Protein AF-A0A7X7VF73-F1 (afdb_monomer_lite)

Foldseek 3Di:
DDDDPDPDFDFDQWEWDAFPQRKIKTAWGWGADDPGDTDTFQWIWIADPVVRDIDTDDGDPDPDDPPPQDPPPVVVPPGHATFGNWYWDADPVRDIDIDDGDHPCPCDVPLVDFVCVVVVCDQLVVLVVLLLQCDLPHPLVPHRVLVLLVCCLQLVPNPDQVPFDDKDWDAQCADPVGATFGIWIQGPLEAIETEDEDADDDDDFLRVVVVLVRDVVRYPLVRAAYEYEYLAQDDHDCRNPNPVNVVVCPSRYDYDHLLVVLVSLQVVLVVCVVVVVPVSSVNSPSVSQVSCCSRVVDSVSVVVVVVVVVVVVVVVVVVVVVVCVVCVVVVVVVVQVLLQCLFQPLLLVLLVVVCVVVVLDDPQKDKDGADDGLVVRDWGGTWMDGVLQPFKIKHKIWDPDDDPDAWTAIWIFIWGQDDDPDPVLQVLLCVQPVWHWDADPPCPHRTTGTITDDPRVVRRTDDDQLSVQSDNVRPNSVVRNVVVSSVSVSRVVVSVVVSVVVVVVD

Structure (mmCIF, N/CA/C/O backbone):
data_AF-A0A7X7VF73-F1
#
_entry.id   AF-A0A7X7VF73-F1
#
loop_
_atom_site.group_PDB
_atom_site.id
_atom_site.type_symbol
_atom_site.label_atom_id
_atom_site.label_alt_id
_atom_site.label_comp_id
_atom_site.label_asym_id
_atom_site.label_entity_id
_atom_site.label_seq_id
_atom_site.pdbx_PDB_ins_code
_atom_site.Cartn_x
_atom_site.Cartn_y
_atom_site.Cartn_z
_atom_site.occupancy
_atom_site.B_iso_or_equiv
_atom_site.auth_seq_id
_atom_site.auth_comp_id
_atom_site.auth_asym_id
_atom_site.auth_atom_id
_atom_site.pdbx_PDB_model_num
ATOM 1 N N . MET A 1 1 ? 1.225 20.744 -47.127 1.00 34.69 1 MET A N 1
ATOM 2 C CA . MET A 1 1 ? 0.820 20.228 -45.802 1.00 34.69 1 MET A CA 1
ATOM 3 C C . MET A 1 1 ? 0.579 18.736 -45.942 1.00 34.69 1 MET A C 1
ATOM 5 O O . MET A 1 1 ? -0.481 18.348 -46.409 1.00 34.69 1 MET A O 1
ATOM 9 N N . ALA A 1 2 ? 1.586 17.913 -45.654 1.00 28.84 2 ALA A N 1
ATOM 10 C CA . ALA A 1 2 ? 1.423 16.462 -45.605 1.00 28.84 2 ALA A CA 1
ATOM 11 C C . ALA A 1 2 ? 1.069 16.081 -44.162 1.00 28.84 2 ALA A C 1
ATOM 13 O O . ALA A 1 2 ? 1.741 16.516 -43.228 1.00 28.84 2 ALA A O 1
ATOM 14 N N . GLY A 1 3 ? -0.044 15.369 -43.997 1.00 29.23 3 GLY A N 1
ATOM 15 C CA . GLY A 1 3 ? -0.595 14.989 -42.703 1.00 29.23 3 GLY A CA 1
ATOM 16 C C . GLY A 1 3 ? 0.344 14.062 -41.941 1.00 29.23 3 GLY A C 1
ATOM 17 O O . GLY A 1 3 ? 0.692 12.987 -42.419 1.00 29.23 3 GLY A O 1
ATOM 18 N N . ILE A 1 4 ? 0.718 14.487 -40.736 1.00 35.53 4 ILE A N 1
ATOM 19 C CA . ILE A 1 4 ? 1.358 13.643 -39.730 1.00 35.53 4 ILE A CA 1
ATOM 20 C C . ILE A 1 4 ? 0.304 12.625 -39.282 1.00 35.53 4 ILE A C 1
ATOM 22 O O . ILE A 1 4 ? -0.681 12.985 -38.632 1.00 35.53 4 ILE A O 1
ATOM 26 N N . VAL A 1 5 ? 0.484 11.359 -39.650 1.00 34.53 5 VAL A N 1
ATOM 27 C CA . VAL A 1 5 ? -0.268 10.250 -39.056 1.00 34.53 5 VAL A CA 1
ATOM 28 C C . VAL A 1 5 ? 0.110 10.194 -37.574 1.00 34.53 5 VAL A C 1
ATOM 30 O O . VAL A 1 5 ? 1.276 10.030 -37.232 1.00 34.53 5 VAL A O 1
ATOM 33 N N . GLY A 1 6 ? -0.880 10.394 -36.701 1.00 41.38 6 GLY A N 1
ATOM 34 C CA . GLY A 1 6 ? -0.715 10.422 -35.245 1.00 41.38 6 GLY A CA 1
ATOM 35 C C . GLY A 1 6 ? -0.845 11.828 -34.662 1.00 41.38 6 GLY A C 1
ATOM 36 O O . GLY A 1 6 ? 0.135 12.416 -34.204 1.00 41.38 6 GLY A O 1
ATOM 37 N N . ILE A 1 7 ? -2.064 12.385 -34.655 1.00 46.16 7 ILE A N 1
ATOM 38 C CA . ILE A 1 7 ? -2.355 13.616 -33.909 1.00 46.16 7 ILE A CA 1
ATOM 39 C C . ILE A 1 7 ? -2.079 13.347 -32.426 1.00 46.16 7 ILE A C 1
ATOM 41 O O . ILE A 1 7 ? -2.866 12.717 -31.717 1.00 46.16 7 ILE A O 1
ATOM 45 N N . ARG A 1 8 ? -0.932 13.853 -31.971 1.00 62.06 8 ARG A N 1
ATOM 46 C CA . ARG A 1 8 ? -0.585 14.019 -30.564 1.00 62.06 8 ARG A CA 1
ATOM 47 C C . ARG A 1 8 ? -1.643 14.919 -29.947 1.00 62.06 8 ARG A C 1
ATOM 49 O O . ARG A 1 8 ? -1.780 16.078 -30.330 1.00 62.06 8 ARG A O 1
ATOM 56 N N . ARG A 1 9 ? -2.422 14.379 -29.015 1.00 68.50 9 ARG A N 1
ATOM 57 C CA . ARG A 1 9 ? -3.364 15.199 -28.253 1.00 68.50 9 ARG A CA 1
ATOM 58 C C . ARG A 1 9 ? -2.563 16.240 -27.473 1.00 68.50 9 ARG A C 1
ATOM 60 O O . ARG A 1 9 ? -1.522 15.903 -26.900 1.00 68.50 9 ARG A O 1
ATOM 67 N N . SER A 1 10 ? -3.032 17.486 -27.483 1.00 73.25 10 SER A N 1
ATOM 68 C CA . SER A 1 10 ? -2.430 18.543 -26.676 1.00 73.25 10 SER A CA 1
ATOM 69 C C . SER A 1 10 ? -2.372 18.081 -25.224 1.00 73.25 10 SER A C 1
ATOM 71 O O . SER A 1 10 ? -3.302 17.435 -24.726 1.00 73.25 10 SER A O 1
ATOM 73 N N . ARG A 1 11 ? -1.246 18.366 -24.569 1.00 81.94 11 ARG A N 1
ATOM 74 C CA . ARG A 1 11 ? -1.042 18.003 -23.176 1.00 81.94 11 ARG A CA 1
ATOM 75 C C . ARG A 1 11 ? -0.260 19.057 -22.417 1.00 81.94 11 ARG A C 1
ATOM 77 O O . ARG A 1 11 ? 0.646 19.660 -22.985 1.00 81.94 11 ARG A O 1
ATOM 84 N N . ASP A 1 12 ? -0.585 19.238 -21.149 1.00 85.44 12 ASP A N 1
ATOM 85 C CA . ASP A 1 12 ? 0.202 20.015 -20.195 1.00 85.44 12 ASP A CA 1
ATOM 86 C C . ASP A 1 12 ? 0.808 19.104 -19.123 1.00 85.44 12 ASP A C 1
ATOM 88 O O . ASP A 1 12 ? 0.382 17.964 -18.914 1.00 85.44 12 ASP A O 1
ATOM 92 N N . SER A 1 13 ? 1.857 19.597 -18.465 1.00 88.06 13 SER A N 1
ATOM 93 C CA . SER A 1 13 ? 2.443 18.959 -17.279 1.00 88.06 13 SER A CA 1
ATOM 94 C C . SER A 1 13 ? 2.884 17.503 -17.476 1.00 88.06 13 SER A C 1
ATOM 96 O O . SER A 1 13 ? 2.915 16.720 -16.526 1.00 88.06 13 SER A O 1
ATOM 98 N N . ALA A 1 14 ? 3.223 17.126 -18.707 1.00 87.50 14 ALA A N 1
ATOM 99 C CA . ALA A 1 14 ? 3.941 15.895 -18.992 1.00 87.50 14 ALA A CA 1
ATOM 100 C C . ALA A 1 14 ? 5.391 16.018 -18.513 1.00 87.50 14 ALA A C 1
ATOM 102 O O . ALA A 1 14 ? 5.928 17.122 -18.418 1.00 87.50 14 ALA A O 1
ATOM 103 N N . VAL A 1 15 ? 6.018 14.883 -18.225 1.00 90.50 15 VAL A N 1
ATOM 104 C CA . VAL A 1 15 ? 7.449 14.847 -17.923 1.00 90.50 15 VAL A CA 1
ATOM 105 C C . VAL A 1 15 ? 8.218 14.528 -19.198 1.00 90.50 15 VAL A C 1
ATOM 107 O O . VAL A 1 15 ? 7.766 13.728 -20.023 1.00 90.50 15 VAL A O 1
ATOM 110 N N . SER A 1 16 ? 9.371 15.161 -19.361 1.00 90.31 16 SER A N 1
ATOM 111 C CA . SER A 1 16 ? 10.260 14.932 -20.487 1.00 90.31 16 SER A CA 1
ATOM 112 C C . SER A 1 16 ? 11.708 14.875 -20.036 1.00 90.31 16 SER A C 1
ATOM 114 O O . SER A 1 16 ? 12.105 15.500 -19.053 1.00 90.31 16 SER A O 1
ATOM 116 N N . TRP A 1 17 ? 12.503 14.116 -20.778 1.00 89.44 17 TRP A N 1
ATOM 117 C CA . TRP A 1 17 ? 13.948 14.062 -20.613 1.00 89.44 17 TRP A CA 1
ATOM 118 C C . TRP A 1 17 ? 14.610 13.864 -21.971 1.00 89.44 17 TRP A C 1
ATOM 120 O O . TRP A 1 17 ? 13.983 13.378 -22.913 1.00 89.44 17 TRP A O 1
ATOM 130 N N . ALA A 1 18 ? 15.876 14.249 -22.070 1.00 86.81 18 ALA A N 1
ATOM 131 C CA . ALA A 1 18 ? 16.719 13.902 -23.202 1.00 86.81 18 ALA A CA 1
ATOM 132 C C . ALA A 1 18 ? 17.577 12.701 -22.805 1.00 86.81 18 ALA A C 1
ATOM 134 O O . ALA A 1 18 ? 18.169 12.708 -21.725 1.00 86.81 18 ALA A O 1
ATOM 135 N N . ASP A 1 19 ? 17.621 11.670 -23.643 1.00 78.75 19 ASP A N 1
ATOM 136 C CA . ASP A 1 19 ? 18.651 10.643 -23.507 1.00 78.75 19 ASP A CA 1
ATOM 137 C C . ASP A 1 19 ? 20.003 11.168 -24.023 1.00 78.75 19 ASP A C 1
ATOM 139 O O . ASP A 1 19 ? 20.081 12.200 -24.698 1.00 78.75 19 ASP A O 1
ATOM 143 N N . SER A 1 20 ? 21.085 10.464 -23.688 1.00 72.81 20 SER A N 1
ATOM 144 C CA . SER A 1 20 ? 22.447 10.811 -24.116 1.00 72.81 20 SER A CA 1
ATOM 145 C C . SER A 1 20 ? 22.640 10.788 -25.639 1.00 72.81 20 SER A C 1
ATOM 147 O O . SER A 1 20 ? 23.631 11.321 -26.126 1.00 72.81 20 SER A O 1
ATOM 149 N N . ASN A 1 21 ? 21.680 10.243 -26.394 1.00 70.12 21 ASN A N 1
ATOM 150 C CA . ASN A 1 21 ? 21.712 10.123 -27.853 1.00 70.12 21 ASN A CA 1
ATOM 151 C C . ASN A 1 21 ? 20.868 11.197 -28.552 1.00 70.12 21 ASN A C 1
ATOM 153 O O . ASN A 1 21 ? 20.587 11.090 -29.746 1.00 70.12 21 ASN A O 1
ATOM 157 N N . GLY A 1 22 ? 20.402 12.211 -27.817 1.00 73.88 22 GLY A N 1
ATOM 158 C CA . GLY A 1 22 ? 19.575 13.285 -28.365 1.00 73.88 22 GLY A CA 1
ATOM 159 C C . GLY A 1 22 ? 18.120 12.888 -28.637 1.00 73.88 22 GLY A C 1
ATOM 160 O O . GLY A 1 22 ? 17.376 13.668 -29.228 1.00 73.88 22 GLY A O 1
ATOM 161 N N . GLY A 1 23 ? 17.679 11.708 -28.198 1.00 81.38 23 GLY A N 1
ATOM 162 C CA . GLY A 1 23 ? 16.272 11.329 -28.201 1.00 81.38 23 GLY A CA 1
ATOM 163 C C . GLY A 1 23 ? 15.509 12.090 -27.120 1.00 81.38 23 GLY A C 1
ATOM 164 O O . GLY A 1 23 ? 15.901 12.076 -25.953 1.00 81.38 23 GLY A O 1
ATOM 165 N N . LEU A 1 24 ? 14.401 12.738 -27.487 1.00 88.62 24 LEU A N 1
ATOM 166 C CA . LEU A 1 24 ? 13.559 13.455 -26.526 1.00 88.62 24 LEU A CA 1
ATOM 167 C C . LEU A 1 24 ? 12.387 12.574 -26.120 1.00 88.62 24 LEU A C 1
ATOM 169 O O . LEU A 1 24 ? 11.591 12.153 -26.950 1.00 88.62 24 LEU A O 1
ATOM 173 N N . TRP A 1 25 ? 12.246 12.307 -24.837 1.00 89.69 25 TRP A N 1
ATOM 174 C CA . TRP A 1 25 ? 11.199 11.450 -24.307 1.00 89.69 25 TRP A CA 1
ATOM 175 C C . TRP A 1 25 ? 10.065 12.2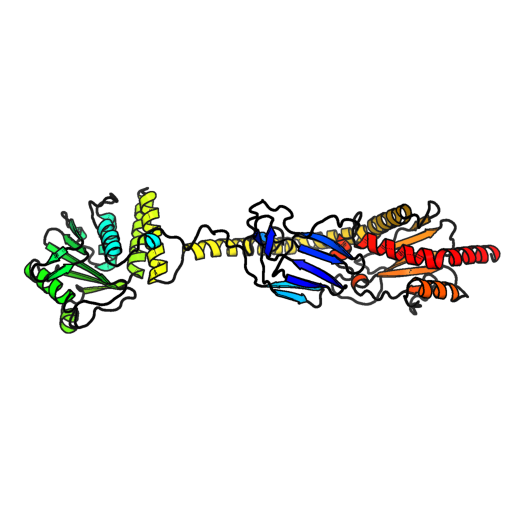75 -23.718 1.00 89.69 25 TRP A C 1
ATOM 177 O O . TRP A 1 25 ? 10.279 13.366 -23.190 1.00 89.69 25 TRP A O 1
ATOM 187 N N . LEU A 1 26 ? 8.852 11.740 -23.800 1.00 89.50 26 LEU A N 1
ATOM 188 C CA . LEU A 1 26 ? 7.643 12.346 -23.262 1.00 89.50 26 LEU A CA 1
ATOM 189 C C . LEU A 1 26 ? 6.810 11.270 -22.581 1.00 89.50 26 LEU A C 1
ATOM 191 O O . LEU A 1 26 ? 6.427 10.285 -23.212 1.00 89.50 26 LEU A O 1
ATOM 195 N N . PHE A 1 27 ? 6.495 11.479 -21.309 1.00 87.31 27 PHE A N 1
ATOM 196 C CA . PHE A 1 27 ? 5.665 10.564 -20.542 1.00 87.31 27 PHE A CA 1
ATOM 197 C C . PHE A 1 27 ? 4.513 11.290 -19.850 1.00 87.31 27 PHE A C 1
ATOM 199 O O . PHE A 1 27 ? 4.693 12.312 -19.180 1.00 87.31 27 PHE A O 1
ATOM 206 N N . GLY A 1 28 ? 3.321 10.711 -19.984 1.00 85.00 28 GLY A N 1
ATOM 207 C CA . GLY A 1 28 ? 2.124 11.131 -19.268 1.00 85.00 28 GLY A CA 1
ATOM 208 C C . GLY A 1 28 ? 1.694 12.568 -19.558 1.00 85.00 28 GLY A C 1
ATOM 209 O O . GLY A 1 28 ? 1.730 13.026 -20.702 1.00 85.00 28 GLY A O 1
ATOM 210 N N . GLY A 1 29 ? 1.247 13.267 -18.519 1.00 85.94 29 GLY A N 1
ATOM 211 C CA . GLY A 1 29 ? 0.654 14.596 -18.599 1.00 85.94 29 GLY A CA 1
ATOM 212 C C . GLY A 1 29 ? -0.871 14.584 -18.641 1.00 85.94 29 GLY A C 1
ATOM 213 O O . GLY A 1 29 ? -1.531 13.543 -18.666 1.00 85.94 29 GLY A O 1
ATOM 214 N N . ASN A 1 30 ? -1.413 15.790 -18.619 1.00 83.06 30 ASN A N 1
ATOM 215 C CA . ASN A 1 30 ? -2.822 16.123 -18.711 1.00 83.06 30 ASN A CA 1
ATOM 216 C C . ASN A 1 30 ? -3.207 16.236 -20.188 1.00 83.06 30 ASN A C 1
ATOM 218 O O . ASN A 1 30 ? -2.835 17.191 -20.850 1.00 83.06 30 ASN A O 1
ATOM 222 N N . VAL A 1 31 ? -3.931 15.264 -20.734 1.00 81.50 31 VAL A N 1
ATOM 223 C CA . VAL A 1 31 ? -4.289 15.224 -22.155 1.00 81.50 31 VAL A CA 1
ATOM 224 C C . VAL A 1 31 ? -5.689 15.800 -22.372 1.00 81.50 31 VAL A C 1
ATOM 226 O O . VAL A 1 31 ? -6.668 15.283 -21.818 1.00 81.50 31 VAL A O 1
ATOM 229 N N . PHE A 1 32 ? -5.804 16.837 -23.205 1.00 72.12 32 PHE A N 1
ATOM 230 C CA . PHE A 1 32 ? -7.082 17.481 -23.526 1.00 72.12 32 PHE A CA 1
ATOM 231 C C . PHE A 1 32 ? -7.923 16.619 -24.484 1.00 72.12 32 PHE A C 1
ATOM 233 O O . PHE A 1 32 ? -7.414 16.053 -25.458 1.00 72.12 32 PHE A O 1
ATOM 240 N N . ARG A 1 33 ? -9.233 16.514 -24.223 1.00 65.81 33 ARG A N 1
ATOM 241 C CA . ARG A 1 33 ? -10.211 15.857 -25.111 1.00 65.81 33 ARG A CA 1
ATOM 242 C C . ARG A 1 33 ? -11.149 16.868 -25.769 1.00 65.81 33 ARG A C 1
ATOM 244 O O . ARG A 1 33 ? -11.407 17.942 -25.227 1.00 65.81 33 ARG A O 1
ATOM 251 N N . SER A 1 34 ? -11.724 16.480 -26.910 1.00 54.06 34 SER A N 1
ATOM 252 C CA . SER A 1 34 ? -12.924 17.126 -27.450 1.00 54.06 34 SER A CA 1
ATOM 253 C C . SER A 1 34 ? -14.012 17.104 -26.371 1.00 54.06 34 SER A C 1
ATOM 255 O O . SER A 1 34 ? -14.267 16.039 -25.816 1.00 54.06 34 SER A O 1
ATOM 257 N N . GLN A 1 35 ? -14.619 18.261 -26.088 1.00 56.06 35 GLN A N 1
ATOM 258 C CA . GLN A 1 35 ? -15.525 18.561 -24.958 1.00 56.06 35 GLN A CA 1
ATOM 259 C C . GLN A 1 35 ? -14.889 19.109 -23.663 1.00 56.06 35 GLN A C 1
ATOM 261 O O . GLN A 1 35 ? -15.553 19.172 -22.635 1.00 56.06 35 GLN A O 1
ATOM 266 N N . GLY A 1 36 ? -13.635 19.574 -23.694 1.00 57.72 36 GLY A N 1
ATOM 267 C CA . GLY A 1 36 ? -13.073 20.398 -22.607 1.00 57.72 36 GLY A CA 1
ATOM 268 C C . GLY A 1 36 ? -12.688 19.632 -21.335 1.00 57.72 36 GLY A C 1
ATOM 269 O O . GLY A 1 36 ? -12.316 20.241 -20.338 1.00 57.72 36 GLY A O 1
ATOM 270 N N . THR A 1 37 ? -12.741 18.300 -21.359 1.00 58.78 37 THR A N 1
ATOM 271 C CA . THR A 1 37 ? -12.286 17.454 -20.249 1.00 58.78 37 THR A CA 1
ATOM 272 C C . THR A 1 37 ? -10.824 17.047 -20.431 1.00 58.78 37 THR A C 1
ATOM 274 O O . THR A 1 37 ? -10.443 16.575 -21.507 1.00 58.78 37 THR A O 1
ATOM 277 N N . THR A 1 38 ? -10.034 17.135 -19.364 1.00 68.50 38 THR A N 1
ATOM 278 C CA . THR A 1 38 ? -8.629 16.703 -19.314 1.00 68.50 38 THR A CA 1
ATOM 279 C C . THR A 1 38 ? -8.512 15.357 -18.593 1.00 68.50 38 THR A C 1
ATOM 281 O O . THR A 1 38 ? -9.163 15.148 -17.569 1.00 68.50 38 THR A O 1
ATOM 284 N N . LYS A 1 39 ? -7.697 14.422 -19.101 1.00 74.62 39 LYS A N 1
ATOM 285 C CA . LYS A 1 39 ? -7.384 13.150 -18.411 1.00 74.62 39 LYS A CA 1
ATOM 286 C C . LYS A 1 39 ? -5.881 12.911 -18.334 1.00 74.62 39 LYS A C 1
ATOM 288 O O . LYS A 1 39 ? -5.159 13.253 -19.261 1.00 74.62 39 LYS A O 1
ATOM 293 N N . LEU A 1 40 ? -5.433 12.262 -17.260 1.00 77.00 40 LEU A N 1
ATOM 294 C CA . LEU A 1 40 ? -4.040 11.838 -17.133 1.00 77.00 40 LEU A CA 1
ATOM 295 C C . LEU A 1 40 ? -3.728 10.671 -18.061 1.00 77.00 40 LEU A C 1
ATOM 297 O O . LEU A 1 40 ? -4.534 9.749 -18.190 1.00 77.00 40 LEU A O 1
ATOM 301 N N . ALA A 1 41 ? -2.540 10.706 -18.654 1.00 78.19 41 ALA A N 1
ATOM 302 C CA . ALA A 1 41 ? -2.023 9.641 -19.497 1.00 78.19 41 ALA A CA 1
ATOM 303 C C . ALA A 1 41 ? -0.826 8.924 -18.853 1.00 78.19 41 ALA A C 1
ATOM 305 O O . ALA A 1 41 ? -0.163 9.456 -17.958 1.00 78.19 41 ALA A O 1
ATOM 306 N N . ASN A 1 42 ? -0.573 7.694 -19.301 1.00 79.81 42 ASN A N 1
ATOM 307 C CA . ASN A 1 42 ? 0.615 6.887 -18.997 1.00 79.81 42 ASN A CA 1
ATOM 308 C C . ASN A 1 42 ? 1.332 6.429 -20.276 1.00 79.81 42 ASN A C 1
ATOM 310 O O . ASN A 1 42 ? 2.054 5.435 -20.256 1.00 79.81 42 ASN A O 1
ATOM 314 N N . ASP A 1 43 ? 1.069 7.097 -21.395 1.00 79.44 43 ASP A N 1
ATOM 315 C CA . ASP A 1 43 ? 1.714 6.826 -22.666 1.00 79.44 43 ASP A CA 1
ATOM 316 C C . ASP A 1 43 ? 3.152 7.361 -22.646 1.00 79.44 43 ASP A C 1
ATOM 318 O O . ASP A 1 43 ? 3.412 8.496 -22.236 1.00 79.44 43 ASP A O 1
ATOM 322 N N . LEU A 1 44 ? 4.091 6.513 -23.058 1.00 85.62 44 LEU A N 1
ATOM 323 C CA . LEU A 1 44 ? 5.499 6.838 -23.218 1.00 85.62 44 LEU A CA 1
ATOM 324 C C . LEU A 1 44 ? 5.804 6.983 -24.703 1.00 85.62 44 LEU A C 1
ATOM 326 O O . LEU A 1 44 ? 5.595 6.057 -25.487 1.00 85.62 44 LEU A O 1
ATOM 330 N N . TRP A 1 45 ? 6.353 8.133 -25.064 1.00 87.12 45 TRP A N 1
ATOM 331 C CA . TRP A 1 45 ? 6.729 8.468 -26.425 1.00 87.12 45 TRP A CA 1
ATOM 332 C C . TRP A 1 45 ? 8.191 8.889 -26.498 1.00 87.12 45 TRP A C 1
ATOM 334 O O . TRP A 1 45 ? 8.723 9.489 -25.562 1.00 87.12 45 TRP A O 1
ATOM 344 N N . LYS A 1 46 ? 8.814 8.628 -27.645 1.00 87.38 46 LYS A N 1
ATOM 345 C CA . LYS A 1 46 ? 10.144 9.121 -28.000 1.00 87.38 46 LYS A CA 1
ATOM 346 C C . LYS A 1 46 ? 10.050 9.958 -29.271 1.00 87.38 46 LYS A C 1
ATOM 348 O O . LYS A 1 46 ? 9.436 9.523 -30.238 1.00 87.38 46 LYS A O 1
ATOM 353 N N . TYR A 1 47 ? 10.656 11.132 -29.265 1.00 84.88 47 TYR A N 1
ATOM 354 C CA . TYR A 1 47 ? 10.914 11.955 -30.432 1.00 84.88 47 TYR A CA 1
ATOM 355 C C . TYR A 1 47 ? 12.354 11.776 -30.869 1.00 84.88 47 TYR A C 1
ATOM 357 O O . TYR A 1 47 ? 13.286 11.898 -30.067 1.00 84.88 47 TYR A O 1
ATOM 365 N N . ASP A 1 48 ? 12.518 11.524 -32.153 1.00 79.44 48 ASP A N 1
ATOM 366 C CA . ASP A 1 48 ? 13.815 11.430 -32.787 1.00 79.44 48 ASP A CA 1
ATOM 367 C C . ASP A 1 48 ? 14.073 12.714 -33.587 1.00 79.44 48 ASP A C 1
ATOM 369 O O . ASP A 1 48 ? 13.344 13.051 -34.523 1.00 79.44 48 ASP A O 1
ATOM 373 N N . ILE A 1 49 ? 15.104 13.465 -33.185 1.00 81.06 49 ILE A N 1
ATOM 374 C CA . ILE A 1 49 ? 15.463 14.748 -33.809 1.00 81.06 49 ILE A CA 1
ATOM 375 C C . ILE A 1 49 ? 15.983 14.540 -35.242 1.00 81.06 49 ILE A C 1
ATOM 377 O O . ILE A 1 49 ? 15.817 15.416 -36.089 1.00 81.06 49 ILE A O 1
ATOM 381 N N . GLY A 1 50 ? 16.595 13.389 -35.534 1.00 79.25 50 GLY A N 1
ATOM 382 C CA . GLY A 1 50 ? 17.164 13.090 -36.849 1.00 79.25 50 GLY A CA 1
ATOM 383 C C . GLY A 1 50 ? 16.100 12.811 -37.909 1.00 79.25 50 GLY A C 1
ATOM 384 O O . GLY A 1 50 ? 16.251 13.215 -39.061 1.00 79.25 50 GLY A O 1
ATOM 385 N N . THR A 1 51 ? 15.012 12.154 -37.520 1.00 78.62 51 THR A N 1
ATOM 386 C CA . THR A 1 51 ? 13.891 11.798 -38.407 1.00 78.62 51 THR A CA 1
ATOM 387 C C . THR A 1 51 ? 12.721 12.776 -38.322 1.00 78.62 51 THR A C 1
ATOM 389 O O . THR A 1 51 ? 11.894 12.818 -39.228 1.00 78.62 51 THR A O 1
ATOM 392 N N . ASN A 1 52 ? 12.674 13.616 -37.284 1.00 80.50 52 ASN A N 1
ATOM 393 C CA . ASN A 1 52 ? 11.542 14.483 -36.943 1.00 80.50 52 ASN A CA 1
ATOM 394 C C . ASN A 1 52 ? 10.228 13.721 -36.685 1.00 80.50 52 ASN A C 1
ATOM 396 O O . ASN A 1 52 ? 9.132 14.247 -36.910 1.00 80.50 52 ASN A O 1
ATOM 400 N N . GLU A 1 53 ? 10.323 12.496 -36.167 1.00 80.00 53 GLU A N 1
ATOM 401 C CA . GLU A 1 53 ? 9.181 11.611 -35.931 1.00 80.00 53 GLU A CA 1
ATOM 402 C C . GLU A 1 53 ? 8.993 11.267 -34.447 1.00 80.00 53 GLU A C 1
ATOM 404 O O . GLU A 1 53 ? 9.932 11.276 -33.650 1.00 80.00 53 GLU A O 1
ATOM 409 N N . TRP A 1 54 ? 7.742 10.976 -34.067 1.00 81.25 54 TRP A N 1
ATOM 410 C CA . TRP A 1 54 ? 7.388 10.468 -32.739 1.00 81.25 54 TRP A CA 1
ATOM 411 C C . TRP A 1 54 ? 7.038 8.989 -32.814 1.00 81.25 54 TRP A C 1
ATOM 413 O O . TRP A 1 54 ? 6.196 8.590 -33.614 1.00 81.25 54 TRP A O 1
ATOM 423 N N . THR A 1 55 ? 7.591 8.217 -31.890 1.00 84.06 55 THR A N 1
ATOM 424 C CA . THR A 1 55 ? 7.367 6.779 -31.764 1.00 84.06 55 THR A CA 1
ATOM 425 C C . THR A 1 55 ? 6.701 6.487 -30.429 1.00 84.06 55 THR A C 1
ATOM 427 O O . THR A 1 55 ? 7.176 6.929 -29.379 1.00 84.06 55 THR A O 1
ATOM 430 N N . TRP A 1 56 ? 5.595 5.744 -30.459 1.00 82.62 56 TRP A N 1
ATOM 431 C CA . TRP A 1 56 ? 4.984 5.203 -29.249 1.00 82.62 56 TRP A CA 1
ATOM 432 C C . TRP A 1 56 ? 5.845 4.055 -28.723 1.00 82.62 56 TRP A C 1
ATOM 434 O O . TRP A 1 56 ? 6.191 3.147 -29.479 1.00 82.62 56 TRP A O 1
ATOM 444 N N . VAL A 1 57 ? 6.205 4.098 -27.443 1.00 81.00 57 VAL A N 1
ATOM 445 C CA . VAL A 1 57 ? 7.124 3.127 -26.833 1.00 81.00 57 VAL A CA 1
ATOM 446 C C . VAL A 1 57 ? 6.386 2.166 -25.906 1.00 81.00 57 VAL A C 1
ATOM 448 O O . VAL A 1 57 ? 6.639 0.963 -25.951 1.00 81.00 57 VAL A O 1
ATOM 451 N N . SER A 1 58 ? 5.497 2.677 -25.052 1.00 76.69 58 SER A N 1
ATOM 452 C CA . SER A 1 58 ? 4.701 1.872 -24.118 1.00 76.69 58 SER A CA 1
ATOM 453 C C . SER A 1 58 ? 3.542 2.681 -23.519 1.00 76.69 58 SER A C 1
ATOM 455 O O . SER A 1 58 ? 3.407 3.878 -23.770 1.00 76.69 58 SER A O 1
ATOM 457 N N . GLY A 1 59 ? 2.694 2.040 -22.709 1.00 73.19 59 GLY A N 1
ATOM 458 C CA . GLY A 1 59 ? 1.549 2.679 -22.047 1.00 73.19 59 GLY A CA 1
ATOM 459 C C . GLY A 1 59 ? 0.211 2.282 -22.663 1.00 73.19 59 GLY A C 1
ATOM 460 O O . GLY A 1 59 ? 0.095 1.206 -23.235 1.00 73.19 59 GLY A O 1
ATOM 461 N N . SER A 1 60 ? -0.822 3.109 -22.508 1.00 69.25 60 SER A N 1
ATOM 462 C CA . SER A 1 60 ? -2.142 2.878 -23.114 1.00 69.25 60 SER A CA 1
ATOM 463 C C . SER A 1 60 ? -2.363 3.814 -24.302 1.00 69.25 60 SER A C 1
ATOM 465 O O . SER A 1 60 ? -2.195 5.024 -24.155 1.00 69.25 60 SER A O 1
ATOM 467 N N . ASP A 1 61 ? -2.780 3.278 -25.452 1.00 57.66 61 ASP A N 1
ATOM 468 C CA . ASP A 1 61 ? -3.269 4.048 -26.611 1.00 57.66 61 ASP A CA 1
ATOM 469 C C . ASP A 1 61 ? -4.800 4.260 -26.571 1.00 57.66 61 ASP A C 1
ATOM 471 O O . ASP A 1 61 ? -5.333 5.199 -27.167 1.00 57.66 61 ASP A O 1
ATOM 475 N N . GLN A 1 62 ? -5.513 3.421 -25.813 1.00 50.53 62 GLN A N 1
ATOM 476 C CA . GLN A 1 62 ? -6.960 3.463 -25.646 1.00 50.53 62 GLN A CA 1
ATOM 477 C C . GLN A 1 62 ? -7.365 4.539 -24.636 1.00 50.53 62 GLN A C 1
ATOM 479 O O . GLN A 1 62 ? -6.944 4.563 -23.479 1.00 50.53 62 GLN A O 1
ATOM 484 N N . ALA A 1 63 ? -8.267 5.411 -25.074 1.00 41.78 63 ALA A N 1
ATOM 485 C CA . ALA A 1 63 ? -8.876 6.457 -24.268 1.00 41.78 63 ALA A CA 1
ATOM 486 C C . ALA A 1 63 ? -9.963 5.935 -23.295 1.00 41.78 63 ALA A C 1
ATOM 488 O O . ALA A 1 63 ? -10.556 6.757 -22.584 1.00 41.78 63 ALA A O 1
ATOM 489 N N . GLU A 1 64 ? -10.247 4.629 -23.246 1.00 38.34 64 GLU A N 1
ATOM 490 C CA . GLU A 1 64 ? -11.448 4.108 -22.569 1.00 38.34 64 GLU A CA 1
ATOM 491 C C . GLU A 1 64 ? -11.311 2.834 -21.734 1.00 38.34 64 GLU A C 1
ATOM 493 O O . GLU A 1 64 ? -12.290 2.464 -21.096 1.00 38.34 64 GLU A O 1
ATOM 498 N N . SER A 1 65 ? -10.143 2.207 -21.586 1.00 35.97 65 SER A N 1
ATOM 499 C CA . SER A 1 65 ? -10.026 1.209 -20.520 1.00 35.97 65 SER A CA 1
ATOM 500 C C . SER A 1 65 ? -9.596 1.887 -19.226 1.00 35.97 65 SER A C 1
ATOM 502 O O . SER A 1 65 ? -8.600 2.605 -19.146 1.00 35.97 65 SER A O 1
ATOM 504 N N . GLU A 1 66 ? -10.387 1.659 -18.189 1.00 41.56 66 GLU A N 1
ATOM 505 C CA . GLU A 1 66 ? -10.068 1.865 -16.784 1.00 41.56 66 GLU A CA 1
ATOM 506 C C . GLU A 1 66 ? -8.851 1.016 -16.370 1.00 41.56 66 GLU A C 1
ATOM 508 O O . GLU A 1 66 ? -8.936 0.184 -15.468 1.00 41.56 66 GLU A O 1
ATOM 513 N N . ASN A 1 67 ? -7.697 1.180 -17.020 1.00 41.12 67 ASN A N 1
ATOM 514 C CA . ASN A 1 67 ? -6.470 0.487 -16.656 1.00 41.12 67 ASN A CA 1
ATOM 515 C C . ASN A 1 67 ? -5.844 1.173 -15.439 1.00 41.12 67 ASN A C 1
ATOM 517 O O . ASN A 1 67 ? -4.917 1.976 -15.521 1.00 41.12 67 ASN A O 1
ATOM 521 N N . ARG A 1 68 ? -6.473 0.837 -14.307 1.00 46.69 68 ARG A N 1
ATOM 522 C CA . ARG A 1 68 ? -6.025 0.504 -12.942 1.00 46.69 68 ARG A CA 1
ATOM 523 C C . ARG A 1 68 ? -4.516 0.293 -12.713 1.00 46.69 68 ARG A C 1
ATOM 525 O O . ARG A 1 68 ? -4.117 -0.591 -11.964 1.00 46.69 68 ARG A O 1
ATOM 532 N N . ALA A 1 69 ? -3.658 1.134 -13.268 1.00 40.06 69 ALA A N 1
ATOM 533 C CA . ALA A 1 69 ? -2.253 1.221 -12.894 1.00 40.06 69 ALA A CA 1
ATOM 534 C C . ALA A 1 69 ? -2.103 2.192 -11.711 1.00 40.06 69 ALA A C 1
ATOM 536 O O . ALA A 1 69 ? -1.579 3.298 -11.842 1.00 40.06 69 ALA A O 1
ATOM 537 N N . ILE A 1 70 ? -2.623 1.786 -10.549 1.00 44.53 70 ILE A N 1
ATOM 538 C CA . ILE A 1 70 ? -2.378 2.461 -9.268 1.00 44.53 70 ILE A CA 1
ATOM 539 C C . ILE A 1 70 ? -0.877 2.334 -8.956 1.00 44.53 70 ILE A C 1
ATOM 541 O O . ILE A 1 70 ? -0.234 1.362 -9.360 1.00 44.53 70 ILE A O 1
ATOM 545 N N . GLY A 1 71 ? -0.304 3.325 -8.263 1.00 45.03 71 GLY A N 1
ATOM 546 C CA . GLY A 1 71 ? 1.105 3.343 -7.854 1.00 45.03 71 GLY A CA 1
ATOM 547 C C . GLY A 1 71 ? 1.648 1.975 -7.416 1.00 45.03 71 GLY A C 1
ATOM 548 O O . GLY A 1 71 ? 0.938 1.195 -6.793 1.00 45.03 71 GLY A O 1
ATOM 549 N N . ARG A 1 72 ? 2.903 1.683 -7.784 1.00 41.31 72 ARG A N 1
ATOM 550 C CA . ARG A 1 72 ? 3.629 0.402 -7.611 1.00 41.31 72 ARG A CA 1
ATOM 551 C C . ARG A 1 72 ? 2.943 -0.882 -8.128 1.00 41.31 72 ARG A C 1
ATOM 553 O O . ARG A 1 72 ? 3.661 -1.833 -8.386 1.00 41.31 72 ARG A O 1
ATOM 560 N N . LEU A 1 73 ? 1.630 -0.930 -8.366 1.00 39.88 73 LEU A N 1
ATOM 561 C CA . LEU A 1 73 ? 0.895 -2.145 -8.758 1.00 39.88 73 LEU A CA 1
ATOM 562 C C . LEU A 1 73 ? 0.829 -2.394 -10.274 1.00 39.88 73 LEU A C 1
ATOM 564 O O . LEU A 1 73 ? 0.469 -3.489 -10.684 1.00 39.88 73 LEU A O 1
ATOM 568 N N . ALA A 1 74 ? 1.256 -1.443 -11.109 1.00 40.44 74 ALA A N 1
ATOM 569 C CA . ALA A 1 74 ? 1.577 -1.709 -12.520 1.00 40.44 74 ALA A CA 1
ATOM 570 C C . ALA A 1 74 ? 3.001 -2.268 -12.731 1.00 40.44 74 ALA A C 1
ATOM 572 O O . ALA A 1 74 ? 3.450 -2.448 -13.865 1.00 40.44 74 ALA A O 1
ATOM 573 N N . ALA A 1 75 ? 3.713 -2.575 -11.638 1.00 41.81 75 ALA A N 1
ATOM 574 C CA . ALA A 1 75 ? 5.023 -3.212 -11.692 1.00 41.81 75 ALA A CA 1
ATOM 575 C C . ALA A 1 75 ? 4.987 -4.628 -12.291 1.00 41.81 75 ALA A C 1
ATOM 577 O O . ALA A 1 75 ? 6.026 -5.084 -12.750 1.00 41.81 75 ALA A O 1
ATOM 578 N N . SER A 1 76 ? 3.822 -5.284 -12.395 1.00 41.47 76 SER A N 1
ATOM 579 C CA . SER A 1 76 ? 3.726 -6.587 -13.071 1.00 41.47 76 SER A CA 1
ATOM 580 C C . SER A 1 76 ? 4.050 -6.530 -14.574 1.00 41.47 76 SER A C 1
ATOM 582 O O . SER A 1 76 ? 4.306 -7.571 -15.169 1.00 41.47 76 SER A O 1
ATOM 584 N N . ALA A 1 77 ? 4.096 -5.334 -15.182 1.00 47.72 77 ALA A N 1
ATOM 585 C CA . ALA A 1 77 ? 4.534 -5.123 -16.568 1.00 47.72 77 ALA A CA 1
ATOM 586 C C . ALA A 1 77 ? 5.623 -4.037 -16.725 1.00 47.72 77 ALA A C 1
ATOM 588 O O . ALA A 1 77 ? 5.971 -3.677 -17.848 1.00 47.72 77 ALA A O 1
ATOM 589 N N . GLY A 1 78 ? 6.150 -3.479 -15.626 1.00 54.62 78 GLY A N 1
ATOM 590 C CA . GLY A 1 78 ? 7.197 -2.447 -15.668 1.00 54.62 78 GLY A CA 1
ATOM 591 C C . GLY A 1 78 ? 6.768 -1.064 -16.196 1.00 54.62 78 GLY A C 1
ATOM 592 O O . GLY A 1 78 ? 7.633 -0.241 -16.482 1.00 54.62 78 GLY A O 1
ATOM 593 N N . VAL A 1 79 ? 5.465 -0.770 -16.314 1.00 62.41 79 VAL A N 1
ATOM 594 C CA . VAL A 1 79 ? 4.957 0.517 -16.844 1.00 62.41 79 VAL A CA 1
ATOM 595 C C . VAL A 1 79 ? 4.420 1.405 -15.707 1.00 62.41 79 VAL A C 1
ATOM 597 O O . VAL A 1 79 ? 3.515 0.981 -14.986 1.00 62.41 79 VAL A O 1
ATOM 600 N N . PRO A 1 80 ? 4.911 2.647 -15.514 1.00 70.81 80 PRO A N 1
ATOM 601 C CA . PRO A 1 80 ? 4.389 3.543 -14.479 1.00 70.81 80 PRO A CA 1
ATOM 602 C C . PRO A 1 80 ? 2.926 3.964 -14.720 1.00 70.81 80 PRO A C 1
ATOM 604 O O . PRO A 1 80 ? 2.489 4.153 -15.851 1.00 70.81 80 PRO A O 1
ATOM 607 N N . GLY A 1 81 ? 2.165 4.172 -13.639 1.00 71.31 81 GLY A N 1
ATOM 608 C CA . GLY A 1 81 ? 0.781 4.669 -13.711 1.00 71.31 81 GLY A CA 1
ATOM 609 C C . GLY A 1 81 ? 0.641 6.104 -14.244 1.00 71.31 81 GLY A C 1
ATOM 610 O O . GLY A 1 81 ? 1.595 6.891 -14.171 1.00 71.31 81 GLY A O 1
ATOM 611 N N . ALA A 1 82 ? -0.565 6.436 -14.729 1.00 77.25 82 ALA A N 1
ATOM 612 C CA . ALA A 1 82 ? -0.892 7.706 -15.389 1.00 77.25 82 ALA A CA 1
ATOM 613 C C . ALA A 1 82 ? -0.754 8.913 -14.458 1.00 77.25 82 ALA A C 1
ATOM 615 O O . ALA A 1 82 ? -1.402 8.958 -13.408 1.00 77.25 82 ALA A O 1
ATOM 616 N N . ARG A 1 83 ? 0.070 9.894 -14.846 1.00 80.44 83 ARG A N 1
ATOM 617 C CA . ARG A 1 83 ? 0.458 11.022 -13.982 1.00 80.44 83 ARG A CA 1
ATOM 618 C C . ARG A 1 83 ? 0.796 12.298 -14.746 1.00 80.44 83 ARG A C 1
ATOM 620 O O . ARG A 1 83 ? 1.170 12.232 -15.911 1.00 80.44 83 ARG A O 1
ATOM 627 N N . SER A 1 84 ? 0.741 13.435 -14.063 1.00 84.62 84 SER A N 1
ATOM 628 C CA . SER A 1 84 ? 1.231 14.745 -14.521 1.00 84.62 84 SER A CA 1
ATOM 629 C C . SER A 1 84 ? 2.114 15.387 -13.449 1.00 84.62 84 SER A C 1
ATOM 631 O O . SER A 1 84 ? 2.140 14.922 -12.317 1.00 84.62 84 SER A O 1
ATOM 633 N N . HIS A 1 85 ? 2.867 16.435 -13.780 1.00 86.50 85 HIS A N 1
ATOM 634 C CA . HIS A 1 85 ? 3.796 17.131 -12.873 1.00 86.50 85 HIS A CA 1
ATOM 635 C C . HIS A 1 85 ? 4.837 16.207 -12.213 1.00 86.50 85 HIS A C 1
ATOM 637 O O . HIS A 1 85 ? 5.298 16.467 -11.102 1.00 86.50 85 HIS A O 1
ATOM 643 N N . ALA A 1 86 ? 5.171 15.092 -12.863 1.00 85.00 86 ALA A N 1
ATOM 644 C CA . ALA A 1 86 ? 6.266 14.245 -12.420 1.00 85.00 86 ALA A CA 1
ATOM 645 C C . ALA A 1 86 ? 7.606 14.898 -12.771 1.00 85.00 86 ALA A C 1
ATOM 647 O O . ALA A 1 86 ? 7.690 15.693 -13.707 1.00 85.00 86 ALA A O 1
ATOM 648 N N . VAL A 1 87 ? 8.647 14.540 -12.027 1.00 87.31 87 VAL A N 1
ATOM 649 C CA . VAL A 1 87 ? 10.022 14.951 -12.311 1.00 87.31 87 VAL A CA 1
ATOM 650 C C . VAL A 1 87 ? 10.815 13.754 -12.807 1.00 87.31 87 VAL A C 1
ATOM 652 O O . VAL A 1 87 ? 10.596 12.624 -12.361 1.00 87.31 87 VAL A O 1
ATOM 655 N N . SER A 1 88 ? 11.735 14.005 -13.731 1.00 87.19 88 SER A N 1
ATOM 656 C CA . SER A 1 88 ? 12.645 12.993 -14.250 1.00 87.19 88 SER A CA 1
ATOM 657 C C . SER A 1 88 ? 14.085 13.455 -14.170 1.00 87.19 88 SER A C 1
ATOM 659 O O . SER A 1 88 ? 14.373 14.643 -14.310 1.00 87.19 88 SER A O 1
ATOM 661 N N . TRP A 1 89 ? 14.989 12.498 -14.016 1.00 85.31 89 TRP A N 1
ATOM 662 C CA . TRP A 1 89 ? 16.412 12.700 -14.253 1.00 85.31 89 TRP A CA 1
ATOM 663 C C . TRP A 1 89 ? 16.991 11.471 -14.938 1.00 85.31 89 TRP A C 1
ATOM 665 O O . TRP A 1 89 ? 16.444 10.370 -14.858 1.00 85.31 89 TRP A O 1
ATOM 675 N N . VAL A 1 90 ? 18.089 11.681 -15.649 1.00 82.06 90 VAL A N 1
ATOM 676 C CA . VAL A 1 90 ? 18.788 10.633 -16.386 1.00 82.06 90 VAL A CA 1
ATOM 677 C C . VAL A 1 90 ? 20.062 10.310 -15.627 1.00 82.06 90 VAL A C 1
ATOM 679 O O . VAL A 1 90 ? 20.775 11.210 -15.185 1.00 82.06 90 VAL A O 1
ATOM 682 N N . ASN A 1 91 ? 20.316 9.026 -15.425 1.00 73.94 91 ASN A N 1
ATOM 683 C CA . ASN A 1 91 ? 21.563 8.561 -14.845 1.00 73.94 91 ASN A CA 1
ATOM 684 C C . ASN A 1 91 ? 22.682 8.541 -15.895 1.00 73.94 91 ASN A C 1
ATOM 686 O O . ASN A 1 91 ? 22.386 8.431 -17.084 1.00 73.94 91 ASN A O 1
ATOM 690 N N . PRO A 1 92 ? 23.959 8.547 -15.469 1.00 63.22 92 PRO A N 1
ATOM 691 C CA . PRO A 1 92 ? 25.101 8.407 -16.378 1.00 63.22 92 PRO A CA 1
ATOM 692 C C . PRO A 1 92 ? 25.015 7.183 -17.303 1.00 63.22 92 PRO A C 1
ATOM 694 O O . PRO A 1 92 ? 25.477 7.238 -18.433 1.00 63.22 92 PRO A O 1
ATOM 697 N N . ASP A 1 93 ? 24.349 6.115 -16.855 1.00 63.12 93 ASP A N 1
ATOM 698 C CA . ASP A 1 93 ? 24.165 4.869 -17.611 1.00 63.12 93 ASP A CA 1
ATOM 699 C C . ASP A 1 93 ? 22.998 4.923 -18.628 1.00 63.12 93 ASP A C 1
ATOM 701 O O . ASP A 1 93 ? 22.574 3.894 -19.151 1.00 63.12 93 ASP A O 1
ATOM 705 N N . GLY A 1 94 ? 22.399 6.098 -18.861 1.00 62.09 94 GLY A N 1
ATOM 706 C CA . GLY A 1 94 ? 21.299 6.306 -19.818 1.00 62.09 94 GLY A CA 1
ATOM 707 C C . GLY A 1 94 ? 19.906 5.889 -19.323 1.00 62.09 94 GLY A C 1
ATOM 708 O O . GLY A 1 94 ? 18.905 6.140 -19.995 1.00 62.09 94 GLY A O 1
ATOM 709 N N . GLY A 1 95 ? 19.805 5.292 -18.133 1.00 69.06 95 GLY A N 1
ATOM 710 C CA . GLY A 1 95 ? 18.526 4.986 -17.486 1.00 69.06 95 GLY A CA 1
ATOM 711 C C . GLY A 1 95 ? 17.804 6.245 -16.992 1.00 69.06 95 GLY A C 1
ATOM 712 O O . GLY A 1 95 ? 18.429 7.146 -16.434 1.00 69.06 95 GLY A O 1
ATOM 713 N N . CYS A 1 96 ? 16.479 6.303 -17.152 1.00 76.94 96 CYS A N 1
ATOM 714 C CA . CYS A 1 96 ? 15.654 7.400 -16.642 1.00 76.94 96 CYS A CA 1
ATOM 715 C C . CYS A 1 96 ? 14.998 7.032 -15.306 1.00 76.94 96 CYS A C 1
ATOM 717 O O . CYS A 1 96 ? 14.341 5.997 -15.183 1.00 76.94 96 CYS A O 1
ATOM 719 N N . TRP A 1 97 ? 15.126 7.920 -14.324 1.00 81.81 97 TRP A N 1
ATOM 720 C CA . TRP A 1 97 ? 14.329 7.895 -13.107 1.00 81.81 97 TRP A CA 1
ATOM 721 C C . TRP A 1 97 ? 13.128 8.810 -13.240 1.00 81.81 97 TRP A C 1
ATOM 723 O O . TRP A 1 97 ? 13.226 9.929 -13.737 1.00 81.81 97 TRP A O 1
ATOM 733 N N . LEU A 1 98 ? 12.005 8.337 -12.714 1.00 79.75 98 LEU A N 1
ATOM 734 C CA . LEU A 1 98 ? 10.746 9.056 -12.655 1.00 79.75 98 LEU A CA 1
ATOM 735 C C . LEU A 1 98 ? 10.292 9.135 -11.198 1.00 79.75 98 LEU A C 1
ATOM 737 O O . LEU A 1 98 ? 10.110 8.102 -10.548 1.00 79.75 98 LEU A O 1
ATOM 741 N N . PHE A 1 99 ? 10.053 10.343 -10.695 1.00 77.50 99 PHE A N 1
ATOM 742 C CA . PHE A 1 99 ? 9.599 10.556 -9.325 1.00 77.50 99 PHE A CA 1
ATOM 743 C C . PHE A 1 99 ? 8.404 11.509 -9.247 1.00 77.50 99 PHE A C 1
ATOM 745 O O . PHE A 1 99 ? 8.276 12.465 -10.010 1.00 77.50 99 PHE A O 1
ATOM 752 N N . GLY A 1 100 ? 7.520 11.244 -8.284 1.00 77.75 100 GLY A N 1
ATOM 753 C CA . GLY A 1 100 ? 6.378 12.103 -7.981 1.00 77.75 100 GLY A CA 1
ATOM 754 C C . GLY A 1 100 ? 5.334 12.204 -9.102 1.00 77.75 100 GLY A C 1
ATOM 755 O O . GLY A 1 100 ? 5.134 11.269 -9.889 1.00 77.75 100 GLY A O 1
ATOM 756 N N . GLY A 1 101 ? 4.656 13.353 -9.124 1.00 78.44 101 GLY A N 1
ATOM 757 C CA . GLY A 1 101 ? 3.540 13.683 -10.006 1.00 78.44 101 GLY A CA 1
ATOM 758 C C . GLY A 1 101 ? 2.155 13.473 -9.386 1.00 78.44 101 GLY A C 1
ATOM 759 O O . GLY A 1 101 ? 1.968 12.655 -8.484 1.00 78.44 101 GLY A O 1
ATOM 760 N N . TYR A 1 102 ? 1.167 14.213 -9.888 1.00 71.88 102 TYR A N 1
ATOM 761 C CA . TYR A 1 102 ? -0.244 14.000 -9.596 1.00 71.88 102 TYR A CA 1
ATOM 762 C C . TYR A 1 102 ? -0.752 12.793 -10.373 1.00 71.88 102 TYR A C 1
ATOM 764 O O . TYR A 1 102 ? -0.646 12.729 -11.594 1.00 71.88 102 TYR A O 1
ATOM 772 N N . LEU A 1 103 ? -1.322 11.839 -9.648 1.00 69.75 103 LEU A N 1
ATOM 773 C CA . LEU A 1 103 ? -1.969 10.651 -10.195 1.00 69.75 103 LEU A CA 1
ATOM 774 C C . LEU A 1 103 ? -3.482 10.878 -10.227 1.00 69.75 103 LEU A C 1
ATOM 776 O O . LEU A 1 103 ? -4.021 11.634 -9.410 1.00 69.75 103 LEU A O 1
ATOM 780 N N . THR A 1 104 ? -4.194 10.192 -11.124 1.00 54.16 104 THR A N 1
ATOM 781 C CA . THR A 1 104 ? -5.658 10.191 -11.056 1.00 54.16 104 THR A CA 1
ATOM 782 C C . THR A 1 104 ? -6.026 9.486 -9.760 1.00 54.16 104 THR A C 1
ATOM 784 O O . THR A 1 104 ? -5.703 8.316 -9.562 1.00 54.16 104 THR A O 1
ATOM 787 N N . LYS A 1 105 ? -6.709 10.195 -8.857 1.00 49.06 105 LYS A N 1
ATOM 788 C CA . LYS A 1 105 ? -7.408 9.563 -7.738 1.00 49.06 105 LYS A CA 1
ATOM 789 C C . LYS A 1 105 ? -8.578 8.764 -8.319 1.00 49.06 105 LYS A C 1
ATOM 791 O O . LYS A 1 105 ? -9.718 9.213 -8.271 1.00 49.06 105 LYS A O 1
ATOM 796 N N . THR A 1 106 ? -8.337 7.587 -8.890 1.00 43.19 106 THR A N 1
ATOM 797 C CA . THR A 1 106 ? -9.403 6.581 -8.908 1.00 43.19 106 THR A CA 1
ATOM 798 C C . THR A 1 106 ? -9.697 6.270 -7.452 1.00 43.19 106 THR A C 1
ATOM 800 O O . THR A 1 106 ? -8.752 6.018 -6.699 1.00 43.19 106 THR A O 1
ATOM 803 N N . ARG A 1 107 ? -10.971 6.343 -7.042 1.00 42.19 107 ARG A N 1
ATOM 804 C CA . ARG A 1 107 ? -11.403 5.922 -5.705 1.00 42.19 107 ARG A CA 1
ATOM 805 C C . ARG A 1 107 ? -10.769 4.555 -5.440 1.00 42.19 107 ARG A C 1
ATOM 807 O O . ARG A 1 107 ? -11.162 3.565 -6.051 1.00 42.19 107 ARG A O 1
ATOM 814 N N . GLN A 1 108 ? -9.771 4.511 -4.553 1.00 46.00 108 GLN A N 1
ATOM 815 C CA . GLN A 1 108 ? -9.492 3.286 -3.813 1.00 46.00 108 GLN A CA 1
ATOM 816 C C . GLN A 1 108 ? -10.843 2.809 -3.265 1.00 46.00 108 GLN A C 1
ATOM 818 O O . GLN A 1 108 ? -11.713 3.652 -3.024 1.00 46.00 108 GLN A O 1
ATOM 823 N N . ILE A 1 109 ? -11.034 1.502 -3.052 1.00 52.09 109 ILE A N 1
ATOM 824 C CA . ILE A 1 109 ? -11.987 1.062 -2.020 1.00 52.09 109 ILE A CA 1
ATOM 825 C C . ILE A 1 109 ? -11.639 1.928 -0.825 1.00 52.09 109 ILE A C 1
ATOM 827 O O . ILE A 1 109 ? -10.533 1.784 -0.324 1.00 52.09 109 ILE A O 1
ATOM 831 N N . THR A 1 110 ? -12.448 2.948 -0.554 1.00 57.81 110 THR A N 1
ATOM 832 C CA . THR A 1 110 ? -12.000 4.156 0.132 1.00 57.81 110 THR A CA 1
ATOM 833 C C . THR A 1 110 ? -11.629 3.714 1.533 1.00 57.81 110 THR A C 1
ATOM 835 O O . THR A 1 110 ? -12.551 3.543 2.323 1.00 57.81 110 THR A O 1
ATOM 838 N N . PRO A 1 111 ? -10.337 3.489 1.863 1.00 62.38 111 PRO A N 1
ATOM 839 C CA . PRO A 1 111 ? -10.000 2.988 3.191 1.00 62.38 111 PRO A CA 1
ATOM 840 C C . PRO A 1 111 ? -10.275 4.082 4.230 1.00 62.38 111 PRO A C 1
ATOM 842 O O . PRO A 1 111 ? -10.306 3.840 5.428 1.00 62.38 111 PRO A O 1
ATOM 845 N N . ASP A 1 112 ? -10.480 5.307 3.743 1.00 66.12 112 ASP A N 1
ATOM 846 C CA . ASP A 1 112 ? -10.894 6.471 4.498 1.00 66.12 112 ASP A CA 1
ATOM 847 C C . ASP A 1 112 ? -12.429 6.621 4.572 1.00 66.12 112 ASP A C 1
ATOM 849 O O . ASP A 1 112 ? -12.916 7.450 5.341 1.00 66.12 112 ASP A O 1
ATOM 853 N N . PHE A 1 113 ? -13.223 5.844 3.827 1.00 76.75 113 PHE A N 1
ATOM 854 C CA . PHE A 1 113 ? -14.678 5.831 4.003 1.00 76.75 113 PHE A CA 1
ATOM 855 C C . PHE A 1 113 ? -15.044 4.920 5.163 1.00 76.75 113 PHE A C 1
ATOM 857 O O . PHE A 1 1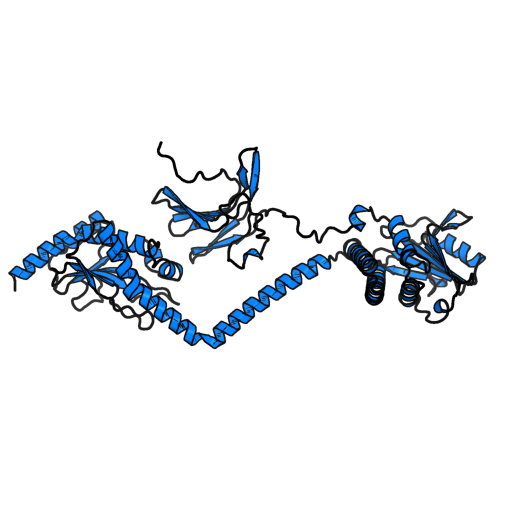13 ? -14.577 3.792 5.251 1.00 76.75 113 PHE A O 1
ATOM 864 N N . ASN A 1 114 ? -15.904 5.431 6.028 1.00 83.69 114 ASN A N 1
ATOM 865 C CA . ASN A 1 114 ? -16.522 4.696 7.110 1.00 83.69 114 ASN A CA 1
ATOM 866 C C . ASN A 1 114 ? -17.899 5.324 7.351 1.00 83.69 114 ASN A C 1
ATOM 868 O O . ASN A 1 114 ? -18.034 6.552 7.315 1.00 83.69 114 ASN A O 1
ATOM 872 N N . ALA A 1 115 ? -18.928 4.502 7.555 1.00 82.75 115 ALA A N 1
ATOM 873 C CA . ALA A 1 115 ? -20.302 4.993 7.655 1.00 82.75 115 ALA A CA 1
ATOM 874 C C . ALA A 1 115 ? -20.498 5.973 8.830 1.00 82.75 115 ALA A C 1
ATOM 876 O O . ALA A 1 115 ? -21.248 6.940 8.700 1.00 82.75 115 ALA A O 1
ATOM 877 N N . PHE A 1 116 ? -19.773 5.794 9.937 1.00 85.56 116 PHE A N 1
ATOM 878 C CA . PHE A 1 116 ? -19.868 6.653 11.120 1.00 85.56 116 PHE A CA 1
ATOM 879 C C . PHE A 1 116 ? -19.287 8.058 10.893 1.00 85.56 116 PHE A C 1
ATOM 881 O O . PHE A 1 116 ? -19.727 9.006 11.541 1.00 85.56 116 PHE A O 1
ATOM 888 N N . CYS A 1 117 ? -18.399 8.237 9.905 1.00 76.31 117 CYS A N 1
ATOM 889 C CA . CYS A 1 117 ? -17.945 9.568 9.484 1.00 76.31 117 CYS A CA 1
ATOM 890 C C . CYS A 1 117 ? -19.059 10.385 8.806 1.00 76.31 117 CYS A C 1
ATOM 892 O O . CYS A 1 117 ? -19.043 11.610 8.868 1.00 76.31 117 CYS A O 1
ATOM 894 N N . VAL A 1 118 ? -20.017 9.725 8.144 1.00 75.06 118 VAL A N 1
ATOM 895 C CA . VAL A 1 118 ? -21.134 10.393 7.446 1.00 75.06 118 VAL A CA 1
ATOM 896 C C . VAL A 1 118 ? -22.285 10.702 8.404 1.00 75.06 118 VAL A C 1
ATOM 898 O O . VAL A 1 118 ? -23.015 11.668 8.206 1.00 75.06 118 VAL A O 1
ATOM 901 N N . LEU A 1 119 ? -22.436 9.905 9.463 1.00 73.12 119 LEU A N 1
ATOM 902 C CA . LEU A 1 119 ? -23.519 10.040 10.437 1.00 73.12 119 LEU A CA 1
ATOM 903 C C . LEU A 1 119 ? -23.312 11.179 11.453 1.00 73.12 119 LEU A C 1
ATOM 905 O O . LEU A 1 119 ? -24.148 11.325 12.339 1.00 73.12 119 LEU A O 1
ATOM 909 N N . TYR A 1 120 ? -22.239 11.977 11.335 1.00 68.62 120 TYR A N 1
ATOM 910 C CA . TYR A 1 120 ? -21.840 12.987 12.327 1.00 68.62 120 TYR A CA 1
ATOM 911 C C . TYR A 1 120 ? -21.855 12.407 13.748 1.00 68.62 120 TYR A C 1
ATOM 913 O O . TYR A 1 120 ? -22.655 12.818 14.589 1.00 68.62 120 TYR A O 1
ATOM 921 N N . ALA A 1 121 ? -20.992 11.419 14.005 1.00 67.50 121 ALA A N 1
ATOM 922 C CA . ALA A 1 121 ? -20.875 10.748 15.299 1.00 67.50 121 ALA A CA 1
ATOM 923 C C . ALA A 1 121 ? -20.299 11.675 16.394 1.00 67.50 121 ALA A C 1
ATOM 925 O O . ALA A 1 121 ? -19.165 11.525 16.833 1.00 67.50 121 ALA A O 1
ATOM 926 N N . LEU A 1 122 ? -21.101 12.657 16.808 1.00 76.88 122 LEU A N 1
ATOM 927 C CA . LEU A 1 122 ? -20.884 13.513 17.970 1.00 76.88 122 LEU A CA 1
ATOM 928 C C . LEU A 1 122 ? -21.128 12.715 19.267 1.00 76.88 122 LEU A C 1
ATOM 930 O O . LEU A 1 122 ? -21.481 11.536 19.232 1.00 76.88 122 LEU A O 1
ATOM 934 N N . GLU A 1 123 ? -20.984 13.370 20.418 1.00 78.94 123 GLU A N 1
ATOM 935 C CA . GLU A 1 123 ? -21.148 12.776 21.755 1.00 78.94 123 GLU A CA 1
ATOM 936 C C . GLU A 1 123 ? -22.414 11.911 21.902 1.00 78.94 123 GLU A C 1
ATOM 938 O O . GLU A 1 123 ? -22.327 10.725 22.219 1.00 78.94 123 GLU A O 1
ATOM 943 N N . LEU A 1 124 ? -23.586 12.458 21.561 1.00 83.88 124 LEU A N 1
ATOM 944 C CA . LEU A 1 124 ? -24.871 11.765 21.702 1.00 83.88 124 LEU A CA 1
ATOM 945 C C . LEU A 1 124 ? -25.006 10.507 20.815 1.00 83.88 124 LEU A C 1
ATOM 947 O O . LEU A 1 124 ? -25.339 9.445 21.346 1.00 83.88 124 LEU A O 1
ATOM 951 N N . PRO A 1 125 ? -24.757 10.552 19.488 1.00 88.94 125 PRO A N 1
ATOM 952 C CA . PRO A 1 125 ? -24.735 9.344 18.661 1.00 88.94 125 PRO A CA 1
ATOM 953 C C . PRO A 1 125 ? -23.784 8.251 19.164 1.00 88.94 125 PRO A C 1
ATOM 955 O O . PRO A 1 125 ? -24.132 7.071 19.087 1.00 88.94 125 PRO A O 1
ATOM 958 N N . LEU A 1 126 ? -22.616 8.623 19.701 1.00 91.25 126 LEU A N 1
ATOM 959 C CA . LEU A 1 126 ? -21.662 7.669 20.272 1.00 91.25 126 LEU A CA 1
ATOM 960 C C . LEU A 1 126 ? -22.228 6.999 21.527 1.00 91.25 126 LEU A C 1
ATOM 962 O O . LEU A 1 126 ? -22.193 5.771 21.621 1.00 91.25 126 LEU A O 1
ATOM 966 N N . SER A 1 127 ? -22.837 7.771 22.430 1.00 93.62 127 SER A N 1
ATOM 967 C CA . SER A 1 127 ? -23.506 7.236 23.623 1.00 93.62 127 SER A CA 1
ATOM 968 C C . SER A 1 127 ? -24.654 6.295 23.257 1.00 93.62 127 SER A C 1
ATOM 970 O O . SER A 1 127 ? -24.781 5.218 23.834 1.00 93.62 127 SER A O 1
ATOM 972 N N . ARG A 1 128 ? -25.451 6.637 22.236 1.00 93.81 128 ARG A N 1
ATOM 973 C CA . ARG A 1 128 ? -26.537 5.774 21.741 1.00 93.81 128 ARG A CA 1
ATOM 974 C C . ARG A 1 128 ? -26.016 4.464 21.157 1.00 93.81 128 ARG A C 1
ATOM 976 O O . ARG A 1 128 ? -26.598 3.420 21.429 1.00 93.81 128 ARG A O 1
ATOM 983 N N . MET A 1 129 ? -24.928 4.505 20.387 1.00 94.06 129 MET A N 1
ATOM 984 C CA . MET A 1 129 ? -24.305 3.308 19.816 1.00 94.06 129 MET A CA 1
ATOM 985 C C . MET A 1 129 ? -23.735 2.392 20.908 1.00 94.06 129 MET A C 1
ATOM 987 O O . MET A 1 129 ? -24.012 1.193 20.918 1.00 94.06 129 MET A O 1
ATOM 991 N N . ILE A 1 130 ? -22.989 2.957 21.863 1.00 96.81 130 ILE A N 1
ATOM 992 C CA . ILE A 1 130 ? -22.437 2.212 23.002 1.00 96.81 130 ILE A CA 1
ATOM 993 C C . ILE A 1 130 ? -23.572 1.626 23.851 1.00 96.81 130 ILE A C 1
ATOM 995 O O . ILE A 1 130 ? -23.571 0.431 24.135 1.00 96.81 130 ILE A O 1
ATOM 999 N N . GLY A 1 131 ? -24.575 2.429 24.210 1.00 97.06 131 GLY A N 1
ATOM 1000 C CA . GLY A 1 131 ? -25.692 1.970 25.030 1.00 97.06 131 GLY A CA 1
ATOM 1001 C C . GLY A 1 131 ? -26.594 0.957 24.328 1.00 97.06 131 GLY A C 1
ATOM 1002 O O . GLY A 1 131 ? -27.109 0.064 24.994 1.00 97.06 131 GLY A O 1
ATOM 1003 N N . GLU A 1 132 ? -26.744 1.019 23.001 1.00 96.62 132 GLU A N 1
ATOM 1004 C CA . GLU A 1 132 ? -27.444 -0.025 22.246 1.00 96.62 132 GLU A CA 1
ATOM 1005 C C . GLU A 1 132 ? -26.724 -1.371 22.349 1.00 96.62 132 GLU A C 1
ATOM 1007 O O . GLU A 1 132 ? -27.390 -2.374 22.566 1.00 96.62 132 GLU A O 1
ATOM 1012 N N . LEU A 1 133 ? -25.388 -1.401 22.270 1.00 97.50 133 LEU A N 1
ATOM 1013 C CA . LEU A 1 133 ? -24.613 -2.632 22.474 1.00 97.50 133 LEU A CA 1
ATOM 1014 C C . LEU A 1 133 ? -24.656 -3.133 23.926 1.00 97.50 133 LEU A C 1
ATOM 1016 O O . LEU A 1 133 ? -24.485 -4.325 24.164 1.00 97.50 133 LEU A O 1
ATOM 1020 N N . LEU A 1 134 ? -24.864 -2.248 24.904 1.00 97.06 134 LEU A N 1
ATOM 1021 C CA . LEU A 1 134 ? -24.932 -2.616 26.322 1.00 97.06 134 LEU A CA 1
ATOM 1022 C C . LEU A 1 134 ? -26.300 -3.175 26.740 1.00 97.06 134 LEU A C 1
ATOM 1024 O O . LEU A 1 134 ? -26.388 -3.810 27.790 1.00 97.06 134 LEU A O 1
ATOM 1028 N N . LYS A 1 135 ? -27.361 -2.967 25.952 1.00 96.62 135 LYS A N 1
ATOM 1029 C CA . LYS A 1 135 ? -28.721 -3.434 26.265 1.00 96.62 135 LYS A CA 1
ATOM 1030 C C . LYS A 1 135 ? -28.854 -4.944 26.085 1.00 96.62 135 LYS A C 1
ATOM 1032 O O . LYS A 1 135 ? -28.815 -5.422 24.956 1.00 96.62 135 LYS A O 1
ATOM 1037 N N . PRO A 1 136 ? -29.183 -5.726 27.129 1.00 94.88 136 PRO A N 1
ATOM 1038 C CA . PRO A 1 136 ? -29.384 -7.161 26.934 1.00 94.88 136 PRO A CA 1
ATOM 1039 C C . PRO A 1 136 ? -30.555 -7.518 26.010 1.00 94.88 136 PRO A C 1
ATOM 1041 O O . PRO A 1 136 ? -30.564 -8.576 25.387 1.00 94.88 136 PRO A O 1
ATOM 1044 N N . ASN A 1 137 ? -31.540 -6.627 25.911 1.00 94.06 137 ASN A N 1
ATOM 1045 C CA . ASN A 1 137 ? -32.688 -6.705 25.010 1.00 94.06 137 ASN A CA 1
ATOM 1046 C C . ASN A 1 137 ? -32.560 -5.759 23.799 1.00 94.06 137 ASN A C 1
ATOM 1048 O O . ASN A 1 137 ? -33.572 -5.410 23.191 1.00 94.06 137 ASN A O 1
ATOM 1052 N N . GLY A 1 138 ? -31.341 -5.324 23.465 1.00 93.44 138 GLY A N 1
ATOM 1053 C CA . GLY A 1 138 ? -31.073 -4.484 22.303 1.00 93.44 138 GLY A CA 1
ATOM 1054 C C . GLY A 1 138 ? -31.385 -5.193 20.983 1.00 93.44 138 GLY A C 1
ATOM 1055 O O . GLY A 1 138 ? -31.457 -6.424 20.895 1.00 93.44 138 GLY A O 1
ATOM 1056 N N . SER A 1 139 ? -31.519 -4.409 19.915 1.00 94.19 139 SER A N 1
ATOM 1057 C CA . SER A 1 139 ? -31.820 -4.884 18.555 1.00 94.19 139 SER A CA 1
ATOM 1058 C C . SER A 1 139 ? -30.757 -5.828 17.976 1.00 94.19 139 SER A C 1
ATOM 1060 O O . SER A 1 139 ? -31.021 -6.550 17.016 1.00 94.19 139 SER A O 1
ATOM 1062 N N . HIS A 1 140 ? -29.566 -5.866 18.580 1.00 94.50 140 HIS A N 1
ATOM 1063 C CA . HIS A 1 140 ? -28.479 -6.780 18.229 1.00 94.50 140 HIS A CA 1
ATOM 1064 C C . HIS A 1 140 ? -28.732 -8.242 18.649 1.00 94.50 140 HIS A C 1
ATOM 1066 O O . HIS A 1 140 ? -28.022 -9.136 18.181 1.00 94.50 140 HIS A O 1
ATOM 1072 N N . ALA A 1 141 ? -29.719 -8.502 19.518 1.00 94.50 141 ALA A N 1
ATOM 1073 C CA . ALA A 1 141 ? -30.153 -9.843 19.928 1.00 94.50 141 ALA A CA 1
ATOM 1074 C C . ALA A 1 141 ? -29.031 -10.754 20.477 1.00 94.50 141 ALA A C 1
ATOM 1076 O O . ALA A 1 141 ? -29.079 -11.971 20.318 1.00 94.50 141 ALA A O 1
ATOM 1077 N N . GLN A 1 142 ? -28.018 -10.178 21.137 1.00 95.00 142 GLN A N 1
ATOM 1078 C CA . GLN A 1 142 ? -26.902 -10.939 21.734 1.00 95.00 142 GLN A CA 1
ATOM 1079 C C . GLN A 1 142 ? -27.090 -11.217 23.233 1.00 95.00 142 GLN A C 1
ATOM 1081 O O . GLN A 1 142 ? -26.162 -11.663 23.910 1.00 95.00 142 GLN A O 1
ATOM 1086 N N . GLY A 1 143 ? -28.277 -10.937 23.779 1.00 93.38 143 GLY A N 1
ATOM 1087 C CA . GLY A 1 143 ? -28.503 -11.034 25.215 1.00 93.38 143 GLY A CA 1
ATOM 1088 C C . GLY A 1 143 ? -27.498 -10.172 25.982 1.00 93.38 143 GLY A C 1
ATOM 1089 O O . GLY A 1 143 ? -27.079 -9.108 25.531 1.00 93.38 143 GLY A O 1
ATOM 1090 N N . ARG A 1 144 ? -27.041 -10.680 27.125 1.00 92.06 144 ARG A N 1
ATOM 1091 C CA . ARG A 1 144 ? -26.069 -10.001 27.992 1.00 92.06 144 ARG A CA 1
ATOM 1092 C C . ARG A 1 144 ? -24.618 -10.024 27.507 1.00 92.06 144 ARG A C 1
ATOM 1094 O O . ARG A 1 144 ? -23.782 -9.397 28.145 1.00 92.06 144 ARG A O 1
ATOM 1101 N N . LEU A 1 145 ? -24.308 -10.709 26.409 1.00 93.88 145 LEU A N 1
ATOM 1102 C CA . LEU A 1 145 ? -22.934 -10.992 25.988 1.00 93.88 145 LEU A CA 1
ATOM 1103 C C . LEU A 1 145 ? -22.028 -9.747 25.968 1.00 93.88 145 LEU A C 1
ATOM 1105 O O . LEU A 1 145 ? -20.957 -9.744 26.568 1.00 93.88 145 LEU A O 1
ATOM 1109 N N . PHE A 1 146 ? -22.465 -8.673 25.312 1.00 96.19 146 PHE A N 1
ATOM 1110 C CA . PHE A 1 146 ? -21.667 -7.451 25.165 1.00 96.19 146 PHE A CA 1
ATOM 1111 C C . PHE A 1 146 ? -21.530 -6.662 26.469 1.00 96.19 146 PHE A C 1
ATOM 1113 O O . PHE A 1 146 ? -20.446 -6.151 26.764 1.00 96.19 146 PHE A O 1
ATOM 1120 N N . LEU A 1 147 ? -22.591 -6.623 27.279 1.00 94.38 147 LEU A N 1
ATOM 1121 C CA . LEU A 1 147 ? -22.551 -6.060 28.626 1.00 94.38 147 LEU A CA 1
ATOM 1122 C C . LEU A 1 147 ? -21.579 -6.836 29.519 1.00 94.38 147 LEU A C 1
ATOM 1124 O O . LEU A 1 147 ? -20.777 -6.235 30.223 1.00 94.38 147 LEU A O 1
ATOM 1128 N N . ASP A 1 148 ? -21.597 -8.165 29.473 1.00 91.94 148 ASP A N 1
ATOM 1129 C CA . ASP A 1 148 ? -20.728 -8.994 30.309 1.00 91.94 148 ASP A CA 1
ATOM 1130 C C . ASP A 1 148 ? -19.249 -8.819 29.942 1.00 91.94 148 ASP A C 1
ATOM 1132 O O . ASP A 1 148 ? -18.406 -8.738 30.840 1.00 91.94 148 ASP A O 1
ATOM 1136 N N . LEU A 1 149 ? -18.944 -8.676 28.645 1.00 94.00 149 LEU A N 1
ATOM 1137 C CA . LEU A 1 149 ? -17.615 -8.287 28.158 1.00 94.00 149 LEU A CA 1
ATOM 1138 C C . LEU A 1 149 ? -17.212 -6.887 28.647 1.00 94.00 149 LEU A C 1
ATOM 1140 O O . LEU A 1 149 ? -16.056 -6.676 29.018 1.00 94.00 149 LEU A O 1
ATOM 1144 N N . PHE A 1 150 ? -18.149 -5.934 28.667 1.00 94.44 150 PHE A N 1
ATOM 1145 C CA . PHE A 1 150 ? -17.906 -4.570 29.143 1.00 94.44 150 PHE A CA 1
ATOM 1146 C C . PHE A 1 150 ? -17.572 -4.557 30.641 1.00 94.44 150 PHE A C 1
ATOM 1148 O O . PHE A 1 150 ? -16.533 -4.038 31.052 1.00 94.44 150 PHE A O 1
ATOM 1155 N N . LEU A 1 151 ? -18.417 -5.192 31.456 1.00 91.50 151 LEU A N 1
ATOM 1156 C CA . LEU A 1 151 ? -18.249 -5.280 32.907 1.00 91.50 151 LEU A CA 1
ATOM 1157 C C . LEU A 1 151 ? -16.951 -6.008 33.279 1.00 91.50 151 LEU A C 1
ATOM 1159 O O . LEU A 1 151 ? -16.231 -5.571 34.178 1.00 91.50 151 LEU A O 1
ATOM 1163 N N . GLU A 1 152 ? -16.617 -7.092 32.567 1.00 89.19 152 GLU A N 1
ATOM 1164 C CA . GLU A 1 152 ? -15.358 -7.814 32.767 1.00 89.19 152 GLU A CA 1
ATOM 1165 C C . GLU A 1 152 ? -14.145 -6.917 32.554 1.00 89.19 152 GLU A C 1
ATOM 1167 O O . GLU A 1 152 ? -13.218 -6.919 33.368 1.00 89.19 152 GLU A O 1
ATOM 1172 N N . ARG A 1 153 ? -14.162 -6.154 31.460 1.00 91.25 153 ARG A N 1
ATOM 1173 C CA . ARG A 1 153 ? -13.038 -5.315 31.070 1.00 91.25 153 ARG A CA 1
ATOM 1174 C C . ARG A 1 153 ? -12.859 -4.139 32.023 1.00 91.25 153 ARG A C 1
ATOM 1176 O O . ARG A 1 153 ? -11.739 -3.897 32.476 1.00 91.25 153 ARG A O 1
ATOM 1183 N N . PHE A 1 154 ? -13.942 -3.428 32.330 1.00 91.62 154 PHE A N 1
ATOM 1184 C CA . PHE A 1 154 ? -13.851 -2.113 32.960 1.00 91.62 154 PHE A CA 1
ATOM 1185 C C . PHE A 1 154 ? -14.080 -2.105 34.458 1.00 91.62 154 PHE A C 1
ATOM 1187 O O . PHE A 1 154 ? -13.479 -1.271 35.121 1.00 91.62 154 PHE A O 1
ATOM 1194 N N . LEU A 1 155 ? -14.857 -3.032 35.015 1.00 86.56 155 LEU A N 1
ATOM 1195 C CA . LEU A 1 155 ? -15.113 -3.064 36.458 1.00 86.56 155 LEU A CA 1
ATOM 1196 C C . LEU A 1 155 ? -14.327 -4.166 37.172 1.00 86.56 155 LEU A C 1
ATOM 1198 O O . LEU A 1 155 ? -14.113 -4.068 38.371 1.00 86.56 155 LEU A O 1
ATOM 1202 N N . ARG A 1 156 ? -13.818 -5.185 36.459 1.00 69.94 156 ARG A N 1
ATOM 1203 C CA . ARG A 1 156 ? -13.024 -6.314 37.007 1.00 69.94 156 ARG A CA 1
ATOM 1204 C C . ARG A 1 156 ? -13.694 -7.099 38.155 1.00 69.94 156 ARG A C 1
ATOM 1206 O O . ARG A 1 156 ? -13.131 -8.089 38.623 1.00 69.94 156 ARG A O 1
ATOM 1213 N N . GLU A 1 157 ? -14.908 -6.746 38.564 1.00 61.56 157 GLU A N 1
ATOM 1214 C CA . GLU A 1 157 ? -15.684 -7.439 39.587 1.00 61.56 157 GLU A CA 1
ATOM 1215 C C . GLU A 1 157 ? -16.404 -8.657 39.005 1.00 61.56 157 GLU A C 1
ATOM 1217 O O . GLU A 1 157 ? -17.550 -8.613 38.555 1.00 61.56 157 GLU A O 1
ATOM 1222 N N . LYS A 1 158 ? -15.712 -9.798 39.019 1.00 50.91 158 LYS A N 1
ATOM 1223 C CA . LYS A 1 158 ? -16.160 -11.034 38.359 1.00 50.91 158 LYS A CA 1
ATOM 1224 C C . LYS A 1 158 ? -17.451 -11.662 38.912 1.00 50.91 158 LYS A C 1
ATOM 1226 O O . LYS A 1 158 ? -17.931 -12.609 38.298 1.00 50.91 158 LYS A O 1
ATOM 1231 N N . ASN A 1 159 ? -18.029 -11.184 40.020 1.00 53.12 159 ASN A N 1
ATOM 1232 C CA . ASN A 1 159 ? -19.084 -11.928 40.729 1.00 53.12 159 ASN A CA 1
ATOM 1233 C C . ASN A 1 159 ? -20.398 -11.186 41.027 1.00 53.12 159 ASN A C 1
ATOM 1235 O O . ASN A 1 159 ? -21.415 -11.865 41.184 1.00 53.12 159 ASN A O 1
ATOM 1239 N N . LEU A 1 160 ? -20.428 -9.852 41.108 1.00 54.34 160 LEU A N 1
ATOM 1240 C CA . LEU A 1 160 ? -21.583 -9.136 41.678 1.00 54.34 160 LEU A CA 1
ATOM 1241 C C . LEU A 1 160 ? -22.592 -8.663 40.614 1.00 54.34 160 LEU A C 1
ATOM 1243 O O . LEU A 1 160 ? -23.774 -8.983 40.731 1.00 54.34 160 LEU A O 1
ATOM 1247 N N . ALA A 1 161 ? -22.137 -8.057 39.512 1.00 53.97 161 ALA A N 1
ATOM 1248 C CA . ALA A 1 161 ? -23.002 -7.651 38.390 1.00 53.97 161 ALA A CA 1
ATOM 1249 C C . ALA A 1 161 ? -23.359 -8.803 37.419 1.00 53.97 161 ALA A C 1
ATOM 1251 O O . ALA A 1 161 ? -24.352 -8.757 36.689 1.00 53.97 161 ALA A O 1
ATOM 1252 N N . ARG A 1 162 ? -22.586 -9.901 37.420 1.00 60.28 162 ARG A N 1
ATOM 1253 C CA . ARG A 1 162 ? -22.844 -11.067 36.550 1.00 60.28 162 ARG A CA 1
ATOM 1254 C C . ARG A 1 162 ? -24.091 -11.861 36.935 1.00 60.28 162 ARG A C 1
ATOM 1256 O O . ARG A 1 162 ? -24.696 -12.488 36.073 1.00 60.28 162 ARG A O 1
ATOM 1263 N N . LYS A 1 163 ? -24.520 -11.806 38.198 1.00 62.12 163 LYS A N 1
ATOM 1264 C CA . LYS A 1 163 ? -25.698 -12.546 38.687 1.00 62.12 163 LYS A CA 1
ATOM 1265 C C . LYS A 1 163 ? -27.020 -11.808 38.500 1.00 62.12 163 LYS A C 1
ATOM 1267 O O . LYS A 1 163 ? -28.064 -12.413 38.743 1.00 62.12 163 LYS A O 1
ATOM 1272 N N . GLY A 1 164 ? -26.970 -10.542 38.087 1.00 72.38 164 GLY A N 1
ATOM 1273 C CA . GLY A 1 164 ? -28.170 -9.738 37.970 1.00 72.38 164 GLY A CA 1
ATOM 1274 C C . GLY A 1 164 ? -29.112 -10.253 36.889 1.00 72.38 164 GLY A C 1
ATOM 1275 O O . GLY A 1 164 ? -28.660 -10.602 35.793 1.00 72.38 164 GLY A O 1
ATOM 1276 N N . LYS A 1 165 ? -30.407 -10.359 37.192 1.00 80.19 165 LYS A N 1
ATOM 1277 C CA . LYS A 1 165 ? -31.390 -10.918 36.244 1.00 80.19 165 LYS A CA 1
ATOM 1278 C C . LYS A 1 165 ? -32.065 -9.831 35.419 1.00 80.19 165 LYS A C 1
ATOM 1280 O O . LYS A 1 165 ? -32.281 -10.028 34.226 1.00 80.19 165 LYS A O 1
ATOM 1285 N N . ASN A 1 166 ? -32.355 -8.697 36.043 1.00 89.81 166 ASN A N 1
ATOM 1286 C CA . ASN A 1 166 ? -33.031 -7.565 35.440 1.00 89.81 166 ASN A CA 1
ATOM 1287 C C . ASN A 1 166 ? -32.013 -6.453 35.211 1.00 89.81 166 ASN A C 1
ATOM 1289 O O . ASN A 1 166 ? -31.503 -5.864 36.158 1.00 89.81 166 ASN A O 1
ATOM 1293 N N . VAL A 1 167 ? -31.725 -6.174 33.944 1.00 93.12 167 VAL A N 1
ATOM 1294 C CA . VAL A 1 167 ? -30.841 -5.081 33.545 1.00 93.12 167 VAL A CA 1
ATOM 1295 C C . VAL A 1 167 ? -31.653 -4.067 32.760 1.00 93.12 167 VAL A C 1
ATOM 1297 O O . VAL A 1 167 ? -32.309 -4.423 31.779 1.00 93.12 167 VAL A O 1
ATOM 1300 N N . ILE A 1 168 ? -31.581 -2.810 33.176 1.00 95.31 168 ILE A N 1
ATOM 1301 C CA . ILE A 1 168 ? -32.186 -1.674 32.494 1.00 95.31 168 ILE A CA 1
ATOM 1302 C C . ILE A 1 168 ? -31.047 -0.761 32.046 1.00 95.31 168 ILE A C 1
ATOM 1304 O O . ILE A 1 168 ? -30.192 -0.403 32.849 1.00 95.31 168 ILE A O 1
ATOM 1308 N N . VAL A 1 169 ? -31.031 -0.406 30.761 1.00 96.81 169 VAL A N 1
ATOM 1309 C CA . VAL A 1 169 ? -30.076 0.559 30.205 1.00 96.81 169 VAL A CA 1
ATOM 1310 C C . VAL A 1 169 ? -30.860 1.726 29.624 1.00 96.81 169 VAL A C 1
ATOM 1312 O O . VAL A 1 169 ? -31.572 1.567 28.627 1.00 96.81 169 VAL A O 1
ATOM 1315 N N . GLU A 1 170 ? -30.723 2.890 30.245 1.00 96.62 170 GLU A N 1
ATOM 1316 C CA . GLU A 1 170 ? -31.377 4.128 29.835 1.00 96.62 170 GLU A CA 1
ATOM 1317 C C . GLU A 1 170 ? -30.345 5.080 29.243 1.00 96.62 170 GLU A C 1
ATOM 1319 O O . GLU A 1 170 ? -29.238 5.230 29.752 1.00 96.62 170 GLU A O 1
ATOM 1324 N N . LEU A 1 171 ? -30.713 5.697 28.127 1.00 95.81 171 LEU A N 1
ATOM 1325 C CA . LEU A 1 171 ? -29.901 6.695 27.448 1.00 95.81 171 LEU A CA 1
ATOM 1326 C C . LEU A 1 171 ? -30.438 8.070 27.807 1.00 95.81 171 LEU A C 1
ATOM 1328 O O . LEU A 1 171 ? -31.656 8.230 27.895 1.00 95.81 171 LEU A O 1
ATOM 1332 N N . GLU A 1 172 ? -29.554 9.056 27.934 1.00 93.81 172 GLU A N 1
ATOM 1333 C CA . GLU A 1 172 ? -29.959 10.451 28.131 1.00 93.81 172 GLU A CA 1
ATOM 1334 C C . GLU A 1 172 ? -30.870 10.625 29.373 1.00 93.81 172 GLU A C 1
ATOM 1336 O O . GLU A 1 172 ? -31.834 11.396 29.364 1.00 93.81 172 GLU A O 1
ATOM 1341 N N . TYR A 1 173 ? -30.572 9.893 30.454 1.00 94.31 173 TYR A N 1
ATOM 1342 C CA . TYR A 1 173 ? -31.384 9.837 31.669 1.00 94.31 173 TYR A CA 1
ATOM 1343 C C . TYR A 1 173 ? -31.317 11.163 32.433 1.00 94.31 173 TYR A C 1
ATOM 1345 O O . TYR A 1 173 ? -30.270 11.564 32.944 1.00 94.31 173 TYR A O 1
ATOM 1353 N N . SER A 1 174 ? -32.450 11.858 32.517 1.00 93.56 174 SER A N 1
ATOM 1354 C CA . SER A 1 174 ? -32.549 13.154 33.194 1.00 93.56 174 SER A CA 1
ATOM 1355 C C . SER A 1 174 ? -32.745 12.976 34.697 1.00 93.56 174 SER A C 1
ATOM 1357 O O . SER A 1 174 ? -33.628 12.231 35.121 1.00 93.56 174 SER A O 1
ATOM 1359 N N . ILE A 1 175 ? -31.960 13.690 35.507 1.00 90.19 175 ILE A N 1
ATOM 1360 C CA . ILE A 1 175 ? -32.078 13.648 36.972 1.00 90.19 175 ILE A CA 1
ATOM 1361 C C . ILE A 1 175 ? -32.879 14.849 37.519 1.00 90.19 175 ILE A C 1
ATOM 1363 O O . ILE A 1 175 ? -32.805 15.940 36.949 1.00 90.19 175 ILE A O 1
ATOM 1367 N N . PRO A 1 176 ? -33.620 14.700 38.641 1.00 82.69 176 PRO A N 1
ATOM 1368 C CA . PRO A 1 176 ? -34.538 15.736 39.141 1.00 82.69 176 PRO A CA 1
ATOM 1369 C C . PRO A 1 176 ? -33.912 17.106 39.447 1.00 82.69 176 PRO A C 1
ATOM 1371 O O . PRO A 1 176 ? -34.588 18.121 39.321 1.00 82.69 176 PRO A O 1
ATOM 1374 N N . ASN A 1 177 ? -32.630 17.150 39.823 1.00 74.19 177 ASN A N 1
ATOM 1375 C CA . ASN A 1 177 ? -31.926 18.383 40.206 1.00 74.19 177 ASN A CA 1
ATOM 1376 C C . ASN A 1 177 ? -31.123 19.009 39.050 1.00 74.19 177 ASN A C 1
ATOM 1378 O O . ASN A 1 177 ? -30.223 19.810 39.287 1.00 74.19 177 ASN A O 1
ATOM 1382 N N . GLY A 1 178 ? -31.433 18.635 37.806 1.00 78.12 178 GLY A N 1
ATOM 1383 C CA . GLY A 1 178 ? -30.713 19.094 36.623 1.00 78.12 178 GLY A CA 1
ATOM 1384 C C . GLY A 1 178 ? -29.471 18.253 36.319 1.00 78.12 178 GLY A C 1
ATOM 1385 O O . GLY A 1 178 ? -28.735 17.821 37.205 1.00 78.12 178 GLY A O 1
ATOM 1386 N N . GLY A 1 179 ? -29.241 18.010 35.031 1.00 84.75 179 GLY A N 1
ATOM 1387 C CA . GLY A 1 179 ? -28.217 17.089 34.540 1.00 84.75 179 GLY A CA 1
ATOM 1388 C C . GLY A 1 179 ? -28.831 15.906 33.797 1.00 84.75 179 GLY A C 1
ATOM 1389 O O . GLY A 1 179 ? -29.990 15.542 34.014 1.00 84.75 179 GLY A O 1
ATOM 1390 N N . ARG A 1 180 ? -28.049 15.330 32.886 1.00 90.94 180 ARG A N 1
ATOM 1391 C CA . ARG A 1 180 ? -28.487 14.256 32.001 1.00 90.94 180 ARG A CA 1
ATOM 1392 C C . ARG A 1 180 ? -27.359 13.253 31.831 1.00 90.94 180 ARG A C 1
ATOM 1394 O O . ARG A 1 180 ? -26.404 13.544 31.126 1.00 90.94 180 ARG A O 1
ATOM 1401 N N . ILE A 1 181 ? -27.509 12.098 32.463 1.00 93.81 181 ILE A N 1
ATOM 1402 C CA . ILE A 1 181 ? -26.558 10.993 32.383 1.00 93.81 181 ILE A CA 1
ATOM 1403 C C . ILE A 1 181 ? -26.656 10.388 30.980 1.00 93.81 181 ILE A C 1
ATOM 1405 O O . ILE A 1 181 ? -27.747 10.003 30.552 1.00 93.81 181 ILE A O 1
ATOM 1409 N N . ASP A 1 182 ? -25.539 10.287 30.262 1.00 94.44 182 ASP A N 1
ATOM 1410 C CA . ASP A 1 182 ? -25.556 9.782 28.885 1.00 94.44 182 ASP A CA 1
ATOM 1411 C C . ASP A 1 182 ? -26.006 8.323 28.795 1.00 94.44 182 ASP A C 1
ATOM 1413 O O . ASP A 1 182 ? -26.828 7.988 27.937 1.00 94.44 182 ASP A O 1
ATOM 1417 N N . ILE A 1 183 ? -25.488 7.461 29.677 1.00 97.56 183 ILE A N 1
ATOM 1418 C CA . ILE A 1 183 ? -25.917 6.065 29.804 1.00 97.56 183 ILE A CA 1
ATOM 1419 C C . ILE A 1 183 ? -26.011 5.698 31.285 1.00 97.56 183 ILE A C 1
ATOM 1421 O O . ILE A 1 183 ? -25.031 5.778 32.024 1.00 97.56 183 ILE A O 1
ATOM 1425 N N . LEU A 1 184 ? -27.187 5.254 31.711 1.00 97.00 184 LEU A N 1
ATOM 1426 C CA . LEU A 1 184 ? -27.446 4.696 33.032 1.00 97.00 184 LEU A CA 1
ATOM 1427 C C . LEU A 1 184 ? -27.693 3.195 32.885 1.00 97.00 184 LEU A C 1
ATOM 1429 O O . LEU A 1 184 ? -28.552 2.788 32.104 1.00 97.00 184 LEU A O 1
ATOM 1433 N N . ILE A 1 185 ? -26.970 2.374 33.641 1.00 95.38 185 ILE A N 1
ATOM 1434 C CA . ILE A 1 185 ? -27.212 0.935 33.745 1.00 95.38 185 ILE A CA 1
ATOM 1435 C C . ILE A 1 185 ? -27.633 0.629 35.176 1.00 95.38 185 ILE A C 1
ATOM 1437 O O . ILE A 1 185 ? -26.868 0.819 36.121 1.00 95.38 185 ILE A O 1
ATOM 1441 N N . ASP A 1 186 ? -28.837 0.101 35.315 1.00 94.00 186 ASP A N 1
ATOM 1442 C CA . ASP A 1 186 ? -29.386 -0.407 36.561 1.00 94.00 186 ASP A CA 1
ATOM 1443 C C . ASP A 1 186 ? -29.464 -1.932 36.483 1.00 94.00 186 ASP A C 1
ATOM 1445 O O . ASP A 1 186 ? -30.030 -2.497 35.542 1.00 94.00 186 ASP A O 1
ATOM 1449 N N . ILE A 1 187 ? -28.872 -2.598 37.471 1.00 91.81 187 ILE A N 1
ATOM 1450 C CA . ILE A 1 187 ? -28.903 -4.048 37.612 1.00 91.81 187 ILE A CA 1
ATOM 1451 C C . ILE A 1 187 ? -29.622 -4.394 38.917 1.00 91.81 187 ILE A C 1
ATOM 1453 O O . ILE A 1 187 ? -29.110 -4.148 40.013 1.00 91.81 187 ILE A O 1
ATOM 1457 N N . ASP A 1 188 ? -30.797 -5.011 38.785 1.00 90.38 188 ASP A N 1
ATOM 1458 C CA . ASP A 1 188 ? -31.674 -5.473 39.869 1.00 90.38 188 ASP A CA 1
ATOM 1459 C C . ASP A 1 188 ? -32.056 -4.397 40.906 1.00 90.38 188 ASP A C 1
ATOM 1461 O O . ASP A 1 188 ? -32.348 -4.737 42.054 1.00 90.38 188 ASP A O 1
ATOM 1465 N N . LYS A 1 189 ? -32.041 -3.104 40.548 1.00 89.44 189 LYS A N 1
ATOM 1466 C CA . LYS A 1 189 ? -32.200 -1.976 41.489 1.00 89.44 189 LYS A CA 1
ATOM 1467 C C . LYS A 1 189 ? -31.154 -1.979 42.609 1.00 89.44 189 LYS A C 1
ATOM 1469 O O . LYS A 1 189 ? -31.353 -1.372 43.657 1.00 89.44 189 LYS A O 1
ATOM 1474 N N . LYS A 1 190 ? -30.041 -2.686 42.396 1.00 88.12 190 LYS A N 1
ATOM 1475 C CA . LYS A 1 190 ? -28.990 -2.899 43.390 1.00 88.12 190 LYS A CA 1
ATOM 1476 C C . LYS A 1 190 ? -27.676 -2.257 42.979 1.00 88.12 190 LYS A C 1
ATOM 1478 O O . LYS A 1 190 ? -27.064 -1.602 43.814 1.00 88.12 190 LYS A O 1
ATOM 1483 N N . TYR A 1 191 ? -27.255 -2.454 41.731 1.00 89.62 191 TYR A N 1
ATOM 1484 C CA . TYR A 1 191 ? -26.047 -1.834 41.190 1.00 89.62 191 TYR A CA 1
ATOM 1485 C C . TYR A 1 191 ? -26.425 -0.771 40.179 1.00 89.62 191 TYR A C 1
ATOM 1487 O O . TYR A 1 191 ? -27.266 -1.012 39.312 1.00 89.62 191 TYR A O 1
ATOM 1495 N N . CYS A 1 192 ? -25.769 0.375 40.284 1.00 93.00 192 CYS A N 1
ATOM 1496 C CA . CYS A 1 192 ? -25.995 1.508 39.408 1.00 93.00 192 CYS A CA 1
ATOM 1497 C C . CYS A 1 192 ? -24.661 1.920 38.794 1.00 93.00 192 CYS A C 1
ATOM 1499 O O . CYS A 1 192 ? -23.719 2.259 39.512 1.00 93.00 192 CYS A O 1
ATOM 1501 N N . ILE A 1 193 ? -24.577 1.856 37.468 1.00 94.19 193 ILE A N 1
ATOM 1502 C CA . ILE A 1 193 ? -23.399 2.253 36.702 1.00 94.19 193 ILE A CA 1
ATOM 1503 C C . ILE A 1 193 ? -23.806 3.434 35.833 1.00 94.19 193 ILE A C 1
ATOM 1505 O O . ILE A 1 193 ? -24.712 3.316 35.008 1.00 94.19 193 ILE A O 1
ATOM 1509 N N . THR A 1 194 ? -23.136 4.565 35.998 1.00 95.88 194 THR A N 1
ATOM 1510 C CA . THR A 1 194 ? -23.300 5.721 35.118 1.00 95.88 194 THR A CA 1
ATOM 1511 C C . THR A 1 194 ? -22.124 5.812 34.170 1.00 95.88 194 THR A C 1
ATOM 1513 O O . THR A 1 194 ? -20.988 5.512 34.535 1.00 95.88 194 THR A O 1
ATOM 1516 N N . ILE A 1 195 ? -22.405 6.193 32.932 1.00 96.25 195 ILE A N 1
ATOM 1517 C CA . ILE A 1 195 ? -21.403 6.454 31.913 1.00 96.25 195 ILE A CA 1
ATOM 1518 C C . ILE A 1 195 ? -21.642 7.868 31.405 1.00 96.25 195 ILE A C 1
ATOM 1520 O O . ILE A 1 195 ? -22.696 8.139 30.831 1.00 96.25 195 ILE A O 1
ATOM 1524 N N . GLU A 1 196 ? -20.669 8.746 31.616 1.00 95.06 196 GLU A N 1
ATOM 1525 C CA . GLU A 1 196 ? -20.626 10.076 31.011 1.00 95.06 196 GLU A CA 1
ATOM 1526 C C . GLU A 1 196 ? -19.613 10.042 29.866 1.00 95.06 196 GLU A C 1
ATOM 1528 O O . GLU A 1 196 ? -18.469 9.612 30.045 1.00 95.06 196 GLU A O 1
ATOM 1533 N N . ASN A 1 197 ? -20.038 10.443 28.673 1.00 93.56 197 ASN A N 1
ATOM 1534 C CA . ASN A 1 197 ? -19.250 10.325 27.461 1.00 93.56 197 ASN A CA 1
ATOM 1535 C C . ASN A 1 197 ? -18.716 11.690 27.030 1.00 93.56 197 ASN A C 1
ATOM 1537 O O . ASN A 1 197 ? -19.471 12.522 26.561 1.00 93.56 197 ASN A O 1
ATOM 1541 N N . LYS A 1 198 ? -17.403 11.916 27.106 1.00 91.50 198 LYS A N 1
ATOM 1542 C CA . LYS A 1 198 ? -16.746 13.170 26.695 1.00 91.50 198 LYS A CA 1
ATOM 1543 C C . LYS A 1 198 ? -15.666 12.923 25.634 1.00 91.50 198 LYS A C 1
ATOM 1545 O O . LYS A 1 198 ? -14.469 13.064 25.899 1.00 91.50 198 LYS A O 1
ATOM 1550 N N . PRO A 1 199 ? -16.054 12.588 24.386 1.00 85.50 199 PRO A N 1
ATOM 1551 C CA . PRO A 1 199 ? -15.104 12.300 23.308 1.00 85.50 199 PRO A CA 1
ATOM 1552 C C . PRO A 1 199 ? -14.310 13.524 22.829 1.00 85.50 199 PRO A C 1
ATOM 1554 O O . PRO A 1 199 ? -13.234 13.359 22.251 1.00 85.50 199 PRO A O 1
ATOM 1557 N N . TYR A 1 200 ? -14.831 14.741 23.033 1.00 81.69 200 TYR A N 1
ATOM 1558 C CA . TYR A 1 200 ? -14.263 15.977 22.475 1.00 81.69 200 TYR A CA 1
ATOM 1559 C C . TYR A 1 200 ? -13.941 17.074 23.519 1.00 81.69 200 TYR A C 1
ATOM 1561 O O . TYR A 1 200 ? -13.304 18.051 23.132 1.00 81.69 200 TYR A O 1
ATOM 1569 N N . ALA A 1 201 ? -14.286 16.879 24.809 1.00 64.44 201 ALA A N 1
ATOM 1570 C CA . ALA A 1 201 ? -14.248 17.873 25.914 1.00 64.44 201 ALA A CA 1
ATOM 1571 C C . ALA A 1 201 ? -15.192 19.084 25.671 1.00 64.44 201 ALA A C 1
ATOM 1573 O O . ALA A 1 201 ? -15.551 19.360 24.534 1.00 64.44 201 ALA A O 1
ATOM 1574 N N . THR A 1 202 ? -15.728 19.841 26.628 1.00 61.97 202 THR A N 1
ATOM 1575 C CA . THR A 1 202 ? -15.383 20.198 28.017 1.00 61.97 202 THR A CA 1
ATOM 1576 C C . THR A 1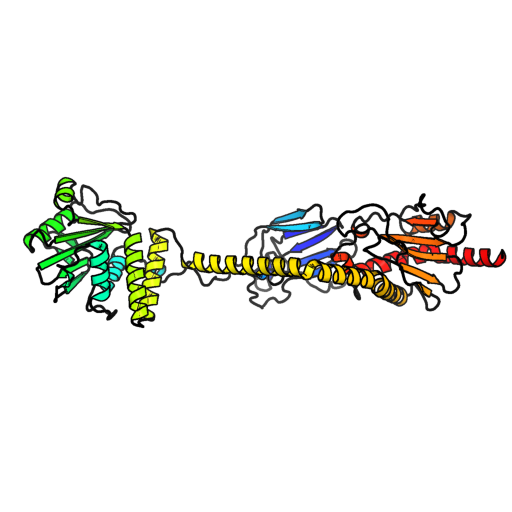 202 ? -16.508 19.793 28.984 1.00 61.97 202 THR A C 1
ATOM 1578 O O . THR A 1 202 ? -17.650 19.618 28.561 1.00 61.97 202 THR A O 1
ATOM 1581 N N . ASP A 1 203 ? -16.211 19.680 30.277 1.00 71.06 203 ASP A N 1
ATOM 1582 C CA . ASP A 1 203 ? -17.206 19.357 31.304 1.00 71.06 203 ASP A CA 1
ATOM 1583 C C . ASP A 1 203 ? -18.166 20.516 31.615 1.00 71.06 203 ASP A C 1
ATOM 1585 O O . ASP A 1 203 ? -17.806 21.692 31.511 1.00 71.06 203 ASP A O 1
ATOM 1589 N N . LEU A 1 204 ? -19.380 20.174 32.058 1.00 74.00 204 LEU A N 1
ATOM 1590 C CA . LEU A 1 204 ? -20.260 21.119 32.744 1.00 74.00 204 LEU A CA 1
ATOM 1591 C C . LEU A 1 204 ? -19.921 21.162 34.241 1.00 74.00 204 LEU A C 1
ATOM 1593 O O . LEU A 1 204 ? -19.536 20.154 34.832 1.00 74.00 204 LEU A O 1
ATOM 1597 N N . GLU A 1 205 ? -20.122 22.324 34.860 1.00 78.50 205 GLU A N 1
ATOM 1598 C CA . GLU A 1 205 ? -19.922 22.534 36.299 1.00 78.50 205 GLU A CA 1
ATOM 1599 C C . GLU A 1 205 ? -20.749 21.533 37.128 1.00 78.50 205 GLU A C 1
ATOM 1601 O O . GLU A 1 205 ? -21.922 21.269 36.821 1.00 78.50 205 GLU A O 1
ATOM 1606 N N . GLU A 1 206 ? -20.114 20.935 38.139 1.00 81.94 206 GLU A N 1
ATOM 1607 C CA . GLU A 1 206 ? -20.626 19.933 39.088 1.00 81.94 206 GLU A CA 1
ATOM 1608 C C . GLU A 1 206 ? -21.350 18.734 38.453 1.00 81.94 206 GLU A C 1
ATOM 1610 O O . GLU A 1 206 ? -22.218 18.109 39.070 1.00 81.94 206 GLU A O 1
ATOM 1615 N N . GLN A 1 207 ? -21.067 18.413 37.189 1.00 85.38 207 GLN A N 1
ATOM 1616 C CA . GLN A 1 207 ? -21.855 17.427 36.457 1.00 85.38 207 GLN A CA 1
ATOM 1617 C C . GLN A 1 207 ? -21.778 16.035 37.086 1.00 85.38 207 GLN A C 1
ATOM 1619 O O . GLN A 1 207 ? -22.817 15.431 37.363 1.00 85.38 207 GLN A O 1
ATOM 1624 N N . ILE A 1 208 ? -20.569 15.546 37.350 1.00 89.06 208 ILE A N 1
ATOM 1625 C CA . ILE A 1 208 ? -20.373 14.217 37.933 1.00 89.06 208 ILE A CA 1
ATOM 1626 C C . ILE A 1 208 ? -20.729 14.226 39.425 1.00 89.06 208 ILE A C 1
ATOM 1628 O O . ILE A 1 208 ? -21.353 13.272 39.892 1.00 89.06 208 ILE A O 1
ATOM 1632 N N . HIS A 1 209 ? -20.441 15.318 40.144 1.00 88.38 209 HIS A N 1
ATOM 1633 C CA . HIS A 1 209 ? -20.884 15.516 41.530 1.00 88.38 209 HIS A CA 1
ATOM 1634 C C . HIS A 1 209 ? -22.406 15.323 41.680 1.00 88.38 209 HIS A C 1
ATOM 1636 O O . HIS A 1 209 ? -22.879 14.551 42.521 1.00 88.38 209 HIS A O 1
ATOM 1642 N N . ARG A 1 210 ? -23.211 15.941 40.799 1.00 90.56 210 ARG A N 1
ATOM 1643 C CA . ARG A 1 210 ? -24.677 15.768 40.804 1.00 90.56 210 ARG A CA 1
ATOM 1644 C C . ARG A 1 210 ? -25.103 14.324 40.557 1.00 90.56 210 ARG A C 1
ATOM 1646 O O . ARG A 1 210 ? -26.089 13.876 41.148 1.00 90.56 210 ARG A O 1
ATOM 1653 N N . TYR A 1 211 ? -24.394 13.593 39.698 1.00 91.44 211 TYR A N 1
ATOM 1654 C CA . TYR A 1 211 ? -24.700 12.188 39.432 1.00 91.44 211 TYR A CA 1
ATOM 1655 C C . TYR A 1 211 ? -24.403 11.315 40.640 1.00 91.44 211 TYR A C 1
ATOM 1657 O O . TYR A 1 211 ? -25.267 10.531 41.030 1.00 91.44 211 TYR A O 1
ATOM 1665 N N . HIS A 1 212 ? -23.244 11.503 41.274 1.00 90.81 212 HIS A N 1
ATOM 1666 C CA . HIS A 1 212 ? -22.904 10.809 42.509 1.00 90.81 212 HIS A CA 1
ATOM 1667 C C . HIS A 1 212 ? -23.958 11.079 43.593 1.00 90.81 212 HIS A C 1
ATOM 1669 O O . HIS A 1 212 ? -24.552 10.141 44.122 1.00 90.81 212 HIS A O 1
ATOM 1675 N N . GLY A 1 213 ? -24.319 12.346 43.823 1.00 90.06 213 GLY A N 1
ATOM 1676 C CA . GLY A 1 213 ? -25.358 12.715 44.787 1.00 90.06 213 GLY A CA 1
ATOM 1677 C C . GLY A 1 213 ? -26.746 12.135 44.477 1.00 90.06 213 GLY A C 1
ATOM 1678 O O . GLY A 1 213 ? -27.495 11.805 45.398 1.00 90.06 213 GLY A O 1
ATOM 1679 N N . PHE A 1 214 ? -27.116 11.985 43.200 1.00 91.38 214 PHE A N 1
ATOM 1680 C CA . PHE A 1 214 ? -28.341 11.284 42.798 1.00 91.38 214 PHE A CA 1
ATOM 1681 C C . PHE A 1 214 ? -28.250 9.781 43.093 1.00 91.38 214 PHE A C 1
ATOM 1683 O O . PHE A 1 214 ? -29.179 9.208 43.665 1.00 91.38 214 PHE A O 1
ATOM 1690 N N . MET A 1 215 ? -27.141 9.146 42.727 1.00 91.12 215 MET A N 1
ATOM 1691 C CA . MET A 1 215 ? -26.914 7.714 42.898 1.00 91.12 215 MET A CA 1
ATOM 1692 C C . MET A 1 215 ? -26.930 7.314 44.380 1.00 91.12 215 MET A C 1
ATOM 1694 O O . MET A 1 215 ? -27.684 6.415 44.753 1.00 91.12 215 MET A O 1
ATOM 1698 N N . SER A 1 216 ? -26.216 8.046 45.237 1.00 91.00 216 SER A N 1
ATOM 1699 C CA . SER A 1 216 ? -26.099 7.762 46.678 1.00 91.00 216 SER A CA 1
ATOM 1700 C C . SER A 1 216 ? -27.406 7.936 47.458 1.00 91.00 216 SER A C 1
ATOM 1702 O O . SER A 1 216 ? -27.547 7.411 48.557 1.00 91.00 216 SER A O 1
ATOM 1704 N N . ARG A 1 217 ? -28.405 8.633 46.897 1.00 90.94 217 ARG A N 1
ATOM 1705 C CA . ARG A 1 217 ? -29.759 8.717 47.482 1.00 90.94 217 ARG A CA 1
ATOM 1706 C C . ARG A 1 217 ? -30.651 7.530 47.129 1.00 90.94 217 ARG A C 1
ATOM 1708 O O . ARG A 1 217 ? -31.654 7.319 47.804 1.00 90.94 217 ARG A O 1
ATOM 1715 N N . ASN A 1 218 ? -30.345 6.814 46.047 1.00 89.75 218 ASN A N 1
ATOM 1716 C CA . ASN A 1 218 ? -31.227 5.794 45.472 1.00 89.75 218 ASN A CA 1
ATOM 1717 C C . ASN A 1 218 ? -30.668 4.368 45.579 1.00 89.75 218 ASN A C 1
ATOM 1719 O O . ASN A 1 218 ? -31.432 3.415 45.447 1.00 89.75 218 ASN A O 1
ATOM 1723 N N . TYR A 1 219 ? -29.367 4.212 45.823 1.00 90.62 219 TYR A N 1
ATOM 1724 C CA . TYR A 1 219 ? -28.688 2.918 45.893 1.00 90.62 219 TYR A CA 1
ATOM 1725 C C . TYR A 1 219 ? -27.662 2.898 47.034 1.00 90.62 219 TYR A C 1
ATOM 1727 O O . TYR A 1 219 ? -27.260 3.942 47.542 1.00 90.62 219 TYR A O 1
ATOM 1735 N N . ASP A 1 220 ? -27.222 1.696 47.413 1.00 88.00 220 ASP A N 1
ATOM 1736 C CA . ASP A 1 220 ? -26.118 1.509 48.360 1.00 88.00 220 ASP A CA 1
ATOM 1737 C C . ASP A 1 220 ? -24.805 2.007 47.751 1.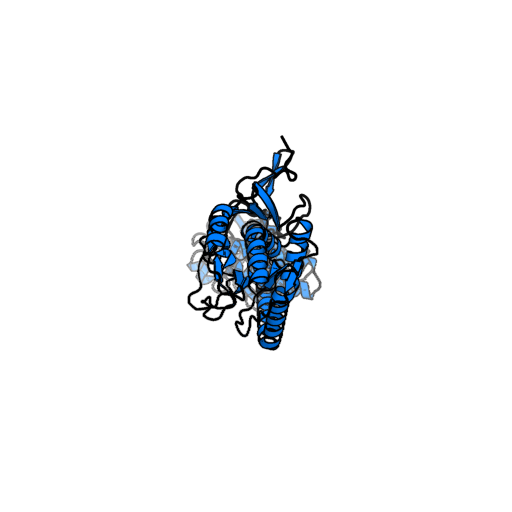00 88.00 220 ASP A C 1
ATOM 1739 O O . ASP A 1 220 ? -24.459 1.628 46.630 1.00 88.00 220 ASP A O 1
ATOM 1743 N N . GLU A 1 221 ? -24.070 2.809 48.516 1.00 85.31 221 GLU A N 1
ATOM 1744 C CA . GLU A 1 221 ? -22.846 3.479 48.089 1.00 85.31 221 GLU A CA 1
ATOM 1745 C C . GLU A 1 221 ? -21.782 2.514 47.533 1.00 85.31 221 GLU A C 1
ATOM 1747 O O . GLU A 1 221 ? -21.058 2.851 46.596 1.00 85.31 221 GLU A O 1
ATOM 1752 N N . HIS A 1 222 ? -21.699 1.285 48.051 1.00 85.06 222 HIS A N 1
ATOM 1753 C CA . HIS A 1 222 ? -20.715 0.287 47.612 1.00 85.06 222 HIS A CA 1
ATOM 1754 C C . HIS A 1 222 ? -21.058 -0.343 46.255 1.00 85.06 222 HIS A C 1
ATOM 1756 O O . HIS A 1 222 ? -20.225 -1.030 45.673 1.00 85.06 222 HIS A O 1
ATOM 1762 N N . ASN A 1 223 ? -22.277 -0.134 45.749 1.00 87.81 223 ASN A N 1
ATOM 1763 C CA . ASN A 1 223 ? -22.767 -0.712 44.494 1.00 87.81 223 ASN A CA 1
ATOM 1764 C C . ASN A 1 223 ? -22.880 0.331 43.365 1.00 87.81 223 ASN A C 1
ATOM 1766 O O . ASN A 1 223 ? -23.532 0.082 42.344 1.00 87.81 223 ASN A O 1
ATOM 1770 N N . LEU A 1 224 ? -22.279 1.502 43.565 1.00 90.75 224 LEU A N 1
ATOM 1771 C CA . LEU A 1 224 ? -22.270 2.617 42.631 1.00 90.75 224 LEU A CA 1
ATOM 1772 C C . LEU A 1 224 ? -20.970 2.632 41.840 1.00 90.75 224 LEU A C 1
ATOM 1774 O O . LEU A 1 224 ? -19.899 2.540 42.429 1.00 90.75 224 LEU A O 1
ATOM 1778 N N . PHE A 1 225 ? -21.062 2.806 40.524 1.00 92.56 225 PHE A N 1
ATOM 1779 C CA . PHE A 1 225 ? -19.897 2.959 39.658 1.00 92.56 225 PHE A CA 1
ATOM 1780 C C . PHE A 1 225 ? -20.100 4.118 38.688 1.00 92.56 225 PHE A C 1
ATOM 1782 O O . PHE A 1 225 ? -21.146 4.229 38.052 1.00 92.56 225 PHE A O 1
ATOM 1789 N N . ILE A 1 226 ? -19.084 4.961 38.544 1.00 94.81 226 ILE A N 1
ATOM 1790 C CA . ILE A 1 226 ? -19.087 6.104 37.634 1.00 94.81 226 ILE A CA 1
ATOM 1791 C C . ILE A 1 226 ? -17.965 5.900 36.621 1.00 94.81 226 ILE A C 1
ATOM 1793 O O . ILE A 1 226 ? -16.784 5.849 36.969 1.00 94.81 226 ILE A O 1
ATOM 1797 N N . LEU A 1 227 ? -18.340 5.774 35.355 1.00 95.38 227 LEU A N 1
ATOM 1798 C CA . LEU A 1 227 ? -17.431 5.599 34.235 1.00 95.38 227 LEU A CA 1
ATOM 1799 C C . LEU A 1 227 ? -17.389 6.883 33.411 1.00 95.38 227 LEU A C 1
ATOM 1801 O O . LEU A 1 227 ? -18.403 7.346 32.898 1.00 95.38 227 LEU A O 1
ATOM 1805 N N . TYR A 1 228 ? -16.200 7.446 33.263 1.00 95.44 228 TYR A N 1
ATOM 1806 C CA . TYR A 1 228 ? -15.967 8.656 32.488 1.00 95.44 228 TYR A CA 1
ATOM 1807 C C . TYR A 1 228 ? -15.217 8.299 31.205 1.00 95.44 228 TYR A C 1
ATOM 1809 O O . TYR A 1 228 ? -14.044 7.924 31.247 1.00 95.44 228 TYR A O 1
ATOM 1817 N N . LEU A 1 229 ? -15.892 8.356 30.057 1.00 95.19 229 LEU A N 1
ATOM 1818 C CA . LEU A 1 229 ? -15.282 8.048 28.762 1.00 95.19 229 LEU A CA 1
ATOM 1819 C C . LEU A 1 229 ? -14.625 9.306 28.217 1.00 95.19 2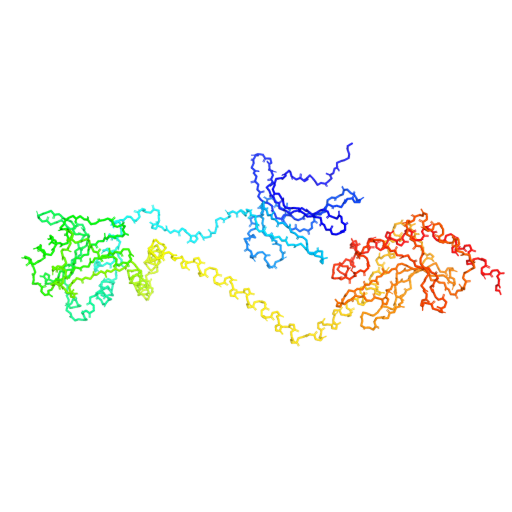29 LEU A C 1
ATOM 1821 O O . LEU A 1 229 ? -15.313 10.262 27.875 1.00 95.19 229 LEU A O 1
ATOM 1825 N N . SER A 1 230 ? -13.305 9.287 28.070 1.00 92.56 230 SER A N 1
ATOM 1826 C CA . SER A 1 230 ? -12.555 10.412 27.518 1.00 92.56 230 SER A CA 1
ATOM 1827 C C . SER A 1 230 ? -11.687 9.999 26.338 1.00 92.56 230 SER A C 1
ATOM 1829 O O . SER A 1 230 ? -11.341 8.827 26.144 1.00 92.56 230 SER A O 1
ATOM 1831 N N . ARG A 1 231 ? -11.351 10.982 25.499 1.00 89.88 231 ARG A N 1
ATOM 1832 C CA . ARG A 1 231 ? -10.582 10.784 24.261 1.00 89.88 231 ARG A CA 1
ATOM 1833 C C . ARG A 1 231 ? -9.294 9.989 24.485 1.00 89.88 231 ARG A C 1
ATOM 1835 O O . ARG A 1 231 ? -9.049 8.998 23.800 1.00 89.88 231 ARG A O 1
ATOM 1842 N N . ASP A 1 232 ? -8.481 10.429 25.436 1.00 87.81 232 ASP A N 1
ATOM 1843 C CA . ASP A 1 232 ? -7.105 9.977 25.670 1.00 87.81 232 ASP A CA 1
ATOM 1844 C C . ASP A 1 232 ? -6.842 9.523 27.119 1.00 87.81 232 ASP A C 1
ATOM 1846 O O . ASP A 1 232 ? -5.729 9.090 27.456 1.00 87.81 232 ASP A O 1
ATOM 1850 N N . GLY A 1 233 ? -7.880 9.539 27.959 1.00 90.31 233 GLY A N 1
ATOM 1851 C CA . GLY A 1 233 ? -7.800 9.234 29.385 1.00 90.31 233 GLY A CA 1
ATOM 1852 C C . GLY A 1 233 ? -7.611 10.453 30.270 1.00 90.31 233 GLY A C 1
ATOM 1853 O O . GLY A 1 233 ? -7.216 10.295 31.424 1.00 90.31 233 GLY A O 1
ATOM 1854 N N . SER A 1 234 ? -7.865 11.651 29.745 1.00 90.81 234 SER A N 1
ATOM 1855 C CA . SER A 1 234 ? -8.029 12.845 30.560 1.00 90.81 234 SER A CA 1
ATOM 1856 C C . SER A 1 234 ? -9.096 12.636 31.638 1.00 90.81 234 SER A C 1
ATOM 1858 O O . SER A 1 234 ? -10.117 11.972 31.423 1.00 90.81 234 SER A O 1
ATOM 1860 N N . LEU A 1 235 ? -8.812 13.177 32.821 1.00 91.25 235 LEU A N 1
ATOM 1861 C CA . LEU A 1 235 ? -9.745 13.238 33.940 1.00 91.25 235 LEU A CA 1
ATOM 1862 C C . LEU A 1 235 ? -10.803 14.324 33.669 1.00 91.25 235 LEU A C 1
ATOM 1864 O O . LEU A 1 235 ? -10.508 15.262 32.922 1.00 91.25 235 LEU A O 1
ATOM 1868 N N . PRO A 1 236 ? -11.995 14.233 34.284 1.00 91.25 236 PRO A N 1
ATOM 1869 C CA . PRO A 1 236 ? -12.923 15.359 34.310 1.00 91.25 236 PRO A CA 1
ATOM 1870 C C . PRO A 1 236 ? -12.288 16.561 35.022 1.00 91.25 236 PRO A C 1
ATOM 1872 O O . PRO A 1 236 ? -11.372 16.393 35.841 1.00 91.25 236 PRO A O 1
ATOM 1875 N N . SER A 1 237 ? -12.775 17.765 34.721 1.00 89.81 237 SER A N 1
ATOM 1876 C CA . SER A 1 237 ? -12.376 18.983 35.433 1.00 89.81 237 SER A CA 1
ATOM 1877 C C . SER A 1 237 ? -12.672 18.888 36.936 1.00 89.81 237 SER A C 1
ATOM 1879 O O . SER A 1 237 ? -13.606 18.203 37.358 1.00 89.81 237 SER A O 1
ATOM 1881 N N . GLU A 1 238 ? -11.895 19.606 37.756 1.00 88.12 238 GLU A N 1
ATOM 1882 C CA . GLU A 1 238 ? -12.146 19.676 39.206 1.00 88.12 238 GLU A CA 1
ATOM 1883 C C . GLU A 1 238 ? -13.484 20.359 39.530 1.00 88.12 238 GLU A C 1
ATOM 1885 O O . GLU A 1 238 ? -14.097 20.028 40.539 1.00 88.12 238 GLU A O 1
ATOM 1890 N N . ASP A 1 239 ? -13.976 21.225 38.636 1.00 87.50 239 ASP A N 1
ATOM 1891 C CA . ASP A 1 239 ? -15.310 21.827 38.738 1.00 87.50 239 ASP A CA 1
ATOM 1892 C C . ASP A 1 239 ? -16.427 20.787 38.542 1.00 87.50 239 ASP A C 1
ATOM 1894 O O . ASP A 1 239 ? -17.517 20.938 39.081 1.00 87.50 239 ASP A O 1
ATOM 1898 N N . SER A 1 240 ? -16.188 19.734 37.750 1.00 88.81 240 SER A N 1
ATOM 1899 C CA . SER A 1 240 ? -17.165 18.671 37.470 1.00 88.81 240 SER A CA 1
ATOM 1900 C C . SER A 1 240 ? -17.160 17.575 38.535 1.00 88.81 240 SER A C 1
ATOM 1902 O O . SER A 1 240 ? -18.225 17.108 38.957 1.00 88.81 240 SER A O 1
ATOM 1904 N N . LEU A 1 241 ? -15.959 17.173 38.965 1.00 91.06 241 LEU A N 1
ATOM 1905 C CA . LEU A 1 241 ? -15.728 16.234 40.058 1.00 91.06 241 LEU A CA 1
ATOM 1906 C C . LEU A 1 241 ? -14.540 16.712 40.912 1.00 91.06 241 LEU A C 1
ATOM 1908 O O . LEU A 1 241 ? -13.385 16.518 40.504 1.00 91.06 241 LEU A O 1
ATOM 1912 N N . PRO A 1 242 ? -14.799 17.279 42.103 1.00 91.75 242 PRO A N 1
ATOM 1913 C CA . PRO A 1 242 ? -13.753 17.699 43.022 1.00 91.75 242 PRO A CA 1
ATOM 1914 C C . PRO A 1 242 ? -12.780 16.565 43.345 1.00 91.75 242 PRO A C 1
ATOM 1916 O O . PRO A 1 242 ? -13.156 15.397 43.475 1.00 91.75 242 PRO A O 1
ATOM 1919 N N . LYS A 1 243 ? -11.499 16.910 43.506 1.00 91.19 243 LYS A N 1
ATOM 1920 C CA . LYS A 1 243 ? -10.429 15.929 43.729 1.00 91.19 243 LYS A CA 1
ATOM 1921 C C . LYS A 1 243 ? -10.675 15.041 44.955 1.00 91.19 243 LYS A C 1
ATOM 1923 O O . LYS A 1 243 ? -10.452 13.839 44.859 1.00 91.19 243 LYS A O 1
ATOM 1928 N N . GLU A 1 244 ? -11.138 15.619 46.062 1.00 91.31 244 GLU A N 1
ATOM 1929 C CA . GLU A 1 244 ? -11.417 14.891 47.309 1.00 91.31 244 GLU A CA 1
ATOM 1930 C C . GLU A 1 244 ? -12.518 13.840 47.114 1.00 91.31 244 GLU A C 1
ATOM 1932 O O . GLU A 1 244 ? -12.359 12.689 47.508 1.00 91.31 244 GLU A O 1
ATOM 1937 N N . GLU A 1 245 ? -13.596 14.202 46.417 1.00 91.06 245 GLU A N 1
ATOM 1938 C CA . GLU A 1 245 ? -14.694 13.283 46.102 1.00 91.06 245 GLU A CA 1
ATOM 1939 C C . GLU A 1 245 ? -14.257 12.185 45.126 1.00 91.06 245 GLU A C 1
ATOM 1941 O O . GLU A 1 245 ? -14.628 11.022 45.269 1.00 91.06 245 GLU A O 1
ATOM 1946 N N . ARG A 1 246 ? -13.406 12.519 44.150 1.00 92.38 246 ARG A N 1
ATOM 1947 C CA . ARG A 1 246 ? -12.820 11.515 43.254 1.00 92.38 246 ARG A CA 1
ATOM 1948 C C . ARG A 1 246 ? -11.950 10.507 44.007 1.00 92.38 246 ARG A C 1
ATOM 1950 O O . ARG A 1 246 ? -11.943 9.332 43.648 1.00 92.38 246 ARG A O 1
ATOM 1957 N N . GLU A 1 247 ? -11.190 10.965 44.998 1.00 92.38 247 GLU A N 1
ATOM 1958 C CA . GLU A 1 247 ? -10.360 10.102 45.843 1.00 92.38 247 GLU A CA 1
ATOM 1959 C C . GLU A 1 247 ? -11.219 9.196 46.740 1.00 92.38 247 GLU A C 1
ATOM 1961 O O . GLU A 1 247 ? -10.908 8.011 46.855 1.00 92.38 247 GLU A O 1
ATOM 1966 N N . ASP A 1 248 ? -12.331 9.706 47.280 1.00 91.31 248 ASP A N 1
ATOM 1967 C CA . ASP A 1 248 ? -13.312 8.934 48.061 1.00 91.31 248 ASP A CA 1
ATOM 1968 C C . ASP A 1 248 ? -14.039 7.856 47.232 1.00 91.31 248 ASP A C 1
ATOM 1970 O O . ASP A 1 248 ? -14.261 6.726 47.681 1.00 91.31 248 ASP A O 1
ATOM 1974 N N . LEU A 1 249 ? -14.349 8.156 45.967 1.00 90.50 249 LEU A N 1
ATOM 1975 C CA . LEU A 1 249 ? -14.923 7.169 45.052 1.00 90.50 249 LEU A CA 1
ATOM 1976 C C . LEU A 1 249 ? -13.969 5.991 44.796 1.00 90.50 249 LEU A C 1
ATOM 1978 O O . LEU A 1 249 ? -14.433 4.861 44.618 1.00 90.50 249 LEU A O 1
ATOM 1982 N N . GLY A 1 250 ? -12.653 6.222 44.800 1.00 90.31 250 GLY A N 1
ATOM 1983 C CA . GLY A 1 250 ? -11.643 5.177 44.636 1.00 90.31 250 GLY A CA 1
ATOM 1984 C C . GLY A 1 250 ? -11.895 4.303 43.400 1.00 90.31 250 GLY A C 1
ATOM 1985 O O . GLY A 1 250 ? -12.071 4.804 42.291 1.00 90.31 250 GLY A O 1
ATOM 1986 N N . ASP A 1 251 ? -11.962 2.982 43.589 1.00 87.62 251 ASP A N 1
ATOM 1987 C CA . ASP A 1 251 ? -12.177 2.007 42.506 1.00 87.62 251 ASP A CA 1
ATOM 1988 C C . ASP A 1 251 ? -13.557 2.100 41.825 1.00 87.62 251 ASP A C 1
ATOM 1990 O O . ASP A 1 251 ? -13.735 1.536 40.735 1.00 87.62 251 ASP A O 1
ATOM 1994 N N . ARG A 1 252 ? -14.515 2.810 42.442 1.00 90.12 252 ARG A N 1
ATOM 1995 C CA . ARG A 1 252 ? -15.868 3.045 41.911 1.00 90.12 252 ARG A CA 1
ATOM 1996 C C . ARG A 1 252 ? -15.885 4.084 40.792 1.00 90.12 252 ARG A C 1
ATOM 1998 O O . ARG A 1 252 ? -16.804 4.068 39.976 1.00 90.12 252 ARG A O 1
ATOM 2005 N N . PHE A 1 253 ? -14.881 4.957 40.715 1.00 93.44 253 PHE A N 1
ATOM 2006 C CA . PHE A 1 253 ? -14.718 5.907 39.617 1.00 93.44 253 PHE A CA 1
ATOM 2007 C C . PHE A 1 253 ? -13.630 5.433 38.654 1.00 93.44 253 PHE A C 1
ATOM 2009 O O . PHE A 1 253 ? -12.505 5.144 39.062 1.00 93.44 253 PHE A O 1
ATOM 2016 N N . ARG A 1 254 ? -13.930 5.378 37.352 1.00 93.56 254 ARG A N 1
ATOM 2017 C CA . ARG A 1 254 ? -12.931 5.017 36.337 1.00 93.56 254 ARG A CA 1
ATOM 2018 C C . ARG A 1 254 ? -13.017 5.882 35.100 1.00 93.56 254 ARG A C 1
ATOM 2020 O O . ARG A 1 254 ? -14.080 6.050 34.513 1.00 93.56 254 ARG A O 1
ATOM 2027 N N . VAL A 1 255 ? -11.853 6.335 34.650 1.00 94.88 255 VAL A N 1
ATOM 2028 C CA . VAL A 1 255 ? -11.692 6.923 33.323 1.00 94.88 255 VAL A CA 1
ATOM 2029 C C . VAL A 1 255 ? -11.427 5.811 32.315 1.00 94.88 255 VAL A C 1
ATOM 2031 O O . VAL A 1 255 ? -10.547 4.979 32.534 1.00 94.88 255 VAL A O 1
ATOM 2034 N N . ILE A 1 256 ? -12.170 5.807 31.211 1.00 95.56 256 ILE A N 1
ATOM 2035 C CA . ILE A 1 256 ? -12.019 4.852 30.113 1.00 95.56 256 ILE A CA 1
ATOM 2036 C C . ILE A 1 256 ? -11.587 5.605 28.861 1.00 95.56 256 ILE A C 1
ATOM 2038 O O . ILE A 1 256 ? -12.269 6.526 28.411 1.00 95.56 256 ILE A O 1
ATOM 2042 N N . LYS A 1 257 ? -10.478 5.179 28.254 1.00 94.88 257 LYS A N 1
ATOM 2043 C CA . LYS A 1 257 ? -10.024 5.746 26.981 1.00 94.88 257 LYS A CA 1
ATOM 2044 C C . LYS A 1 257 ? -10.861 5.210 25.827 1.00 94.88 257 LYS A C 1
ATOM 2046 O O . LYS A 1 257 ? -11.199 4.026 25.790 1.00 94.88 257 LYS A O 1
ATOM 2051 N N . TYR A 1 258 ? -11.067 6.018 24.792 1.00 94.06 258 TYR A N 1
ATOM 2052 C CA . TYR A 1 258 ? -11.697 5.535 23.557 1.00 94.06 258 TYR A CA 1
ATOM 2053 C C . TYR A 1 258 ? -10.924 4.381 22.891 1.00 94.06 258 TYR A C 1
ATOM 2055 O O . TYR A 1 258 ? -11.532 3.494 22.292 1.00 94.06 258 TYR A O 1
ATOM 2063 N N . SER A 1 259 ? -9.599 4.309 23.062 1.00 94.12 259 SER A N 1
ATOM 2064 C CA . SER A 1 259 ? -8.809 3.146 22.629 1.00 94.12 259 SER A CA 1
ATOM 2065 C C . SER A 1 259 ? -9.200 1.846 23.343 1.00 94.12 259 SER A C 1
ATOM 2067 O O . SER A 1 259 ? -9.088 0.771 22.758 1.00 94.12 259 SER A O 1
ATOM 2069 N N . GLU A 1 260 ? -9.700 1.918 24.576 1.00 96.44 260 GLU A N 1
ATOM 2070 C CA . GLU A 1 260 ? -10.181 0.753 25.316 1.00 96.44 260 GLU A CA 1
ATOM 2071 C C . GLU A 1 260 ? -11.618 0.381 24.935 1.00 96.44 260 GLU A C 1
ATOM 2073 O O . GLU A 1 260 ? -11.940 -0.808 24.904 1.00 96.44 260 GLU A O 1
ATOM 2078 N N . ILE A 1 261 ? -12.459 1.365 24.588 1.00 97.06 261 ILE A N 1
ATOM 2079 C CA . ILE A 1 261 ? -13.783 1.123 23.988 1.00 97.06 261 ILE A CA 1
ATOM 2080 C C . ILE A 1 261 ? -13.629 0.401 22.649 1.00 97.06 261 ILE A C 1
ATOM 2082 O O . ILE A 1 261 ? -14.302 -0.602 22.428 1.00 97.06 261 ILE A O 1
ATOM 2086 N N . ARG A 1 262 ? -12.688 0.826 21.794 1.00 95.50 262 ARG A N 1
ATOM 2087 C CA . ARG A 1 262 ? -12.327 0.108 20.556 1.00 95.50 262 ARG A CA 1
ATOM 2088 C C . ARG A 1 262 ? -12.013 -1.362 20.828 1.00 95.50 262 ARG A C 1
ATOM 2090 O O . ARG A 1 262 ? -12.515 -2.247 20.142 1.00 95.50 262 ARG A O 1
ATOM 2097 N N . ASP A 1 263 ? -11.181 -1.642 21.826 1.00 96.19 263 ASP A N 1
ATOM 2098 C CA . ASP A 1 263 ? -10.794 -3.015 22.153 1.00 96.19 263 ASP A CA 1
ATOM 2099 C C . ASP A 1 263 ? -11.976 -3.848 22.685 1.00 96.19 263 ASP A C 1
ATOM 2101 O O . ASP A 1 263 ? -12.078 -5.048 22.404 1.00 96.19 263 ASP A O 1
ATOM 2105 N N . TRP A 1 264 ? -12.891 -3.224 23.432 1.00 97.75 264 TRP A N 1
ATOM 2106 C CA . TRP A 1 264 ? -14.160 -3.845 23.808 1.00 97.75 264 TRP A CA 1
ATOM 2107 C C . TRP A 1 264 ? -15.034 -4.128 22.577 1.00 97.75 264 TRP A C 1
ATOM 2109 O O . TRP A 1 264 ? -15.525 -5.250 22.439 1.00 97.75 264 TRP A O 1
ATOM 2119 N N . CYS A 1 265 ? -15.155 -3.188 21.635 1.00 97.75 265 CYS A N 1
ATOM 2120 C CA . CYS A 1 265 ? -15.853 -3.403 20.365 1.00 97.75 265 CYS A CA 1
ATOM 2121 C C . CYS A 1 265 ? -15.231 -4.558 19.566 1.00 97.75 265 CYS A C 1
ATOM 2123 O O . CYS A 1 265 ? -15.961 -5.415 19.082 1.00 97.75 265 CYS A O 1
ATOM 2125 N N . ASN A 1 266 ? -13.900 -4.660 19.497 1.00 96.62 266 ASN A N 1
ATOM 2126 C CA . ASN A 1 266 ? -13.214 -5.786 18.847 1.00 96.62 266 ASN A CA 1
ATOM 2127 C C . ASN A 1 266 ? -13.574 -7.134 19.490 1.00 96.62 266 ASN A C 1
ATOM 2129 O O . ASN A 1 266 ? -13.780 -8.124 18.790 1.00 96.62 266 ASN A O 1
ATOM 2133 N N . SER A 1 267 ? -13.692 -7.168 20.819 1.00 97.56 267 SER A N 1
ATOM 2134 C CA . SER A 1 267 ? -14.123 -8.368 21.546 1.00 97.56 267 SER A CA 1
ATOM 2135 C C . SER A 1 267 ? -15.585 -8.713 21.232 1.00 97.56 267 SER A C 1
ATOM 2137 O O . SER A 1 267 ? -15.910 -9.872 20.988 1.00 97.56 267 SER A O 1
ATOM 2139 N N . CYS A 1 268 ? -16.461 -7.706 21.155 1.00 97.81 268 CYS A N 1
ATOM 2140 C CA . CYS A 1 268 ? -17.862 -7.884 20.767 1.00 97.81 268 CYS A CA 1
ATOM 2141 C C . CYS A 1 268 ? -18.002 -8.386 19.322 1.00 97.81 268 CYS A C 1
ATOM 2143 O O . CYS A 1 268 ? -18.780 -9.302 19.068 1.00 97.81 268 CYS A O 1
ATOM 2145 N N . ALA A 1 269 ? -17.230 -7.833 18.383 1.00 97.19 269 ALA A N 1
ATOM 2146 C CA . ALA A 1 269 ? -17.204 -8.278 16.992 1.00 97.19 269 ALA A CA 1
ATOM 2147 C C . ALA A 1 269 ? -16.762 -9.744 16.878 1.00 97.19 269 ALA A C 1
ATOM 2149 O O . ALA A 1 269 ? -17.405 -10.529 16.182 1.00 97.19 269 ALA A O 1
ATOM 2150 N N . LEU A 1 270 ? -15.720 -10.138 17.620 1.00 95.81 270 LEU A N 1
ATOM 2151 C CA . LEU A 1 270 ? -15.245 -11.519 17.658 1.00 95.81 270 LEU A CA 1
ATOM 2152 C C . LEU A 1 270 ? -16.335 -12.491 18.129 1.00 95.81 270 LEU A C 1
ATOM 2154 O O . LEU A 1 270 ? -16.550 -13.524 17.494 1.00 95.81 270 LEU A O 1
ATOM 2158 N N . GLU A 1 271 ? -17.040 -12.176 19.216 1.00 96.75 271 GLU A N 1
ATOM 2159 C CA . GLU A 1 271 ? -18.117 -13.041 19.709 1.00 96.75 271 GLU A CA 1
ATOM 2160 C C . GLU A 1 271 ? -19.345 -13.034 18.781 1.00 96.75 271 GLU A C 1
ATOM 2162 O O . GLU A 1 271 ? -19.921 -14.090 18.520 1.00 96.75 271 GLU A O 1
ATOM 2167 N N . ALA A 1 272 ? -19.696 -11.889 18.183 1.00 94.50 272 ALA A N 1
ATOM 2168 C CA . ALA A 1 272 ? -20.753 -11.810 17.171 1.00 94.50 272 ALA A CA 1
ATOM 2169 C C . ALA A 1 272 ? -20.431 -12.671 15.935 1.00 94.50 272 ALA A C 1
ATOM 2171 O O . ALA A 1 272 ? -21.315 -13.329 15.383 1.00 94.50 272 ALA A O 1
ATOM 2172 N N . SER A 1 273 ? -19.161 -12.703 15.522 1.00 93.44 273 SER A N 1
ATOM 2173 C CA . SER A 1 273 ? -18.666 -13.564 14.445 1.00 93.44 273 SER A CA 1
ATOM 2174 C C . SER A 1 273 ? -18.827 -15.046 14.790 1.00 93.44 273 SER A C 1
ATOM 2176 O O . SER A 1 273 ? -19.393 -15.803 14.000 1.00 93.44 273 SER A O 1
ATOM 2178 N N . LYS A 1 274 ? -18.432 -15.458 16.005 1.00 94.19 274 LYS A N 1
ATOM 2179 C CA . LYS A 1 274 ? -18.624 -16.836 16.500 1.00 94.19 274 LYS A CA 1
ATOM 2180 C C . LYS A 1 274 ? -20.098 -17.244 16.545 1.00 94.19 274 LYS A C 1
ATOM 2182 O O . LYS A 1 274 ? -20.415 -18.397 16.270 1.00 94.19 274 LYS A O 1
ATOM 2187 N N . ALA A 1 275 ? -20.993 -16.306 16.851 1.00 91.31 275 ALA A N 1
ATOM 2188 C CA . ALA A 1 275 ? -22.440 -16.514 16.840 1.00 91.31 275 ALA A CA 1
ATOM 2189 C C . ALA A 1 275 ? -23.065 -16.504 15.426 1.00 91.31 275 ALA A C 1
ATOM 2191 O O . ALA A 1 275 ? -24.278 -16.655 15.291 1.00 91.31 275 ALA A O 1
ATOM 2192 N N . GLY A 1 276 ? -22.274 -16.306 14.363 1.00 89.81 276 GLY A N 1
ATOM 2193 C CA . GLY A 1 276 ? -22.757 -16.245 12.979 1.00 89.81 276 GLY A CA 1
ATOM 2194 C C . GLY A 1 276 ? -23.491 -14.946 12.619 1.00 89.81 276 GLY A C 1
ATOM 2195 O O . GLY A 1 276 ? -24.092 -14.850 11.548 1.00 89.81 276 GLY A O 1
ATOM 2196 N N . ALA A 1 277 ? -23.439 -13.920 13.472 1.00 92.06 277 ALA A N 1
ATOM 2197 C CA . ALA A 1 277 ? -24.110 -12.638 13.272 1.00 92.06 277 ALA A CA 1
ATOM 2198 C C . ALA A 1 277 ? -23.286 -11.708 12.359 1.00 92.06 277 ALA A C 1
ATOM 2200 O O . ALA A 1 277 ? -22.848 -10.633 12.767 1.00 92.06 277 ALA A O 1
ATOM 2201 N N . ALA A 1 278 ? -23.077 -12.113 11.101 1.00 87.75 278 ALA A N 1
ATOM 2202 C CA . ALA A 1 278 ? -22.153 -11.454 10.169 1.00 87.75 278 ALA A CA 1
ATOM 2203 C C . ALA A 1 278 ? -22.404 -9.942 10.007 1.00 87.75 278 ALA A C 1
ATOM 2205 O O . ALA A 1 278 ? -21.478 -9.146 10.125 1.00 87.75 278 ALA A O 1
ATOM 2206 N N . ARG A 1 279 ? -23.665 -9.524 9.811 1.00 92.31 279 ARG A N 1
ATOM 2207 C CA . ARG A 1 279 ? -24.020 -8.098 9.669 1.00 92.31 279 ARG A CA 1
ATOM 2208 C C . ARG A 1 279 ? -23.672 -7.284 10.919 1.00 92.31 279 ARG A C 1
ATOM 2210 O O . ARG A 1 279 ? -23.223 -6.148 10.798 1.00 92.31 279 ARG A O 1
ATOM 2217 N N . LEU A 1 280 ? -23.904 -7.854 12.100 1.00 93.56 280 LEU A N 1
ATOM 2218 C CA . LEU A 1 280 ? -23.602 -7.212 13.377 1.00 93.56 280 LEU A CA 1
ATOM 2219 C C . LEU A 1 280 ? -22.089 -7.111 13.583 1.00 93.56 280 LEU A C 1
ATOM 2221 O O . LEU A 1 280 ? -21.605 -6.036 13.915 1.00 93.56 280 LEU A O 1
ATOM 2225 N N . CYS A 1 281 ? -21.356 -8.196 13.316 1.00 94.56 281 CYS A N 1
ATOM 2226 C CA . CYS A 1 281 ? -19.894 -8.222 13.351 1.00 94.56 281 CYS A CA 1
ATOM 2227 C C . CYS A 1 281 ? -19.305 -7.097 12.496 1.00 94.56 281 CYS A C 1
ATOM 2229 O O . CYS A 1 281 ? -18.600 -6.245 13.025 1.00 94.56 281 CYS A O 1
ATOM 2231 N N . THR A 1 282 ? -19.681 -7.023 11.214 1.00 91.31 282 THR A N 1
ATOM 2232 C CA . THR A 1 282 ? -19.189 -5.979 10.303 1.00 91.31 282 THR A CA 1
ATOM 2233 C C . THR A 1 282 ? -19.521 -4.574 10.801 1.00 91.31 282 THR A C 1
ATOM 2235 O O . THR A 1 282 ? -18.684 -3.684 10.730 1.00 91.31 282 THR A O 1
ATOM 2238 N N . MET A 1 283 ? -20.723 -4.352 11.338 1.00 93.88 283 MET A N 1
ATOM 2239 C CA . MET A 1 283 ? -21.102 -3.040 11.868 1.00 93.88 283 MET A CA 1
ATOM 2240 C C . MET A 1 283 ? -20.247 -2.639 13.083 1.00 93.88 283 MET A C 1
ATOM 2242 O O . MET A 1 283 ? -19.806 -1.493 13.165 1.00 93.88 283 MET A O 1
ATOM 2246 N N . ILE A 1 284 ? -19.964 -3.577 13.992 1.00 95.81 284 ILE A N 1
ATOM 2247 C CA . ILE A 1 284 ? -19.107 -3.334 15.161 1.00 95.81 284 ILE A CA 1
ATOM 2248 C C . ILE A 1 284 ? -17.643 -3.130 14.736 1.00 95.81 284 ILE A C 1
ATOM 2250 O O . ILE A 1 284 ? -16.969 -2.266 15.293 1.00 95.81 284 ILE A O 1
ATOM 2254 N N . GLU A 1 285 ? -17.152 -3.870 13.739 1.00 93.56 285 GLU A N 1
ATOM 2255 C CA . GLU A 1 285 ? -15.817 -3.669 13.158 1.00 93.56 285 GLU A CA 1
ATOM 2256 C C . GLU A 1 285 ? -15.686 -2.280 12.522 1.00 93.56 285 GLU A C 1
ATOM 2258 O O . GLU A 1 285 ? -14.710 -1.581 12.780 1.00 93.56 285 GLU A O 1
ATOM 2263 N N . GLU A 1 286 ? -16.691 -1.829 11.765 1.00 91.56 286 GLU A N 1
ATOM 2264 C CA . GLU A 1 286 ? -16.733 -0.469 11.217 1.00 91.56 286 GLU A CA 1
ATOM 2265 C C . GLU A 1 286 ? -16.764 0.588 12.330 1.00 91.56 286 GLU A C 1
ATOM 2267 O O . GLU A 1 286 ? -16.099 1.618 12.228 1.00 91.56 286 GLU A O 1
ATOM 2272 N N . PHE A 1 287 ? -17.489 0.347 13.423 1.00 94.12 287 PHE A N 1
ATOM 2273 C CA . PHE A 1 287 ? -17.494 1.266 14.561 1.00 94.12 287 PHE A CA 1
ATOM 2274 C C . PHE A 1 287 ? -16.127 1.318 15.261 1.00 94.12 287 PHE A C 1
ATOM 2276 O O . PHE A 1 287 ? -15.622 2.391 15.592 1.00 94.12 287 PHE A O 1
ATOM 2283 N N . SER A 1 288 ? -15.481 0.166 15.423 1.00 94.12 288 SER A N 1
ATOM 2284 C CA . SER A 1 288 ? -14.128 0.059 15.969 1.00 94.12 288 SER A CA 1
ATOM 2285 C C . SER A 1 288 ? -13.085 0.751 15.080 1.00 94.12 288 SER A C 1
ATOM 2287 O O . SER A 1 288 ? -12.197 1.453 15.577 1.00 94.12 288 SER A O 1
ATOM 2289 N N . GLU A 1 289 ? -13.207 0.627 13.756 1.00 90.81 289 GLU A N 1
ATOM 2290 C CA . GLU A 1 289 ? -12.345 1.323 12.796 1.00 90.81 289 GLU A CA 1
ATOM 2291 C C . GLU A 1 289 ? -12.561 2.839 12.849 1.00 90.81 289 GLU A C 1
ATOM 2293 O O . GLU A 1 289 ? -11.590 3.598 12.826 1.00 90.81 289 GLU A O 1
ATOM 2298 N N . PHE A 1 290 ? -13.808 3.297 13.000 1.00 91.69 290 PHE A N 1
ATOM 2299 C CA . PHE A 1 290 ? -14.103 4.711 13.236 1.00 91.69 290 PHE A CA 1
ATOM 2300 C C . PHE A 1 290 ? -13.375 5.230 14.480 1.00 91.69 290 PHE A C 1
ATOM 2302 O O . PHE A 1 290 ? -12.651 6.221 14.392 1.00 91.69 290 PHE A O 1
ATOM 2309 N N . ILE A 1 291 ? -13.495 4.528 15.612 1.00 92.06 291 ILE A N 1
ATOM 2310 C CA . ILE A 1 291 ? -12.825 4.914 16.861 1.00 92.06 291 ILE A CA 1
ATOM 2311 C C . ILE A 1 291 ? -11.301 4.936 16.684 1.00 92.06 291 ILE A C 1
ATOM 2313 O O . ILE A 1 291 ? -10.633 5.880 17.115 1.00 92.06 291 ILE A O 1
ATOM 2317 N N . SER A 1 292 ? -10.745 3.914 16.024 1.00 90.31 292 SER A N 1
ATOM 2318 C CA . SER A 1 292 ? -9.307 3.807 15.742 1.00 90.31 292 SER A CA 1
ATOM 2319 C C . SER A 1 292 ? -8.790 5.020 14.981 1.00 90.31 292 SER A C 1
ATOM 2321 O O . SER A 1 292 ? -7.725 5.553 15.298 1.00 90.31 292 SER A O 1
ATOM 2323 N N . ARG A 1 293 ? -9.558 5.486 14.000 1.00 87.00 293 ARG A N 1
ATOM 2324 C CA . ARG A 1 293 ? -9.180 6.621 13.166 1.00 87.00 293 ARG A CA 1
ATOM 2325 C C . ARG A 1 293 ? -9.344 7.941 13.901 1.00 87.00 293 ARG A C 1
ATOM 2327 O O . ARG A 1 293 ? -8.397 8.720 13.942 1.00 87.00 293 ARG A O 1
ATOM 2334 N N . GLU A 1 294 ? -10.516 8.166 14.482 1.00 87.81 294 GLU A N 1
ATOM 2335 C CA . GLU A 1 294 ? -10.894 9.446 15.079 1.00 87.81 294 GLU A CA 1
ATOM 2336 C C . GLU A 1 294 ? -10.107 9.744 16.359 1.00 87.81 294 GLU A C 1
ATOM 2338 O O . GLU A 1 294 ? -9.623 10.861 16.552 1.00 87.81 294 GLU A O 1
ATOM 2343 N N . PHE A 1 295 ? -9.930 8.739 17.221 1.00 88.75 295 PHE A N 1
ATOM 2344 C CA . PHE A 1 295 ? -9.360 8.931 18.556 1.00 88.75 295 PHE A CA 1
ATOM 2345 C C . PHE A 1 295 ? -7.955 8.347 18.711 1.00 88.75 295 PHE A C 1
ATOM 2347 O O . PHE A 1 295 ? -7.190 8.845 19.533 1.00 88.75 295 PHE A O 1
ATOM 2354 N N . CYS A 1 296 ? -7.575 7.329 17.927 1.00 83.69 296 CYS A N 1
ATOM 2355 C CA . CYS A 1 296 ? -6.232 6.733 18.006 1.00 83.69 296 CYS A CA 1
ATOM 2356 C C . CYS A 1 296 ? -5.288 7.154 16.867 1.00 83.69 296 CYS A C 1
ATOM 2358 O O . CYS A 1 296 ? -4.099 6.851 16.941 1.00 83.69 296 CYS A O 1
ATOM 2360 N N . GLY A 1 297 ? -5.782 7.815 15.813 1.00 82.19 297 GLY A N 1
ATOM 2361 C CA . GLY A 1 297 ? -4.973 8.193 14.647 1.00 82.19 297 GLY A CA 1
ATOM 2362 C C . GLY A 1 297 ? -4.489 7.005 13.802 1.00 82.19 297 GLY A C 1
ATOM 2363 O O . GLY A 1 297 ? -3.518 7.133 13.057 1.00 82.19 297 GLY A O 1
ATOM 2364 N N . VAL A 1 298 ? -5.142 5.841 13.910 1.00 79.88 298 VAL A N 1
ATOM 2365 C CA . VAL A 1 298 ? -4.772 4.605 13.202 1.00 79.88 298 VAL A CA 1
ATOM 2366 C C . VAL A 1 298 ? -5.858 4.232 12.195 1.00 79.88 298 VAL A C 1
ATOM 2368 O O . VAL A 1 298 ? -7.024 4.132 12.556 1.00 79.88 298 VAL A O 1
ATOM 2371 N N . ASN A 1 299 ? -5.471 3.968 10.942 1.00 79.00 299 ASN A N 1
ATOM 2372 C CA . ASN A 1 299 ? -6.347 3.382 9.920 1.00 79.00 299 ASN A CA 1
ATOM 2373 C C . ASN A 1 299 ? -5.915 1.928 9.669 1.00 79.00 299 ASN A C 1
ATOM 2375 O O . ASN A 1 299 ? -4.938 1.673 8.951 1.00 79.00 299 ASN A O 1
ATOM 2379 N N . THR A 1 300 ? -6.585 0.974 10.317 1.00 77.12 300 THR A N 1
ATOM 2380 C CA . THR A 1 300 ? -6.156 -0.433 10.300 1.00 77.12 300 THR A CA 1
ATOM 2381 C C . THR A 1 300 ? -6.425 -1.075 8.944 1.00 77.12 300 THR A C 1
ATOM 2383 O O . THR A 1 300 ? -5.596 -1.849 8.454 1.00 77.12 300 THR A O 1
ATOM 2386 N N . LEU A 1 301 ? -7.514 -0.680 8.278 1.00 70.56 301 LEU A N 1
ATOM 2387 C CA . LEU A 1 301 ? -7.875 -1.168 6.950 1.00 70.56 301 LEU A CA 1
ATOM 2388 C C . LEU A 1 301 ? -6.823 -0.764 5.910 1.00 70.56 301 LEU A C 1
ATOM 2390 O O . LEU A 1 301 ? -6.338 -1.602 5.145 1.00 70.56 301 LEU A O 1
ATOM 2394 N N . LYS A 1 302 ? -6.398 0.504 5.928 1.00 69.12 302 LYS A N 1
ATOM 2395 C CA . LYS A 1 302 ? -5.319 1.022 5.077 1.00 69.12 302 LYS A CA 1
ATOM 2396 C C . LYS A 1 302 ? -4.013 0.282 5.330 1.00 69.12 302 LYS A C 1
ATOM 2398 O O . LYS A 1 302 ? -3.356 -0.110 4.369 1.00 69.12 302 LYS A O 1
ATOM 2403 N N . ASN A 1 303 ? -3.660 0.048 6.593 1.00 67.06 303 ASN A N 1
ATOM 2404 C CA . ASN A 1 303 ? -2.440 -0.674 6.956 1.00 67.06 303 ASN A CA 1
ATOM 2405 C C . ASN A 1 303 ? -2.467 -2.132 6.482 1.00 67.06 303 ASN A C 1
ATOM 2407 O O . ASN A 1 303 ? -1.465 -2.609 5.957 1.00 67.06 303 ASN A O 1
ATOM 2411 N N . LYS A 1 304 ? -3.605 -2.827 6.592 1.00 69.69 304 LYS A N 1
ATOM 2412 C CA . LYS A 1 304 ? -3.766 -4.210 6.115 1.00 69.69 304 LYS A CA 1
ATOM 2413 C C . LYS A 1 304 ? -3.634 -4.308 4.594 1.00 69.69 304 LYS A C 1
ATOM 2415 O O . LYS A 1 304 ? -2.932 -5.184 4.092 1.00 69.69 304 LYS A O 1
ATOM 2420 N N . ILE A 1 305 ? -4.258 -3.379 3.865 1.00 62.81 305 ILE A N 1
ATOM 2421 C CA . ILE A 1 305 ? -4.148 -3.289 2.401 1.00 62.81 305 ILE A CA 1
ATOM 2422 C C . ILE A 1 305 ? -2.696 -3.008 1.986 1.00 62.81 305 ILE A C 1
ATOM 2424 O O . ILE A 1 305 ? -2.186 -3.632 1.055 1.00 62.81 305 ILE A O 1
ATOM 2428 N N . LEU A 1 306 ? -2.013 -2.095 2.684 1.00 57.62 306 LEU A N 1
ATOM 2429 C CA . LEU A 1 306 ? -0.618 -1.758 2.398 1.00 57.62 306 LEU A CA 1
ATOM 2430 C C . LEU A 1 306 ? 0.332 -2.920 2.733 1.00 57.62 306 LEU A C 1
ATOM 2432 O O . LEU A 1 306 ? 1.227 -3.219 1.947 1.00 57.62 306 LEU A O 1
ATOM 2436 N N . GLY A 1 307 ? 0.116 -3.592 3.866 1.00 57.91 307 GLY A N 1
ATOM 2437 C CA . GLY A 1 307 ? 0.916 -4.723 4.334 1.00 57.91 307 GLY A CA 1
ATOM 2438 C C . GLY A 1 307 ? 0.877 -5.910 3.375 1.00 57.91 307 GLY A C 1
ATOM 2439 O O . GLY A 1 307 ? 1.931 -6.372 2.947 1.00 57.91 307 GLY A O 1
ATOM 2440 N N . GLY A 1 308 ? -0.317 -6.329 2.938 1.00 56.62 308 GLY A N 1
ATOM 2441 C CA . GLY A 1 308 ? -0.454 -7.428 1.972 1.00 56.62 308 GLY A CA 1
ATOM 2442 C C . GLY A 1 308 ? 0.196 -7.128 0.615 1.00 56.62 308 GLY A C 1
ATOM 2443 O O . GLY A 1 308 ? 0.760 -8.015 -0.024 1.00 56.62 308 GLY A O 1
ATOM 2444 N N . ALA A 1 309 ? 0.189 -5.862 0.183 1.00 50.09 309 ALA A N 1
ATOM 2445 C CA . ALA A 1 309 ? 0.885 -5.447 -1.034 1.00 50.09 309 ALA A CA 1
ATOM 2446 C C . ALA A 1 309 ? 2.418 -5.452 -0.876 1.00 50.09 309 ALA A C 1
ATOM 2448 O O . ALA A 1 309 ? 3.133 -5.740 -1.835 1.00 50.09 309 ALA A O 1
ATOM 2449 N N . ILE A 1 310 ? 2.941 -5.127 0.309 1.00 48.91 310 ILE A N 1
ATOM 2450 C CA . ILE A 1 310 ? 4.383 -5.166 0.592 1.00 48.91 310 ILE A CA 1
ATOM 2451 C C . ILE A 1 310 ? 4.880 -6.616 0.652 1.00 48.91 310 ILE A C 1
ATOM 2453 O O . ILE A 1 310 ? 5.883 -6.933 0.015 1.00 48.91 310 ILE A O 1
ATOM 2457 N N . GLU A 1 311 ? 4.163 -7.493 1.353 1.00 51.41 311 GLU A N 1
ATOM 2458 C CA . GLU A 1 311 ? 4.526 -8.904 1.531 1.00 51.41 311 GLU A CA 1
ATOM 2459 C C . GLU A 1 311 ? 4.620 -9.650 0.193 1.00 51.41 311 GLU A C 1
ATOM 2461 O O . GLU A 1 311 ? 5.630 -10.298 -0.087 1.00 51.41 311 GLU A O 1
ATOM 2466 N N . LYS A 1 312 ? 3.627 -9.464 -0.687 1.00 48.31 312 LYS A N 1
ATOM 2467 C CA . LYS A 1 312 ? 3.619 -10.065 -2.027 1.00 48.31 312 LYS A CA 1
ATOM 2468 C C . LYS A 1 312 ? 4.854 -9.682 -2.855 1.00 48.31 312 LYS A C 1
ATOM 2470 O O . LYS A 1 312 ? 5.484 -10.546 -3.452 1.00 48.31 312 LYS A O 1
ATOM 2475 N N . ASN A 1 313 ? 5.233 -8.402 -2.853 1.00 52.03 313 ASN A N 1
ATOM 2476 C CA . ASN A 1 313 ? 6.381 -7.922 -3.632 1.00 52.03 313 ASN A CA 1
ATOM 2477 C C . ASN A 1 313 ? 7.726 -8.447 -3.094 1.00 52.03 313 ASN A C 1
ATOM 2479 O O . ASN A 1 313 ? 8.664 -8.640 -3.865 1.00 52.03 313 ASN A O 1
ATOM 2483 N N . ILE A 1 314 ? 7.840 -8.664 -1.779 1.00 58.94 314 ILE A N 1
ATOM 2484 C CA . ILE A 1 314 ? 9.054 -9.217 -1.161 1.00 58.94 314 ILE A CA 1
ATOM 2485 C C . ILE A 1 314 ? 9.198 -10.705 -1.495 1.00 58.94 314 ILE A C 1
ATOM 2487 O O . ILE A 1 314 ? 10.300 -11.142 -1.828 1.00 58.94 314 ILE A O 1
ATOM 2491 N N . LEU A 1 315 ? 8.102 -11.466 -1.446 1.00 52.38 315 LEU A N 1
ATOM 2492 C CA . LEU A 1 315 ? 8.097 -12.889 -1.791 1.00 52.38 315 LEU A CA 1
ATOM 2493 C C . LEU A 1 315 ? 8.472 -13.114 -3.260 1.00 52.38 315 LEU A C 1
ATOM 2495 O O . LEU A 1 315 ? 9.382 -13.892 -3.530 1.00 52.38 315 LEU A O 1
ATOM 2499 N N . GLU A 1 316 ? 7.872 -12.365 -4.190 1.00 59.06 316 GLU A N 1
ATOM 2500 C CA . GLU A 1 316 ? 8.200 -12.457 -5.623 1.00 59.06 316 GLU A CA 1
ATOM 2501 C C . GLU A 1 316 ? 9.685 -12.137 -5.893 1.00 59.06 316 GLU A C 1
ATOM 2503 O O . GLU A 1 316 ? 10.368 -12.858 -6.625 1.00 59.06 316 GLU A O 1
ATOM 2508 N N . ALA A 1 317 ? 10.230 -11.092 -5.257 1.00 53.56 317 ALA A N 1
ATOM 2509 C CA . ALA A 1 317 ? 11.646 -10.742 -5.388 1.00 53.56 317 ALA A CA 1
ATOM 2510 C C . ALA A 1 317 ? 12.581 -11.813 -4.792 1.00 53.56 317 ALA A C 1
ATOM 2512 O O . ALA A 1 317 ? 13.648 -12.097 -5.346 1.00 53.56 317 ALA A O 1
ATOM 2513 N N . PHE A 1 318 ? 12.189 -12.422 -3.671 1.00 60.16 318 PHE A N 1
ATOM 2514 C CA . PHE A 1 318 ? 12.946 -13.493 -3.030 1.00 60.16 318 PHE A CA 1
ATOM 2515 C C . PHE A 1 318 ? 12.942 -14.778 -3.868 1.00 60.16 318 PHE A C 1
ATOM 2517 O O . PHE A 1 318 ? 14.002 -15.367 -4.080 1.00 60.16 318 PHE A O 1
ATOM 2524 N N . GLU A 1 319 ? 11.789 -15.180 -4.403 1.00 66.38 319 GLU A N 1
ATOM 2525 C CA . GLU A 1 319 ? 11.653 -16.342 -5.289 1.00 66.38 319 GLU A CA 1
ATOM 2526 C C . GLU A 1 319 ? 12.504 -16.193 -6.554 1.00 66.38 319 GLU A C 1
ATOM 2528 O O . GLU A 1 319 ? 13.240 -17.114 -6.919 1.00 66.38 319 GLU A O 1
ATOM 2533 N N . MET A 1 320 ? 12.493 -15.008 -7.173 1.00 59.41 320 MET A N 1
ATOM 2534 C CA . MET A 1 320 ? 13.355 -14.693 -8.317 1.00 59.41 320 MET A CA 1
ATOM 2535 C C . MET A 1 320 ? 14.846 -14.815 -7.976 1.00 59.41 320 MET A C 1
ATOM 2537 O O . MET A 1 320 ? 15.619 -15.365 -8.762 1.00 59.41 320 MET A O 1
ATOM 2541 N N . SER A 1 321 ? 15.257 -14.353 -6.792 1.00 63.31 321 SER A N 1
ATOM 2542 C CA . SER A 1 321 ? 16.638 -14.487 -6.313 1.00 63.31 321 SER A CA 1
ATOM 2543 C C . SER A 1 321 ? 17.038 -15.954 -6.100 1.00 63.31 321 SER A C 1
ATOM 2545 O O . SER A 1 321 ? 18.115 -16.372 -6.526 1.00 63.31 321 SER A O 1
ATOM 2547 N N . GLN A 1 322 ? 16.159 -16.770 -5.510 1.00 71.25 322 GLN A N 1
ATOM 2548 C CA . GLN A 1 322 ? 16.400 -18.205 -5.310 1.00 71.25 322 GLN A CA 1
ATOM 2549 C C . GLN A 1 322 ? 16.515 -18.960 -6.640 1.00 71.25 322 GLN A C 1
ATOM 2551 O O . GLN A 1 322 ? 17.429 -19.769 -6.818 1.00 71.25 322 GLN A O 1
ATOM 2556 N N . LEU A 1 323 ? 15.627 -18.670 -7.597 1.00 71.25 323 LEU A N 1
ATOM 2557 C CA . LEU A 1 323 ? 15.680 -19.241 -8.946 1.00 71.25 323 LEU A CA 1
ATOM 2558 C C . LEU A 1 323 ? 16.980 -18.876 -9.666 1.00 71.25 323 LEU A C 1
ATOM 2560 O O . LEU A 1 323 ? 17.597 -19.748 -10.282 1.00 71.25 323 LEU A O 1
ATOM 2564 N N . TRP A 1 324 ? 17.418 -17.619 -9.553 1.00 68.06 324 TRP A N 1
ATOM 2565 C CA . TRP A 1 324 ? 18.691 -17.167 -10.109 1.00 68.06 324 TRP A CA 1
ATOM 2566 C C . TRP A 1 324 ? 19.878 -17.907 -9.489 1.00 68.06 324 TRP A C 1
ATOM 2568 O O . TRP A 1 324 ? 20.729 -18.400 -10.219 1.00 68.06 324 TRP A O 1
ATOM 2578 N N . GLN A 1 325 ? 19.930 -18.041 -8.160 1.00 71.94 325 GLN A N 1
ATOM 2579 C CA . GLN A 1 325 ? 21.021 -18.748 -7.476 1.00 71.94 325 GLN A CA 1
ATOM 2580 C C . GLN A 1 325 ? 21.078 -20.232 -7.845 1.00 71.94 325 GLN A C 1
ATOM 2582 O O . GLN A 1 325 ? 22.155 -20.766 -8.099 1.00 71.94 325 GLN A O 1
ATOM 2587 N N . LYS A 1 326 ? 19.920 -20.897 -7.912 1.00 78.06 326 LYS A N 1
ATOM 2588 C CA . LYS A 1 326 ? 19.833 -22.331 -8.210 1.00 78.06 326 LYS A CA 1
ATOM 2589 C C . LYS A 1 326 ? 20.232 -22.666 -9.649 1.00 78.06 326 LYS A C 1
ATOM 2591 O O . LYS A 1 326 ? 20.820 -23.716 -9.883 1.00 78.06 326 LYS A O 1
ATOM 2596 N N . ASN A 1 327 ? 19.903 -21.790 -10.598 1.00 82.50 327 ASN A N 1
ATOM 2597 C CA . ASN A 1 327 ? 20.043 -22.060 -12.032 1.00 82.50 327 ASN A CA 1
ATOM 2598 C C . ASN A 1 327 ? 21.074 -21.156 -12.720 1.00 82.50 327 ASN A C 1
ATOM 2600 O O . ASN A 1 327 ? 21.075 -21.065 -13.948 1.00 82.50 327 ASN A O 1
ATOM 2604 N N . LYS A 1 328 ? 21.929 -20.475 -11.947 1.00 77.50 328 LYS A N 1
ATOM 2605 C CA . LYS A 1 328 ? 22.832 -19.428 -12.439 1.00 77.50 328 LYS A CA 1
ATOM 2606 C C . LYS A 1 328 ? 23.609 -19.859 -13.679 1.00 77.50 328 LYS A C 1
ATOM 2608 O O . LYS A 1 328 ? 23.548 -19.182 -14.698 1.00 77.50 328 LYS A O 1
ATOM 2613 N N . ASP A 1 329 ? 24.273 -21.009 -13.613 1.00 79.44 329 ASP A N 1
ATOM 2614 C CA . ASP A 1 329 ? 25.130 -21.484 -14.701 1.00 79.44 329 ASP A CA 1
ATOM 2615 C C . ASP A 1 329 ? 24.327 -21.818 -15.965 1.00 79.44 329 ASP A C 1
ATOM 2617 O O . ASP A 1 329 ? 24.753 -21.504 -17.073 1.00 79.44 329 ASP A O 1
ATOM 2621 N N . GLN A 1 330 ? 23.129 -22.394 -15.818 1.00 82.19 330 GLN A N 1
ATOM 2622 C CA . GLN A 1 330 ? 22.250 -22.697 -16.953 1.00 82.19 330 GLN A CA 1
ATOM 2623 C C . GLN A 1 330 ? 21.729 -21.421 -17.622 1.00 82.19 330 GLN A C 1
ATOM 2625 O O . GLN A 1 330 ? 21.719 -21.328 -18.849 1.00 82.19 330 GLN A O 1
ATOM 2630 N N . LEU A 1 331 ? 21.325 -20.428 -16.825 1.00 76.12 331 LEU A N 1
ATOM 2631 C CA . LEU A 1 331 ? 20.851 -19.135 -17.321 1.00 76.12 331 LEU A CA 1
ATOM 2632 C C . LEU A 1 331 ? 21.978 -18.340 -17.986 1.00 76.12 331 LEU A C 1
ATOM 2634 O O . LEU A 1 331 ? 21.767 -17.752 -19.046 1.00 76.12 331 LEU A O 1
ATOM 2638 N N . GLU A 1 332 ? 23.181 -18.352 -17.406 1.00 79.88 332 GLU A N 1
ATOM 2639 C CA . GLU A 1 332 ? 24.357 -17.732 -18.013 1.00 79.88 332 GLU A CA 1
ATOM 2640 C C . GLU A 1 332 ? 24.726 -18.401 -19.338 1.00 79.88 332 GLU A C 1
ATOM 2642 O O . GLU A 1 332 ? 24.978 -17.696 -20.316 1.00 79.88 332 GLU A O 1
ATOM 2647 N N . THR A 1 333 ? 24.727 -19.735 -19.405 1.00 84.25 333 THR A N 1
ATOM 2648 C CA . THR A 1 333 ? 24.980 -20.467 -20.654 1.00 84.25 333 THR A CA 1
ATOM 2649 C C . THR A 1 333 ? 23.941 -20.120 -21.712 1.00 84.25 333 THR A C 1
ATOM 2651 O O . THR A 1 333 ? 24.312 -19.718 -22.813 1.00 84.25 333 THR A O 1
ATOM 2654 N N . HIS A 1 334 ? 22.652 -20.170 -21.369 1.00 83.62 334 HIS A N 1
ATOM 2655 C CA . HIS A 1 334 ? 21.578 -19.837 -22.302 1.00 83.62 334 HIS A CA 1
ATOM 2656 C C . HIS A 1 334 ? 21.687 -18.397 -22.824 1.00 83.62 334 HIS A C 1
ATOM 2658 O O . HIS A 1 334 ? 21.512 -18.143 -24.018 1.00 83.62 334 HIS A O 1
ATOM 2664 N N . TRP A 1 335 ? 22.024 -17.443 -21.953 1.00 82.81 335 TRP A N 1
ATOM 2665 C CA . TRP A 1 335 ? 22.255 -16.057 -22.353 1.00 82.81 335 TRP A CA 1
ATOM 2666 C C . TRP A 1 335 ? 23.443 -15.928 -23.316 1.00 82.81 335 TRP A C 1
ATOM 2668 O O . TRP A 1 335 ? 23.316 -15.277 -24.354 1.00 82.81 335 TRP A O 1
ATOM 2678 N N . ARG A 1 336 ? 24.576 -16.585 -23.025 1.00 83.81 336 ARG A N 1
ATOM 2679 C CA . ARG A 1 336 ? 25.769 -16.575 -23.893 1.00 83.81 336 ARG A CA 1
ATOM 2680 C C . ARG A 1 336 ? 25.469 -17.169 -25.267 1.00 83.81 336 ARG A C 1
ATOM 2682 O O . ARG A 1 336 ? 25.832 -16.572 -26.277 1.00 83.81 336 ARG A O 1
ATOM 2689 N N . GLU A 1 337 ? 24.783 -18.310 -25.311 1.00 87.19 337 GLU A N 1
ATOM 2690 C CA . GLU A 1 337 ? 24.358 -18.964 -26.554 1.00 87.19 337 GLU A CA 1
ATOM 2691 C C . GLU A 1 337 ? 23.423 -18.068 -27.369 1.00 87.19 337 GLU A C 1
ATOM 2693 O O . GLU A 1 337 ? 23.622 -17.899 -28.573 1.00 87.19 337 GLU A O 1
ATOM 2698 N N . THR A 1 338 ? 22.457 -17.430 -26.703 1.00 86.94 338 THR A N 1
ATOM 2699 C CA . THR A 1 338 ? 21.513 -16.505 -27.340 1.00 86.94 338 THR A CA 1
ATOM 2700 C C . THR A 1 338 ? 22.243 -15.318 -27.957 1.00 86.94 338 THR A C 1
ATOM 2702 O O . THR A 1 338 ? 22.051 -15.024 -29.133 1.00 86.94 338 THR A O 1
ATOM 2705 N N . VAL A 1 339 ? 23.124 -14.651 -27.208 1.00 84.94 339 VAL A N 1
ATOM 2706 C CA . VAL A 1 339 ? 23.880 -13.494 -27.713 1.00 84.94 339 VAL A CA 1
ATOM 2707 C C . VAL A 1 339 ? 24.806 -13.890 -28.867 1.00 84.94 339 VAL A C 1
ATOM 2709 O O . VAL A 1 339 ? 24.858 -13.197 -29.885 1.00 84.94 339 VAL A O 1
ATOM 2712 N N . ASN A 1 340 ? 25.493 -15.028 -28.750 1.00 84.75 340 ASN A N 1
ATOM 2713 C CA . ASN A 1 340 ? 26.345 -15.544 -29.818 1.00 84.75 340 ASN A CA 1
ATOM 2714 C C . ASN A 1 340 ? 25.539 -15.865 -31.088 1.00 84.75 340 ASN A C 1
ATOM 2716 O O . ASN A 1 340 ? 26.003 -15.553 -32.185 1.00 84.75 340 ASN A O 1
ATOM 2720 N N . SER A 1 341 ? 24.342 -16.445 -30.964 1.00 88.00 341 SER A N 1
ATOM 2721 C CA . SER A 1 341 ? 23.443 -16.710 -32.097 1.00 88.00 341 SER A CA 1
ATOM 2722 C C . SER A 1 341 ? 22.947 -15.412 -32.740 1.00 88.00 341 SER A C 1
ATOM 2724 O O . SER A 1 341 ? 23.085 -15.221 -33.953 1.00 88.00 341 SER A O 1
ATOM 2726 N N . LEU A 1 342 ? 22.475 -14.466 -31.919 1.00 88.25 342 LEU A N 1
ATOM 2727 C CA . LEU A 1 342 ? 22.001 -13.170 -32.394 1.00 88.25 342 LEU A CA 1
ATOM 2728 C C . LEU A 1 342 ? 23.067 -12.451 -33.226 1.00 88.25 342 LEU A C 1
ATOM 2730 O O . LEU A 1 342 ? 22.764 -11.920 -34.290 1.00 88.25 342 LEU A O 1
ATOM 2734 N N . PHE A 1 343 ? 24.322 -12.452 -32.775 1.00 85.19 343 PHE A N 1
ATOM 2735 C CA . PHE A 1 343 ? 25.387 -11.735 -33.468 1.00 85.19 343 PHE A CA 1
ATOM 2736 C C . PHE A 1 343 ? 25.950 -12.487 -34.682 1.00 85.19 343 PHE A C 1
ATOM 2738 O O . PHE A 1 343 ? 26.226 -11.871 -35.709 1.00 85.19 343 PHE A O 1
ATOM 2745 N N . ASN A 1 344 ? 26.143 -13.807 -34.594 1.00 85.12 344 ASN A N 1
ATOM 2746 C CA . ASN A 1 344 ? 26.779 -14.572 -35.674 1.00 85.12 344 ASN A CA 1
ATOM 2747 C C . ASN A 1 344 ? 25.825 -14.963 -36.806 1.00 85.12 344 ASN A C 1
ATOM 2749 O O . ASN A 1 344 ? 26.299 -15.279 -37.901 1.00 85.12 344 ASN A O 1
ATOM 2753 N N . GLU A 1 345 ? 24.516 -14.988 -36.546 1.00 87.25 345 GLU A N 1
ATOM 2754 C CA . GLU A 1 345 ? 23.518 -15.524 -37.475 1.00 87.25 345 GLU A CA 1
ATOM 2755 C C . GLU A 1 345 ? 22.417 -14.507 -37.778 1.00 87.25 345 GLU A C 1
ATOM 2757 O O . GLU A 1 345 ? 22.279 -14.083 -38.928 1.00 87.25 345 GLU A O 1
ATOM 2762 N N . GLU A 1 346 ? 21.673 -14.061 -36.764 1.00 91.38 346 GLU A N 1
ATOM 2763 C CA . GLU A 1 346 ? 20.491 -13.217 -36.989 1.00 91.38 346 GLU A CA 1
ATOM 2764 C C . GLU A 1 346 ? 20.845 -11.814 -37.480 1.00 91.38 346 GLU A C 1
ATOM 2766 O O . GLU A 1 346 ? 20.302 -11.353 -38.485 1.00 91.38 346 GLU A O 1
ATOM 2771 N N . LEU A 1 347 ? 21.789 -11.138 -36.826 1.00 89.94 347 LEU A N 1
ATOM 2772 C CA . LEU A 1 347 ? 22.237 -9.807 -37.226 1.00 89.94 347 LEU A CA 1
ATOM 2773 C C . LEU A 1 347 ? 22.743 -9.770 -38.683 1.00 89.94 347 LEU A C 1
ATOM 2775 O O . LEU A 1 347 ? 22.207 -8.964 -39.447 1.00 89.94 347 LEU A O 1
ATOM 2779 N N . PRO A 1 348 ? 23.712 -10.609 -39.119 1.00 90.31 348 PRO A N 1
ATOM 2780 C CA . PRO A 1 348 ? 24.165 -10.627 -40.507 1.00 90.31 348 PRO A CA 1
ATOM 2781 C C . PRO A 1 348 ? 23.027 -10.845 -41.487 1.00 90.31 348 PRO A C 1
ATOM 2783 O O . PRO A 1 348 ? 22.945 -10.140 -42.491 1.00 90.31 348 PRO A O 1
ATOM 2786 N N . ARG A 1 349 ? 22.159 -11.820 -41.197 1.00 91.88 349 ARG A N 1
ATOM 2787 C CA . ARG A 1 349 ? 21.048 -12.196 -42.067 1.00 91.88 349 ARG A CA 1
ATOM 2788 C C . ARG A 1 349 ? 20.097 -11.020 -42.261 1.00 91.88 349 ARG A C 1
ATOM 2790 O O . ARG A 1 349 ? 19.841 -10.627 -43.397 1.00 91.88 349 ARG A O 1
ATOM 2797 N N . LEU A 1 350 ? 19.633 -10.425 -41.165 1.00 94.06 350 LEU A N 1
ATOM 2798 C CA . LEU A 1 350 ? 18.674 -9.319 -41.176 1.00 94.06 350 LEU A CA 1
ATOM 2799 C C . LEU A 1 350 ? 19.252 -8.061 -41.834 1.00 94.06 350 LEU A C 1
ATOM 2801 O O . LEU A 1 350 ? 18.575 -7.395 -42.619 1.00 94.06 350 LEU A O 1
ATOM 2805 N N . VAL A 1 351 ? 20.520 -7.755 -41.563 1.00 92.56 351 VAL A N 1
ATOM 2806 C CA . VAL A 1 351 ? 21.233 -6.636 -42.188 1.00 92.56 351 VAL A CA 1
ATOM 2807 C C . VAL A 1 351 ? 21.413 -6.873 -43.688 1.00 92.56 351 VAL A C 1
ATOM 2809 O O . VAL A 1 351 ? 21.156 -5.970 -44.482 1.00 92.56 351 VAL A O 1
ATOM 2812 N N . PHE A 1 352 ? 21.805 -8.080 -44.103 1.00 93.12 352 PHE A N 1
ATOM 2813 C CA . PHE A 1 352 ? 21.967 -8.440 -45.513 1.00 93.12 352 PHE A CA 1
ATOM 2814 C C . PHE A 1 352 ? 20.644 -8.346 -46.280 1.00 93.12 352 PHE A C 1
ATOM 2816 O O . PHE A 1 352 ? 20.583 -7.741 -47.351 1.00 93.12 352 PHE A O 1
ATOM 2823 N N . GLU A 1 353 ? 19.570 -8.902 -45.714 1.00 93.25 353 GLU A N 1
ATOM 2824 C CA . GLU A 1 353 ? 18.213 -8.809 -46.260 1.00 93.25 353 GLU A CA 1
ATOM 2825 C C . GLU A 1 353 ? 17.785 -7.351 -46.426 1.00 93.25 353 GLU A C 1
ATOM 2827 O O . GLU A 1 353 ? 17.260 -6.975 -47.478 1.00 93.25 353 GLU A O 1
ATOM 2832 N N . ARG A 1 354 ? 18.069 -6.507 -45.427 1.00 94.12 354 ARG A N 1
ATOM 2833 C CA . ARG A 1 354 ? 17.757 -5.080 -45.488 1.00 94.12 354 ARG A CA 1
ATOM 2834 C C . ARG A 1 354 ? 18.563 -4.352 -46.560 1.00 94.12 354 ARG A C 1
ATOM 2836 O O . ARG A 1 354 ? 17.972 -3.649 -47.372 1.00 94.12 354 ARG A O 1
ATOM 2843 N N . LEU A 1 355 ? 19.880 -4.544 -46.613 1.00 93.19 355 LEU A N 1
ATOM 2844 C CA . LEU A 1 355 ? 20.743 -3.931 -47.632 1.00 93.19 355 LEU A CA 1
ATOM 2845 C C . LEU A 1 355 ? 20.304 -4.317 -49.052 1.00 93.19 355 LEU A C 1
ATOM 2847 O O . LEU A 1 355 ? 20.332 -3.483 -49.960 1.00 93.19 355 LEU A O 1
ATOM 2851 N N . LYS A 1 356 ? 19.872 -5.569 -49.243 1.00 93.56 356 LYS A N 1
ATOM 2852 C CA . LYS A 1 356 ? 19.337 -6.061 -50.516 1.00 93.56 356 LYS A CA 1
ATOM 2853 C C . LYS A 1 356 ? 17.992 -5.416 -50.852 1.00 93.56 356 LYS A C 1
ATOM 2855 O O . LYS A 1 356 ? 17.805 -4.960 -51.978 1.00 93.56 356 LYS A O 1
ATOM 2860 N N . LYS A 1 357 ? 17.075 -5.337 -49.881 1.00 92.81 357 LYS A N 1
ATOM 2861 C CA . LYS A 1 357 ? 15.777 -4.652 -50.019 1.00 92.81 357 LYS A CA 1
ATOM 2862 C C . LYS A 1 357 ? 15.953 -3.177 -50.388 1.00 92.81 357 LYS A C 1
ATOM 2864 O O . LYS A 1 357 ? 15.217 -2.667 -51.224 1.00 92.81 357 LYS A O 1
ATOM 2869 N N . ASP A 1 358 ? 16.959 -2.525 -49.815 1.00 92.75 358 ASP A N 1
ATOM 2870 C CA . ASP A 1 358 ? 17.273 -1.114 -50.045 1.00 92.75 358 ASP A CA 1
ATOM 2871 C C . ASP A 1 358 ? 18.041 -0.860 -51.360 1.00 92.75 358 ASP A C 1
ATOM 2873 O O . ASP A 1 358 ? 18.422 0.280 -51.636 1.00 92.75 358 ASP A O 1
ATOM 2877 N N . GLY A 1 359 ? 18.304 -1.901 -52.162 1.00 93.06 359 GLY A N 1
ATOM 2878 C CA . GLY A 1 359 ? 19.006 -1.801 -53.446 1.00 93.06 359 GLY A CA 1
ATOM 2879 C C . GLY A 1 359 ? 20.485 -1.427 -53.327 1.00 93.06 359 GLY A C 1
ATOM 2880 O O . GLY A 1 359 ? 21.078 -0.931 -54.280 1.00 93.06 359 GLY A O 1
ATOM 2881 N N . VAL A 1 360 ? 21.082 -1.618 -52.149 1.00 92.88 360 VAL A N 1
ATOM 2882 C CA . VAL A 1 360 ? 22.483 -1.266 -51.866 1.00 92.88 360 VAL A CA 1
ATOM 2883 C C . VAL A 1 360 ? 23.432 -2.365 -52.335 1.00 92.88 360 VAL A C 1
ATOM 2885 O O . VAL A 1 360 ? 24.531 -2.081 -52.804 1.00 92.88 360 VAL A O 1
ATOM 2888 N N . ILE A 1 361 ? 22.998 -3.617 -52.205 1.00 93.25 361 ILE A N 1
ATOM 2889 C CA . ILE A 1 361 ? 23.729 -4.810 -52.635 1.00 93.25 361 ILE A CA 1
ATOM 2890 C C . ILE A 1 361 ? 22.846 -5.667 -53.543 1.00 93.25 361 ILE A C 1
ATOM 2892 O O . ILE A 1 361 ? 21.618 -5.648 -53.430 1.00 93.25 361 ILE A O 1
ATOM 2896 N N . ALA A 1 362 ? 23.472 -6.448 -54.422 1.00 92.69 362 ALA A N 1
ATOM 2897 C CA . ALA A 1 362 ? 22.794 -7.352 -55.347 1.00 92.69 362 ALA A CA 1
ATOM 2898 C C . ALA A 1 362 ? 23.170 -8.827 -55.091 1.00 92.69 362 ALA A C 1
ATOM 2900 O O . ALA A 1 362 ? 23.812 -9.173 -54.100 1.00 92.69 362 ALA A O 1
ATOM 2901 N N . ASN A 1 363 ? 22.718 -9.733 -55.964 1.00 91.50 363 ASN A N 1
ATOM 2902 C CA . ASN A 1 363 ? 22.910 -11.186 -55.811 1.00 91.50 363 ASN A CA 1
ATOM 2903 C C . ASN A 1 363 ? 24.377 -11.648 -55.953 1.00 91.50 363 ASN A C 1
ATOM 2905 O O . ASN A 1 363 ? 24.694 -12.813 -55.682 1.00 91.50 363 ASN A O 1
ATOM 2909 N N . ASP A 1 364 ? 25.260 -10.759 -56.402 1.00 94.12 364 ASP A N 1
ATOM 2910 C CA . ASP A 1 364 ? 26.705 -10.951 -56.450 1.00 94.12 364 ASP A CA 1
ATOM 2911 C C . ASP A 1 364 ? 27.374 -10.735 -55.087 1.00 94.12 364 ASP A C 1
ATOM 2913 O O . ASP A 1 364 ? 28.560 -11.016 -54.965 1.00 94.12 364 ASP A O 1
ATOM 2917 N N . TRP A 1 365 ? 26.642 -10.303 -54.058 1.00 95.19 365 TRP A N 1
ATOM 2918 C CA . TRP A 1 365 ? 27.142 -10.219 -52.689 1.00 95.19 365 TRP A CA 1
ATOM 2919 C C . TRP A 1 365 ? 26.888 -11.500 -51.902 1.00 95.19 365 TRP A C 1
ATOM 2921 O O . TRP A 1 365 ? 25.933 -12.242 -52.141 1.00 95.19 365 TRP A O 1
ATOM 2931 N N . GLU A 1 366 ? 27.745 -11.736 -50.919 1.00 92.81 366 GLU A N 1
ATOM 2932 C CA . GLU A 1 366 ? 27.569 -12.755 -49.897 1.00 92.81 366 GLU A CA 1
ATOM 2933 C C . GLU A 1 366 ? 28.003 -12.208 -48.540 1.00 92.81 366 GLU A C 1
ATOM 2935 O O . GLU A 1 366 ? 28.944 -11.414 -48.436 1.00 92.81 366 GLU A O 1
ATOM 2940 N N . TRP A 1 367 ? 27.300 -12.624 -47.492 1.00 89.69 367 TRP A N 1
ATOM 2941 C CA . TRP A 1 367 ? 27.785 -12.461 -46.133 1.00 89.69 367 TRP A CA 1
ATOM 2942 C C . TRP A 1 367 ? 28.626 -13.681 -45.762 1.00 89.69 367 TRP A C 1
ATOM 2944 O O . TRP A 1 367 ? 28.380 -14.801 -46.210 1.00 89.69 367 TRP A O 1
ATOM 2954 N N . ILE A 1 368 ? 29.650 -13.447 -44.960 1.00 82.38 368 ILE A N 1
ATOM 2955 C CA . ILE A 1 368 ? 30.555 -14.462 -44.447 1.00 82.38 368 ILE A CA 1
ATOM 2956 C C . ILE A 1 368 ? 30.206 -14.641 -42.980 1.00 82.38 368 ILE A C 1
ATOM 2958 O O . ILE A 1 368 ? 30.177 -13.666 -42.221 1.00 82.38 368 ILE A O 1
ATOM 2962 N N . LYS A 1 369 ? 29.966 -15.895 -42.581 1.00 71.81 369 LYS A N 1
ATOM 2963 C CA . LYS A 1 369 ? 29.657 -16.212 -41.190 1.00 71.81 369 LYS A CA 1
ATOM 2964 C C . LYS A 1 369 ? 30.771 -15.715 -40.277 1.00 71.81 369 LYS A C 1
ATOM 2966 O O . LYS A 1 369 ? 31.952 -16.017 -40.476 1.00 71.81 369 LYS A O 1
ATOM 2971 N N . GLY A 1 370 ? 30.363 -14.915 -39.303 1.00 69.06 370 GLY A N 1
ATOM 2972 C CA . GLY A 1 370 ? 31.247 -14.388 -38.288 1.00 69.06 370 GLY A CA 1
ATOM 2973 C C . GLY A 1 370 ? 31.753 -15.460 -37.336 1.00 69.06 370 GLY A C 1
ATOM 2974 O O . GLY A 1 370 ? 31.164 -16.534 -37.212 1.00 69.06 370 GLY A O 1
ATOM 2975 N N . ARG A 1 371 ? 32.859 -15.159 -36.653 1.00 71.12 371 ARG A N 1
ATOM 2976 C CA . ARG A 1 371 ? 33.309 -15.907 -35.472 1.00 71.12 371 ARG A CA 1
ATOM 2977 C C . ARG A 1 371 ? 33.398 -14.926 -34.307 1.00 71.12 371 ARG A C 1
ATOM 2979 O O . ARG A 1 371 ? 34.471 -14.418 -33.997 1.00 71.12 371 ARG A O 1
ATOM 2986 N N . PHE A 1 372 ? 32.246 -14.595 -33.734 1.00 77.25 372 PHE A N 1
ATOM 2987 C CA . PHE A 1 372 ? 32.121 -13.865 -32.475 1.00 77.25 372 PHE A CA 1
ATOM 2988 C C . PHE A 1 372 ? 31.819 -14.846 -31.345 1.00 77.25 372 PHE A C 1
ATOM 2990 O O . PHE A 1 372 ? 30.974 -15.727 -31.490 1.00 77.25 372 PHE A O 1
ATOM 2997 N N . ASP A 1 373 ? 32.493 -14.674 -30.216 1.00 77.44 373 ASP A N 1
ATOM 2998 C CA . ASP A 1 373 ? 32.155 -15.379 -28.987 1.00 77.44 373 ASP A CA 1
ATOM 2999 C C . ASP A 1 373 ? 32.313 -14.431 -27.800 1.00 77.44 373 ASP A C 1
ATOM 3001 O O . ASP A 1 373 ? 33.421 -13.995 -27.465 1.00 77.44 373 ASP A O 1
ATOM 3005 N N . ILE A 1 374 ? 31.186 -14.128 -27.152 1.00 75.62 374 ILE A N 1
ATOM 3006 C CA . ILE A 1 374 ? 31.129 -13.245 -25.987 1.00 75.62 374 ILE A CA 1
ATOM 3007 C C . ILE A 1 374 ? 31.938 -13.780 -24.794 1.00 75.62 374 ILE A C 1
ATOM 3009 O O . ILE A 1 374 ? 32.348 -12.991 -23.936 1.00 75.62 374 ILE A O 1
ATOM 3013 N N . THR A 1 375 ? 32.204 -15.092 -24.761 1.00 72.69 375 THR A N 1
ATOM 3014 C CA . THR A 1 375 ? 32.952 -15.783 -23.700 1.00 72.69 375 THR A CA 1
ATOM 3015 C C . THR A 1 375 ? 34.459 -15.638 -23.875 1.00 72.69 375 THR A C 1
ATOM 3017 O O . THR A 1 375 ? 35.154 -15.273 -22.930 1.00 72.69 375 THR A O 1
ATOM 3020 N N . THR A 1 376 ? 34.977 -15.924 -25.072 1.00 68.81 376 THR A N 1
ATOM 3021 C CA . THR A 1 376 ? 36.425 -15.923 -25.354 1.00 68.81 376 THR A CA 1
ATOM 3022 C C . THR A 1 376 ? 36.954 -14.581 -25.852 1.00 68.81 376 THR A C 1
ATOM 3024 O O . THR A 1 376 ? 38.166 -14.423 -25.991 1.00 68.81 376 THR A O 1
ATOM 3027 N N . LEU A 1 377 ? 36.073 -13.600 -26.083 1.00 60.69 377 LEU A N 1
ATOM 3028 C CA . LEU A 1 377 ? 36.424 -12.276 -26.615 1.00 60.69 377 LEU A CA 1
ATOM 3029 C C . LEU A 1 377 ? 37.092 -12.360 -28.001 1.00 60.69 377 LEU A C 1
ATOM 3031 O O . LEU A 1 377 ? 37.954 -11.544 -28.333 1.00 60.69 377 LEU A O 1
ATOM 3035 N N . HIS A 1 378 ? 36.728 -13.372 -28.800 1.00 63.91 378 HIS A N 1
ATOM 3036 C CA . HIS A 1 378 ? 37.318 -13.611 -30.122 1.00 63.91 378 HIS A CA 1
ATOM 3037 C C . HIS A 1 378 ? 36.829 -12.599 -31.172 1.00 63.91 378 HIS A C 1
ATOM 3039 O O . HIS A 1 378 ? 35.676 -12.168 -31.156 1.00 63.91 378 HIS A O 1
ATOM 3045 N N . ILE A 1 379 ? 37.717 -12.229 -32.105 1.00 60.78 379 ILE A N 1
ATOM 3046 C CA . ILE A 1 379 ? 37.561 -11.048 -32.973 1.00 60.78 379 ILE A CA 1
ATOM 3047 C C . ILE A 1 379 ? 37.572 -11.458 -34.436 1.00 60.78 379 ILE A C 1
ATOM 3049 O O . ILE A 1 379 ? 38.616 -11.453 -35.089 1.00 60.78 379 ILE A O 1
ATOM 3053 N N . GLU A 1 380 ? 36.400 -11.765 -34.975 1.00 64.56 380 GLU A N 1
ATOM 3054 C CA . GLU A 1 380 ? 36.225 -11.829 -36.432 1.00 64.56 380 GLU A CA 1
ATOM 3055 C C . GLU A 1 380 ? 34.951 -11.158 -36.930 1.00 64.56 380 GLU A C 1
ATOM 3057 O O . GLU A 1 380 ? 34.853 -10.894 -38.129 1.00 64.56 380 GLU A O 1
ATOM 3062 N N . GLY A 1 381 ? 34.028 -10.826 -36.018 1.00 75.12 381 GLY A N 1
ATOM 3063 C CA . GLY A 1 381 ? 32.876 -9.991 -36.324 1.00 75.12 381 GLY A CA 1
ATOM 3064 C C . GLY A 1 381 ? 31.984 -10.550 -37.435 1.00 75.12 381 GLY A C 1
ATOM 3065 O O . GLY A 1 381 ? 32.078 -11.726 -37.770 1.00 75.12 381 GLY A O 1
ATOM 3066 N N . VAL A 1 382 ? 31.133 -9.713 -38.026 1.00 82.50 382 VAL A N 1
ATOM 3067 C CA . VAL A 1 382 ? 30.295 -10.051 -39.188 1.00 82.50 382 VAL A CA 1
ATOM 3068 C C . VAL A 1 382 ? 30.906 -9.449 -40.447 1.00 82.50 382 VAL A C 1
ATOM 3070 O O . VAL A 1 382 ? 31.320 -8.294 -40.425 1.00 82.50 382 VAL A O 1
ATOM 3073 N N . ARG A 1 383 ? 30.949 -10.197 -41.557 1.00 86.38 383 ARG A N 1
ATOM 3074 C CA . ARG A 1 383 ? 31.593 -9.757 -42.806 1.00 86.38 383 ARG A CA 1
ATOM 3075 C C . ARG A 1 383 ? 30.706 -9.964 -44.029 1.00 86.38 383 ARG A C 1
ATOM 3077 O O . ARG A 1 383 ? 29.857 -10.846 -44.055 1.00 86.38 383 ARG A O 1
ATOM 3084 N N . PHE A 1 384 ? 30.952 -9.170 -45.057 1.00 89.88 384 PHE A N 1
ATOM 3085 C CA . PHE A 1 384 ? 30.255 -9.117 -46.334 1.00 89.88 384 PHE A CA 1
ATOM 3086 C C . PHE A 1 384 ? 31.271 -8.857 -47.443 1.00 89.88 384 PHE A C 1
ATOM 3088 O O . PHE A 1 384 ? 32.270 -8.171 -47.233 1.00 89.88 384 PHE A O 1
ATOM 3095 N N . LYS A 1 385 ? 31.030 -9.378 -48.640 1.00 91.81 385 LYS A N 1
ATOM 3096 C CA . LYS A 1 385 ? 31.836 -9.059 -49.824 1.00 91.81 385 LYS A CA 1
ATOM 3097 C C . LYS A 1 385 ? 31.056 -9.328 -51.103 1.00 91.81 385 LYS A C 1
ATOM 3099 O O . LYS A 1 385 ? 30.094 -10.098 -51.092 1.00 91.81 385 LYS A O 1
ATOM 3104 N N . LYS A 1 386 ? 31.529 -8.784 -52.224 1.00 94.38 386 LYS A N 1
ATOM 3105 C CA . LYS A 1 386 ? 31.167 -9.322 -53.540 1.00 94.38 386 LYS A CA 1
ATOM 3106 C C . LYS A 1 386 ? 31.845 -10.676 -53.749 1.00 94.38 386 LYS A C 1
ATOM 3108 O O . LYS A 1 386 ? 32.998 -10.873 -53.377 1.00 94.38 386 LYS A O 1
ATOM 3113 N N . LYS A 1 387 ? 31.170 -11.600 -54.425 1.00 93.81 387 LYS A N 1
ATOM 3114 C CA . LYS A 1 387 ? 31.690 -12.920 -54.820 1.00 93.81 387 LYS A CA 1
ATOM 3115 C C . LYS A 1 387 ? 32.932 -12.813 -55.705 1.00 93.81 387 LYS A C 1
ATOM 3117 O O . LYS A 1 387 ? 33.795 -13.686 -55.669 1.00 93.81 387 LYS A O 1
ATOM 3122 N N . ALA A 1 388 ? 33.033 -11.736 -56.486 1.00 91.50 388 ALA A N 1
ATOM 3123 C CA . ALA A 1 388 ? 34.194 -11.447 -57.320 1.00 91.50 388 ALA A CA 1
ATOM 3124 C C . ALA A 1 388 ? 35.421 -10.978 -56.514 1.00 91.50 388 ALA A C 1
ATOM 3126 O O . ALA A 1 388 ? 36.543 -11.103 -57.009 1.00 91.50 388 ALA A O 1
ATOM 3127 N N . TRP A 1 389 ? 35.227 -10.469 -55.290 1.00 91.25 389 TRP A N 1
ATOM 3128 C CA . TRP A 1 389 ? 36.316 -10.011 -54.433 1.00 91.25 389 TRP A CA 1
ATOM 3129 C C . TRP A 1 389 ? 37.097 -11.202 -53.875 1.00 91.25 389 TRP A C 1
ATOM 3131 O O . TRP A 1 389 ? 36.560 -12.103 -53.216 1.00 91.25 389 TRP A O 1
ATOM 3141 N N . ARG A 1 390 ? 38.400 -11.214 -54.153 1.00 88.25 390 ARG A N 1
ATOM 3142 C CA . ARG A 1 390 ? 39.348 -12.242 -53.700 1.00 88.25 390 ARG A CA 1
ATOM 3143 C C . ARG A 1 390 ? 40.127 -11.765 -52.482 1.00 88.25 390 ARG A C 1
ATOM 3145 O O . ARG A 1 390 ? 40.509 -12.578 -51.633 1.00 88.25 390 ARG A O 1
ATOM 3152 N N . HIS A 1 391 ? 40.348 -10.461 -52.396 1.00 84.62 391 HIS A N 1
ATOM 3153 C CA . HIS A 1 391 ? 41.244 -9.831 -51.449 1.00 84.62 391 HIS A CA 1
ATOM 3154 C C . HIS A 1 391 ? 40.513 -8.961 -50.434 1.00 84.62 391 HIS A C 1
ATOM 3156 O O . HIS A 1 391 ? 41.068 -8.795 -49.352 1.00 84.62 391 HIS A O 1
ATOM 3162 N N . PHE A 1 392 ? 39.311 -8.462 -50.730 1.00 84.50 392 PHE A N 1
ATOM 3163 C CA . PHE A 1 392 ? 38.595 -7.524 -49.863 1.00 84.50 392 PHE A CA 1
ATOM 3164 C C . PHE A 1 392 ? 37.310 -8.088 -49.243 1.00 84.50 392 PHE A C 1
ATOM 3166 O O . PHE A 1 392 ? 36.587 -8.878 -49.851 1.00 84.50 392 PHE A O 1
ATOM 3173 N N . GLU A 1 393 ? 37.036 -7.663 -48.011 1.00 87.38 393 GLU A N 1
ATOM 3174 C CA . GLU A 1 393 ? 35.821 -7.925 -47.233 1.00 87.38 393 GLU A CA 1
ATOM 3175 C C . GLU A 1 393 ? 35.449 -6.625 -46.488 1.00 87.38 393 GLU A C 1
ATOM 3177 O O . GLU A 1 393 ? 36.322 -5.829 -46.150 1.00 87.38 393 GLU A O 1
ATOM 3182 N N . ILE A 1 394 ? 34.169 -6.386 -46.220 1.00 84.25 394 ILE A N 1
ATOM 3183 C CA . ILE A 1 394 ? 33.690 -5.278 -45.380 1.00 84.25 394 ILE A CA 1
ATOM 3184 C C . ILE A 1 394 ? 32.822 -5.830 -44.261 1.00 84.25 394 ILE A C 1
ATOM 3186 O O . ILE A 1 394 ? 32.218 -6.885 -44.420 1.00 84.25 394 ILE A O 1
ATOM 3190 N N . GLY A 1 395 ? 32.718 -5.156 -43.127 1.00 83.69 395 GLY A N 1
ATOM 3191 C CA . GLY A 1 395 ? 31.933 -5.717 -42.037 1.00 83.69 395 GLY A CA 1
ATOM 3192 C C . GLY A 1 395 ? 31.987 -4.935 -40.746 1.00 83.69 395 GLY A C 1
ATOM 3193 O O . GLY A 1 395 ? 32.420 -3.790 -40.728 1.00 83.69 395 GLY A O 1
ATOM 3194 N N . LEU A 1 396 ? 31.547 -5.590 -39.680 1.00 81.06 396 LEU A N 1
ATOM 3195 C CA . LEU A 1 396 ? 31.542 -5.121 -38.302 1.00 81.06 396 LEU A CA 1
ATOM 3196 C C . LEU A 1 396 ? 32.454 -6.010 -37.473 1.00 81.06 396 LEU A C 1
ATOM 3198 O O . LEU A 1 396 ? 32.216 -7.209 -37.401 1.00 81.06 396 LEU A O 1
ATOM 3202 N N . LEU A 1 397 ? 33.473 -5.438 -36.847 1.00 76.38 397 LEU A N 1
ATOM 3203 C CA . LEU A 1 397 ? 34.425 -6.109 -35.965 1.00 76.38 397 LEU A CA 1
ATOM 3204 C C . LEU A 1 397 ? 34.223 -5.648 -34.518 1.00 76.38 397 LEU A C 1
ATOM 3206 O O . LEU A 1 397 ? 33.687 -4.574 -34.285 1.00 76.38 397 LEU A O 1
ATOM 3210 N N . SER A 1 398 ? 34.649 -6.461 -33.551 1.00 73.31 398 SER A N 1
ATOM 3211 C CA . SER A 1 398 ? 34.649 -6.098 -32.125 1.00 73.31 398 SER A CA 1
ATOM 3212 C C . SER A 1 398 ? 36.002 -5.508 -31.727 1.00 73.31 398 SER A C 1
ATOM 3214 O O . SER A 1 398 ? 37.041 -5.969 -32.212 1.00 73.31 398 SER A O 1
ATOM 3216 N N . ASP A 1 399 ? 36.017 -4.532 -30.821 1.00 63.50 399 ASP A N 1
ATOM 3217 C CA . ASP A 1 399 ? 37.252 -4.044 -30.198 1.00 63.50 399 ASP A CA 1
ATOM 3218 C C . ASP A 1 399 ? 37.808 -5.007 -29.135 1.00 63.50 399 ASP A C 1
ATOM 3220 O O . ASP A 1 399 ? 37.117 -5.879 -28.611 1.00 63.50 399 ASP A O 1
ATOM 3224 N N . ARG A 1 400 ? 39.120 -4.897 -28.861 1.00 54.31 400 ARG A N 1
ATOM 3225 C CA . ARG A 1 400 ? 39.778 -5.576 -27.721 1.00 54.31 400 ARG A CA 1
ATOM 3226 C C . ARG A 1 400 ? 39.746 -4.751 -26.443 1.00 54.31 400 ARG A C 1
ATOM 3228 O O . ARG A 1 400 ? 40.169 -5.242 -25.396 1.00 54.31 400 ARG A O 1
ATOM 3235 N N . PHE A 1 401 ? 39.388 -3.477 -26.533 1.00 50.72 401 PHE A N 1
ATOM 3236 C CA . PHE A 1 401 ? 39.669 -2.526 -25.473 1.00 50.72 401 PHE A CA 1
ATOM 3237 C C . PHE A 1 401 ? 38.431 -2.334 -24.601 1.00 50.72 401 PHE A C 1
ATOM 3239 O O . PHE A 1 401 ? 37.416 -1.851 -25.064 1.00 50.72 401 PHE A O 1
ATOM 3246 N N . LYS A 1 402 ? 38.571 -2.782 -23.341 1.00 51.78 402 LYS A N 1
ATOM 3247 C CA . LYS A 1 402 ? 37.762 -2.498 -22.140 1.00 51.78 402 LYS A CA 1
ATOM 3248 C C . LYS A 1 402 ? 36.358 -1.934 -22.382 1.00 51.78 402 LYS A C 1
ATOM 3250 O O . LYS A 1 402 ? 36.282 -0.756 -22.658 1.00 51.78 402 LYS A O 1
ATOM 3255 N N . TYR A 1 403 ? 35.329 -2.668 -21.946 1.00 50.16 403 TYR A N 1
ATOM 3256 C CA . TYR A 1 403 ? 34.430 -2.195 -20.879 1.00 50.16 403 TYR A CA 1
ATOM 3257 C C . TYR A 1 403 ? 33.961 -3.385 -20.019 1.00 50.16 403 TYR A C 1
ATOM 3259 O O . TYR A 1 403 ? 33.801 -4.515 -20.488 1.00 50.16 403 TYR A O 1
ATOM 3267 N N . GLU A 1 404 ? 33.864 -3.148 -18.714 1.00 52.47 404 GLU A N 1
ATOM 3268 C CA . GLU A 1 404 ? 33.511 -4.130 -17.688 1.00 52.47 404 GLU A CA 1
ATOM 3269 C C . GLU A 1 404 ? 32.101 -4.721 -17.906 1.00 52.47 404 GLU A C 1
ATOM 3271 O O . GLU A 1 404 ? 31.242 -4.108 -18.531 1.00 52.47 404 GLU A O 1
ATOM 3276 N N . LYS A 1 405 ? 31.846 -5.920 -17.357 1.00 51.81 405 LYS A N 1
ATOM 3277 C CA . LYS A 1 405 ? 30.494 -6.488 -17.143 1.00 51.81 405 LYS A CA 1
ATOM 3278 C C . LYS A 1 405 ? 29.529 -6.461 -18.353 1.00 51.81 405 LYS A C 1
ATOM 3280 O O . LYS A 1 405 ? 28.446 -5.894 -18.282 1.00 51.81 405 LYS A O 1
ATOM 3285 N N . GLY A 1 406 ? 29.860 -7.176 -19.431 1.00 53.88 406 GLY A N 1
ATOM 3286 C CA . GLY A 1 406 ? 28.870 -7.558 -20.457 1.00 53.88 406 GLY A CA 1
ATOM 3287 C C . GLY A 1 406 ? 28.563 -6.515 -21.539 1.00 53.88 406 GLY A C 1
ATOM 3288 O O . GLY A 1 406 ? 27.671 -6.751 -22.348 1.00 53.88 406 GLY A O 1
ATOM 3289 N N . ILE A 1 407 ? 29.319 -5.415 -21.586 1.00 59.28 407 ILE A N 1
ATOM 3290 C CA . ILE A 1 407 ? 29.267 -4.403 -22.648 1.00 59.28 407 ILE A CA 1
ATOM 3291 C C . ILE A 1 407 ? 30.405 -4.655 -23.657 1.00 59.28 407 ILE A C 1
ATOM 3293 O O . ILE A 1 407 ? 31.528 -4.988 -23.259 1.00 59.28 407 ILE A O 1
ATOM 3297 N N . ARG A 1 408 ? 30.124 -4.554 -24.965 1.00 66.94 408 ARG A N 1
ATOM 3298 C CA . ARG A 1 408 ? 31.113 -4.757 -26.050 1.00 66.94 408 ARG A CA 1
ATOM 3299 C C . ARG A 1 408 ? 31.052 -3.659 -27.109 1.00 66.94 408 ARG A C 1
ATOM 3301 O O . ARG A 1 408 ? 29.955 -3.304 -27.537 1.00 66.94 408 ARG A O 1
ATOM 3308 N N . GLY A 1 409 ? 32.215 -3.180 -27.547 1.00 70.06 409 GLY A N 1
ATOM 3309 C CA . GLY A 1 409 ? 32.333 -2.216 -28.633 1.00 70.06 409 GLY A CA 1
ATOM 3310 C C . GLY A 1 409 ? 32.463 -2.890 -29.984 1.00 70.06 409 GLY A C 1
ATOM 3311 O O . GLY A 1 409 ? 33.218 -3.851 -30.151 1.00 70.06 409 GLY A O 1
ATOM 3312 N N . PHE A 1 410 ? 31.723 -2.376 -30.964 1.00 73.62 410 PHE A N 1
ATOM 3313 C CA . PHE A 1 410 ? 31.803 -2.834 -32.342 1.00 73.62 410 PHE A CA 1
ATOM 3314 C C . PHE A 1 410 ? 32.067 -1.664 -33.277 1.00 73.62 410 PHE A C 1
ATOM 3316 O O . PHE A 1 410 ? 31.551 -0.567 -33.090 1.00 73.62 410 PHE A O 1
ATOM 3323 N N . PHE A 1 411 ? 32.863 -1.912 -34.309 1.00 72.62 411 PHE A N 1
ATOM 3324 C CA . PHE A 1 411 ? 33.250 -0.912 -35.284 1.00 72.62 411 PHE A CA 1
ATOM 3325 C C . PHE A 1 411 ? 33.247 -1.489 -36.701 1.00 72.62 411 PHE A C 1
ATOM 3327 O O . PHE A 1 411 ? 33.535 -2.669 -36.917 1.00 72.62 411 PHE A O 1
ATOM 3334 N N . PRO A 1 412 ? 32.933 -0.669 -37.704 1.00 75.00 412 PRO A N 1
ATOM 3335 C CA . PRO A 1 412 ? 32.979 -1.070 -39.096 1.00 75.00 412 PRO A CA 1
ATOM 3336 C C . PRO A 1 412 ? 34.415 -1.161 -39.614 1.00 75.00 412 PRO A C 1
ATOM 3338 O O . PRO A 1 412 ? 35.281 -0.372 -39.235 1.00 75.00 412 PRO A O 1
ATOM 3341 N N . ALA A 1 413 ? 34.669 -2.088 -40.532 1.00 75.62 413 ALA A N 1
ATOM 3342 C CA . ALA A 1 413 ? 35.997 -2.289 -41.092 1.00 75.62 413 ALA A CA 1
ATOM 3343 C C . ALA A 1 413 ? 35.969 -2.676 -42.572 1.00 75.62 413 ALA A C 1
ATOM 3345 O O . ALA A 1 413 ? 35.082 -3.402 -43.025 1.00 75.62 413 ALA A O 1
ATOM 3346 N N . ILE A 1 414 ? 37.005 -2.237 -43.292 1.00 77.50 414 ILE A N 1
ATOM 3347 C CA . ILE A 1 414 ? 37.411 -2.785 -44.589 1.00 77.50 414 ILE A CA 1
ATOM 3348 C C . ILE A 1 414 ? 38.634 -3.662 -44.328 1.00 77.50 414 ILE A C 1
ATOM 3350 O O . ILE A 1 414 ? 39.672 -3.240 -43.802 1.00 77.50 414 ILE A O 1
ATOM 3354 N N . ILE A 1 415 ? 38.483 -4.914 -44.712 1.00 77.81 415 ILE A N 1
ATOM 3355 C CA . ILE A 1 415 ? 39.406 -6.007 -44.478 1.00 77.81 415 ILE A CA 1
ATOM 3356 C C . ILE A 1 415 ? 40.057 -6.321 -45.822 1.00 77.81 415 ILE A C 1
ATOM 3358 O O . ILE A 1 415 ? 39.368 -6.493 -46.823 1.00 77.81 415 ILE A O 1
ATOM 3362 N N . SER A 1 416 ? 41.386 -6.383 -45.865 1.00 74.88 416 SER A N 1
ATOM 3363 C CA . SER A 1 416 ? 42.130 -6.690 -47.087 1.00 74.88 416 SER A CA 1
ATOM 3364 C C . SER A 1 416 ? 43.171 -7.768 -46.832 1.00 74.88 416 SER A C 1
ATOM 3366 O O . SER A 1 416 ? 43.889 -7.723 -45.848 1.00 74.88 416 SER A O 1
ATOM 3368 N N . LYS A 1 417 ? 43.313 -8.744 -47.726 1.00 73.88 417 LYS A N 1
ATOM 3369 C CA . LYS A 1 417 ? 44.326 -9.813 -47.626 1.00 73.88 417 LYS A CA 1
ATOM 3370 C C . LYS A 1 417 ? 45.688 -9.394 -48.189 1.00 73.88 417 LYS A C 1
ATOM 3372 O O . LYS A 1 417 ? 46.657 -10.142 -48.060 1.00 73.88 417 LYS A O 1
ATOM 3377 N N . LYS A 1 418 ? 45.784 -8.223 -48.828 1.00 70.06 418 LYS A N 1
ATOM 3378 C CA . LYS A 1 418 ? 46.987 -7.712 -49.508 1.00 70.06 418 LYS A CA 1
ATOM 3379 C C . LYS A 1 418 ? 47.285 -6.297 -49.041 1.00 70.06 418 LYS A C 1
ATOM 3381 O O . LYS A 1 418 ? 46.368 -5.508 -48.899 1.00 70.06 418 LYS A O 1
ATOM 3386 N N . LYS A 1 419 ? 48.558 -5.947 -48.843 1.00 64.56 419 LYS A N 1
ATOM 3387 C CA . LYS A 1 419 ? 48.968 -4.593 -48.431 1.00 64.56 419 LYS A CA 1
ATOM 3388 C C . LYS A 1 419 ? 48.566 -3.561 -49.496 1.00 64.56 419 LYS A C 1
ATOM 3390 O O . LYS A 1 419 ? 49.097 -3.599 -50.605 1.00 64.56 419 LYS A O 1
ATOM 3395 N N . ILE A 1 420 ? 47.668 -2.643 -49.154 1.00 59.72 420 ILE A N 1
ATOM 3396 C CA . ILE A 1 420 ? 47.217 -1.567 -50.039 1.00 59.72 420 ILE A CA 1
ATOM 3397 C C . ILE A 1 420 ? 48.307 -0.485 -50.101 1.00 59.72 420 ILE A C 1
ATOM 3399 O O . ILE A 1 420 ? 48.888 -0.116 -49.080 1.00 59.72 420 ILE A O 1
ATOM 3403 N N . ARG A 1 421 ? 48.623 0.007 -51.308 1.00 53.25 421 ARG A N 1
ATOM 3404 C CA . ARG A 1 421 ? 49.637 1.065 -51.522 1.00 53.25 421 ARG A CA 1
ATOM 3405 C C . ARG A 1 421 ? 49.065 2.488 -51.565 1.00 53.25 421 ARG A C 1
ATOM 3407 O O . ARG A 1 421 ? 49.839 3.430 -51.452 1.00 53.25 421 ARG A O 1
ATOM 3414 N N . LYS A 1 422 ? 47.752 2.655 -51.749 1.00 53.44 422 LYS A N 1
ATOM 3415 C CA . LYS A 1 422 ? 47.089 3.961 -51.896 1.00 53.44 422 LYS A CA 1
ATOM 3416 C C . LYS A 1 422 ? 46.218 4.239 -50.668 1.00 53.44 422 LYS A C 1
ATOM 3418 O O . LYS A 1 422 ? 45.339 3.447 -50.370 1.00 53.44 422 LYS A O 1
ATOM 3423 N N . GLU A 1 423 ? 46.405 5.370 -49.994 1.00 51.53 423 GLU A N 1
ATOM 3424 C CA . GLU A 1 423 ? 45.514 5.833 -48.907 1.00 51.53 423 GLU A CA 1
ATOM 3425 C C . GLU A 1 423 ? 44.197 6.450 -49.441 1.00 51.53 423 GLU A C 1
ATOM 3427 O O . GLU A 1 423 ? 43.319 6.834 -48.676 1.00 51.53 423 GLU A O 1
ATOM 3432 N N . GLY A 1 424 ? 44.029 6.518 -50.772 1.00 50.41 424 GLY A N 1
ATOM 3433 C CA . GLY A 1 424 ? 42.930 7.218 -51.452 1.00 50.41 424 GLY A CA 1
ATOM 3434 C C . GLY A 1 424 ? 41.517 6.665 -51.216 1.00 50.41 424 GLY A C 1
ATOM 3435 O O . GLY A 1 424 ? 40.585 7.463 -51.206 1.00 50.41 424 GLY A O 1
ATOM 3436 N N . TYR A 1 425 ? 41.361 5.362 -50.935 1.00 54.03 425 TYR A N 1
ATOM 3437 C CA . TYR A 1 425 ? 40.070 4.736 -50.566 1.00 54.03 425 TYR A CA 1
ATOM 3438 C C . TYR A 1 425 ? 39.404 5.441 -49.369 1.00 54.03 425 TYR A C 1
ATOM 3440 O O . TYR A 1 425 ? 38.189 5.427 -49.194 1.00 54.03 425 TYR A O 1
ATOM 3448 N N . LEU A 1 426 ? 40.227 6.065 -48.522 1.00 55.28 426 LEU A N 1
ATOM 3449 C CA . LEU A 1 426 ? 39.833 6.659 -47.249 1.00 55.28 426 LEU A CA 1
ATOM 3450 C C . LEU A 1 426 ? 39.399 8.121 -47.398 1.00 55.28 426 LEU A C 1
ATOM 3452 O O . LEU A 1 426 ? 38.612 8.621 -46.594 1.00 55.28 426 LEU A O 1
ATOM 3456 N N . ALA A 1 427 ? 39.885 8.799 -48.442 1.00 54.31 427 ALA A N 1
ATOM 3457 C CA . ALA A 1 427 ? 39.599 10.206 -48.700 1.00 54.31 427 ALA A CA 1
ATOM 3458 C C . ALA A 1 427 ? 38.136 10.420 -49.119 1.00 54.31 427 ALA A C 1
ATOM 3460 O O . ALA A 1 427 ? 37.484 11.351 -48.642 1.00 54.31 427 ALA A O 1
ATOM 3461 N N . ASN A 1 428 ? 37.594 9.524 -49.954 1.00 59.28 428 ASN A N 1
ATOM 3462 C CA . ASN A 1 428 ? 36.177 9.540 -50.327 1.00 59.28 428 ASN A CA 1
ATOM 3463 C C . ASN A 1 428 ? 35.280 9.148 -49.153 1.00 59.28 428 ASN A C 1
ATOM 3465 O O . ASN A 1 428 ? 34.239 9.767 -48.946 1.00 59.28 428 ASN A O 1
ATOM 3469 N N . TYR A 1 429 ? 35.711 8.184 -48.341 1.00 58.47 429 TYR A N 1
ATOM 3470 C CA . TYR A 1 429 ? 34.962 7.766 -47.167 1.00 58.47 429 TYR A CA 1
ATOM 3471 C C . TYR A 1 429 ? 34.835 8.875 -46.115 1.00 58.47 429 TYR A C 1
ATOM 3473 O O . TYR A 1 429 ? 33.714 9.176 -45.704 1.00 58.47 429 TYR A O 1
ATOM 3481 N N . TYR A 1 430 ? 35.927 9.547 -45.727 1.00 60.34 430 TYR A N 1
ATOM 3482 C CA . TYR A 1 430 ? 35.851 10.698 -44.814 1.00 60.34 430 TYR A CA 1
ATOM 3483 C C . TYR A 1 430 ? 34.920 11.783 -45.373 1.00 60.34 430 TYR A C 1
ATOM 3485 O O . TYR A 1 430 ? 34.041 12.279 -44.673 1.00 60.34 430 TYR A O 1
ATOM 3493 N N . LYS A 1 431 ? 35.044 12.087 -46.671 1.00 63.72 431 LYS A N 1
ATOM 3494 C CA . LYS A 1 431 ? 34.214 13.088 -47.356 1.00 63.72 431 LYS A CA 1
ATOM 3495 C C . LYS A 1 431 ? 32.722 12.732 -47.374 1.00 63.72 431 LYS A C 1
ATOM 3497 O O . LYS A 1 431 ? 31.893 13.632 -47.296 1.00 63.72 431 LYS A O 1
ATOM 3502 N N . GLN A 1 432 ? 32.375 11.452 -47.500 1.00 63.47 432 GLN A N 1
ATOM 3503 C CA . GLN A 1 432 ? 30.983 10.992 -47.585 1.00 63.47 432 GLN A CA 1
ATOM 3504 C C . GLN A 1 432 ? 30.352 10.670 -46.224 1.00 63.47 432 GLN A C 1
ATOM 3506 O O . GLN A 1 432 ? 29.128 10.677 -46.110 1.00 63.47 432 GLN A O 1
ATOM 3511 N N . THR A 1 433 ? 31.157 10.368 -45.203 1.00 58.88 433 THR A N 1
ATOM 3512 C CA . THR A 1 433 ? 30.660 9.869 -43.908 1.00 58.88 433 THR A CA 1
ATOM 3513 C C . THR A 1 433 ? 30.980 10.767 -42.718 1.00 58.88 433 THR A C 1
ATOM 3515 O O . THR A 1 433 ? 30.363 10.599 -41.672 1.00 58.88 433 THR A O 1
ATOM 3518 N N . GLY A 1 434 ? 31.930 11.698 -42.854 1.00 61.31 434 GLY A N 1
ATOM 3519 C CA . GLY A 1 434 ? 32.393 12.566 -41.767 1.00 61.31 434 GLY A CA 1
ATOM 3520 C C . GLY A 1 434 ? 33.215 11.854 -40.688 1.00 61.31 434 GLY A C 1
ATOM 3521 O O . GLY A 1 434 ? 33.498 12.456 -39.658 1.00 61.31 434 GLY A O 1
ATOM 3522 N N . THR A 1 435 ? 33.595 10.588 -40.895 1.00 60.53 435 THR A N 1
ATOM 3523 C CA . THR A 1 435 ? 34.303 9.783 -39.885 1.00 60.53 435 THR A CA 1
ATOM 3524 C C . THR A 1 435 ? 35.774 9.605 -40.234 1.00 60.53 435 THR A C 1
ATOM 3526 O O . THR A 1 435 ? 36.120 9.341 -41.389 1.00 60.53 435 THR A O 1
ATOM 3529 N N . VAL A 1 436 ? 36.647 9.789 -39.236 1.00 60.22 436 VAL A N 1
ATOM 3530 C CA . VAL A 1 436 ? 38.104 9.789 -39.421 1.00 60.22 436 VAL A CA 1
ATOM 3531 C C . VAL A 1 436 ? 38.598 8.351 -39.622 1.00 60.22 436 VAL A C 1
ATOM 3533 O O . VAL A 1 436 ? 38.392 7.504 -38.752 1.00 60.22 436 VAL A O 1
ATOM 3536 N N . PRO A 1 437 ? 39.266 8.057 -40.751 1.00 59.75 437 PRO A N 1
ATOM 3537 C CA . PRO A 1 437 ? 39.951 6.791 -40.963 1.00 59.75 437 PRO A CA 1
ATOM 3538 C C . PRO A 1 437 ? 41.008 6.549 -39.888 1.00 59.75 437 PRO A C 1
ATOM 3540 O O . PRO A 1 437 ? 41.915 7.365 -39.732 1.00 59.75 437 PRO A O 1
ATOM 3543 N N . LEU A 1 438 ? 40.960 5.403 -39.216 1.00 57.81 438 LEU A N 1
ATOM 3544 C CA . LEU A 1 438 ? 42.017 4.976 -38.307 1.00 57.81 438 LEU A CA 1
ATOM 3545 C C . LEU A 1 438 ? 42.675 3.690 -38.806 1.00 57.81 438 LEU A C 1
ATOM 3547 O O . LEU A 1 438 ? 42.045 2.773 -39.339 1.00 57.81 438 LEU A O 1
ATOM 3551 N N . LYS A 1 439 ? 43.994 3.631 -38.624 1.00 57.53 439 LYS A N 1
ATOM 3552 C CA . LYS A 1 439 ? 44.796 2.432 -38.862 1.00 57.53 439 LYS A CA 1
ATOM 3553 C C . LYS A 1 439 ? 45.081 1.779 -37.522 1.00 57.53 439 LYS A C 1
ATOM 3555 O O . LYS A 1 439 ? 45.642 2.423 -36.643 1.00 57.53 439 LYS A O 1
ATOM 3560 N N . ASN A 1 440 ? 44.731 0.502 -37.364 1.00 53.59 440 ASN A N 1
ATOM 3561 C CA . ASN A 1 440 ? 44.920 -0.170 -36.079 1.00 53.59 440 ASN A CA 1
ATOM 3562 C C . ASN A 1 440 ? 46.394 -0.585 -35.959 1.00 53.59 440 ASN A C 1
ATOM 3564 O O . ASN A 1 440 ? 46.839 -1.425 -36.747 1.00 53.59 440 ASN A O 1
ATOM 3568 N N . PRO A 1 441 ? 47.164 -0.044 -35.000 1.00 49.59 441 PRO A N 1
ATOM 3569 C CA . PRO A 1 441 ? 48.590 -0.344 -34.890 1.00 49.59 441 PRO A CA 1
ATOM 3570 C C . PRO A 1 441 ? 48.873 -1.786 -34.427 1.00 49.59 441 PRO A C 1
ATOM 3572 O O . PRO A 1 441 ? 49.992 -2.274 -34.593 1.00 49.59 441 PRO A O 1
ATOM 3575 N N . PHE A 1 442 ? 47.872 -2.492 -33.887 1.00 50.47 442 PHE A N 1
ATOM 3576 C CA . PHE A 1 442 ? 48.012 -3.836 -33.316 1.00 50.47 442 PHE A CA 1
ATOM 3577 C C . PHE A 1 442 ? 47.571 -4.970 -34.261 1.00 50.47 442 PHE A C 1
ATOM 3579 O O . PHE A 1 442 ? 47.854 -6.138 -33.992 1.00 50.47 442 PHE A O 1
ATOM 3586 N N . LEU A 1 443 ? 46.931 -4.662 -35.395 1.00 54.25 443 LEU A N 1
ATOM 3587 C CA . LEU A 1 443 ? 46.567 -5.645 -36.427 1.00 54.25 443 LEU A CA 1
ATOM 3588 C C . LEU A 1 443 ? 47.747 -5.847 -37.403 1.00 54.25 443 LEU A C 1
ATOM 3590 O O . LEU A 1 443 ? 47.732 -5.395 -38.542 1.00 54.25 443 LEU A O 1
ATOM 3594 N N . GLN A 1 444 ? 48.819 -6.500 -36.935 1.00 49.31 444 GLN A N 1
ATOM 3595 C CA . GLN A 1 444 ? 50.116 -6.581 -37.641 1.00 49.31 444 GLN A CA 1
ATOM 3596 C C . GLN A 1 444 ? 50.224 -7.644 -38.765 1.00 49.31 444 GLN A C 1
ATOM 3598 O O . GLN A 1 444 ? 51.266 -7.751 -39.410 1.00 49.31 444 GLN A O 1
ATOM 3603 N N . LYS A 1 445 ? 49.176 -8.428 -39.052 1.00 50.44 445 LYS A N 1
ATOM 3604 C CA . LYS A 1 445 ? 49.123 -9.406 -40.166 1.00 50.44 445 LYS A CA 1
ATOM 3605 C C . LYS A 1 445 ? 47.793 -9.258 -40.915 1.00 50.44 445 LYS A C 1
ATOM 3607 O O . LYS A 1 445 ? 46.795 -8.939 -40.282 1.00 50.44 445 LYS A O 1
ATOM 3612 N N . PRO A 1 446 ? 47.753 -9.474 -42.242 1.00 47.44 446 PRO A N 1
ATOM 3613 C CA . PRO A 1 446 ? 47.339 -8.487 -43.246 1.00 47.44 446 PRO A CA 1
ATOM 3614 C C . PRO A 1 446 ? 45.881 -8.013 -43.192 1.00 47.44 446 PRO A C 1
ATOM 3616 O O . PRO A 1 446 ? 45.556 -7.105 -43.940 1.00 47.44 446 PRO A O 1
ATOM 3619 N N . GLN A 1 447 ? 45.027 -8.572 -42.337 1.00 55.09 447 GLN A N 1
ATOM 3620 C CA . GLN A 1 447 ? 43.588 -8.644 -42.555 1.00 55.09 447 GLN A CA 1
ATOM 3621 C C . GLN A 1 447 ? 42.832 -7.321 -42.432 1.00 55.09 447 GLN A C 1
ATOM 3623 O O . GLN A 1 447 ? 41.867 -7.167 -43.158 1.00 55.09 447 GLN A O 1
ATOM 3628 N N . THR A 1 448 ? 43.257 -6.330 -41.651 1.00 56.50 448 THR A N 1
ATOM 3629 C CA . THR A 1 448 ? 42.488 -5.076 -41.535 1.00 56.50 448 THR A CA 1
ATOM 3630 C C . THR A 1 448 ? 43.384 -3.886 -41.782 1.00 56.50 448 THR A C 1
ATOM 3632 O O . THR A 1 448 ? 44.383 -3.693 -41.094 1.00 56.50 448 THR A O 1
ATOM 3635 N N . GLN A 1 449 ? 43.031 -3.086 -42.780 1.00 56.62 449 GLN A N 1
ATOM 3636 C CA . GLN A 1 449 ? 43.818 -1.908 -43.147 1.00 56.62 449 GLN A CA 1
ATOM 3637 C C . GLN A 1 449 ? 43.092 -0.616 -42.817 1.00 56.62 449 GLN A C 1
ATOM 3639 O O . GLN A 1 449 ? 43.728 0.435 -42.784 1.00 56.62 449 GLN A O 1
ATOM 3644 N N . TRP A 1 450 ? 41.795 -0.713 -42.514 1.00 62.50 450 TRP A N 1
ATOM 3645 C CA . TRP A 1 450 ? 40.970 0.438 -42.237 1.00 62.50 450 TRP A CA 1
ATOM 3646 C C . TRP A 1 450 ? 39.781 0.110 -41.325 1.00 62.50 450 TRP A C 1
ATOM 3648 O O . TRP A 1 450 ? 39.062 -0.867 -41.554 1.00 62.50 450 TRP A O 1
ATOM 3658 N N . TYR A 1 451 ? 39.578 0.959 -40.321 1.00 62.06 451 TYR A N 1
ATOM 3659 C CA . TYR A 1 451 ? 38.337 1.088 -39.561 1.00 62.06 451 TYR A CA 1
ATOM 3660 C C . TYR A 1 451 ? 38.034 2.576 -39.327 1.00 62.06 451 TYR A C 1
ATOM 3662 O O . TYR A 1 451 ? 38.907 3.425 -39.522 1.00 62.06 451 TYR A O 1
ATOM 3670 N N . ALA A 1 452 ? 36.806 2.899 -38.930 1.00 56.50 452 ALA A N 1
ATOM 3671 C CA . ALA A 1 452 ? 36.407 4.254 -38.548 1.00 56.50 452 ALA A CA 1
ATOM 3672 C C . ALA A 1 452 ? 35.987 4.291 -37.078 1.00 56.50 452 ALA A C 1
ATOM 3674 O O . ALA A 1 452 ? 35.230 3.417 -36.652 1.00 56.50 452 ALA A O 1
ATOM 3675 N N . ASP A 1 453 ? 36.421 5.323 -36.347 1.00 53.06 453 ASP A N 1
ATOM 3676 C CA . ASP A 1 453 ? 35.790 5.692 -35.076 1.00 53.06 453 ASP A CA 1
ATOM 3677 C C . ASP A 1 453 ? 34.471 6.404 -35.380 1.00 53.06 453 ASP A C 1
ATOM 3679 O O . ASP A 1 453 ? 34.424 7.361 -36.164 1.00 53.06 453 ASP A O 1
ATOM 3683 N N . PHE A 1 454 ? 33.388 5.908 -34.784 1.00 52.84 454 PHE A N 1
ATOM 3684 C CA . PHE A 1 454 ? 32.074 6.524 -34.901 1.00 52.84 454 PHE A CA 1
ATOM 3685 C C . PHE A 1 454 ? 31.836 7.433 -33.684 1.00 52.84 454 PHE A C 1
ATOM 3687 O O . PHE A 1 454 ? 32.064 6.994 -32.561 1.00 52.84 454 PHE A O 1
ATOM 3694 N N . PRO A 1 455 ? 31.383 8.685 -33.869 1.00 45.31 455 PRO A N 1
ATOM 3695 C CA . PRO A 1 455 ? 31.230 9.647 -32.772 1.00 45.31 455 PRO A CA 1
ATOM 3696 C C . PRO A 1 455 ? 30.036 9.367 -31.839 1.00 45.31 455 PRO A C 1
ATOM 3698 O O . PRO A 1 455 ? 29.837 10.099 -30.877 1.00 45.31 455 PRO A O 1
ATOM 3701 N N . ASP A 1 456 ? 29.233 8.340 -32.124 1.00 51.88 456 ASP A N 1
ATOM 3702 C CA . ASP A 1 456 ? 28.043 7.980 -31.351 1.00 51.88 456 ASP A CA 1
ATOM 3703 C C . ASP A 1 456 ? 28.402 6.896 -30.317 1.00 51.88 456 ASP A C 1
ATOM 3705 O O . ASP A 1 456 ? 28.549 5.715 -30.655 1.00 51.88 456 ASP A O 1
ATOM 3709 N N . GLU A 1 457 ? 28.588 7.300 -29.053 1.00 52.94 457 GLU A N 1
ATOM 3710 C CA . GLU A 1 457 ? 29.031 6.423 -27.953 1.00 52.94 457 GLU A CA 1
ATOM 3711 C C . GLU A 1 457 ? 28.134 5.184 -27.776 1.00 52.94 457 GLU A C 1
ATOM 3713 O O . GLU A 1 457 ? 28.607 4.127 -27.351 1.00 52.94 457 GLU A O 1
ATOM 3718 N N . CYS A 1 458 ? 26.863 5.255 -28.185 1.00 48.91 458 CYS A N 1
ATOM 3719 C CA . CYS A 1 458 ? 25.917 4.144 -28.068 1.00 48.91 458 CYS A CA 1
ATOM 3720 C C . CYS A 1 458 ? 26.205 2.934 -28.956 1.00 48.91 458 CYS A C 1
ATOM 3722 O O . CYS A 1 458 ? 25.610 1.871 -28.754 1.00 48.91 458 CYS A O 1
ATOM 3724 N N . PHE A 1 459 ? 27.118 3.060 -29.917 1.00 56.22 459 PHE A N 1
ATOM 3725 C CA . PHE A 1 459 ? 27.551 1.945 -30.751 1.00 56.22 459 PHE A CA 1
ATOM 3726 C C . PHE A 1 459 ? 28.831 1.266 -30.230 1.00 56.22 459 PHE A C 1
ATOM 3728 O O . PHE A 1 459 ? 29.095 0.106 -30.553 1.00 56.22 459 PHE A O 1
ATOM 3735 N N . MET A 1 460 ? 29.577 1.941 -29.346 1.00 57.69 460 MET A N 1
ATOM 3736 C CA . MET A 1 460 ? 30.754 1.387 -28.660 1.00 57.69 460 MET A CA 1
ATOM 3737 C C . MET A 1 460 ? 30.387 0.515 -27.447 1.00 57.69 460 MET A C 1
ATOM 3739 O O . MET A 1 460 ? 31.261 -0.099 -26.839 1.00 57.69 460 MET A O 1
ATOM 3743 N N . ALA A 1 461 ? 29.100 0.426 -27.096 1.00 66.62 461 ALA A N 1
ATOM 3744 C CA . ALA A 1 461 ? 28.635 -0.276 -25.907 1.00 66.62 461 ALA A CA 1
ATOM 3745 C C . ALA A 1 461 ? 27.347 -1.080 -26.158 1.00 66.62 461 ALA A C 1
ATOM 3747 O O . ALA A 1 461 ? 26.237 -0.620 -25.902 1.00 66.62 461 ALA A O 1
ATOM 3748 N N . TRP A 1 462 ? 27.480 -2.316 -26.637 1.00 73.31 462 TRP A N 1
ATOM 3749 C CA . TRP A 1 462 ? 26.341 -3.215 -26.832 1.00 73.31 462 TRP A CA 1
ATOM 3750 C C . TRP A 1 462 ? 25.958 -3.910 -25.523 1.00 73.31 462 TRP A C 1
ATOM 3752 O O . TRP A 1 462 ? 26.722 -4.722 -25.000 1.00 73.31 462 TRP A O 1
ATOM 3762 N N . GLY A 1 463 ? 24.763 -3.595 -25.018 1.00 73.50 463 GLY A N 1
ATOM 3763 C CA . GLY A 1 463 ? 24.116 -4.217 -23.862 1.00 73.50 463 GLY A CA 1
ATOM 3764 C C . GLY A 1 463 ? 22.724 -4.756 -24.210 1.00 73.50 463 GLY A C 1
ATOM 3765 O O . GLY A 1 463 ? 22.422 -5.046 -25.367 1.00 73.50 463 GLY A O 1
ATOM 3766 N N . TYR A 1 464 ? 21.857 -4.911 -23.203 1.00 74.62 464 TYR A N 1
ATOM 3767 C CA . TYR A 1 464 ? 20.531 -5.529 -23.366 1.00 74.62 464 TYR A CA 1
ATOM 3768 C C . TYR A 1 464 ? 19.694 -4.912 -24.500 1.00 74.62 464 TYR A C 1
ATOM 3770 O O . TYR A 1 464 ? 19.128 -5.651 -25.303 1.00 74.62 464 TYR A O 1
ATOM 3778 N N . GLU A 1 465 ? 19.645 -3.582 -24.604 1.00 73.38 465 GLU A N 1
ATOM 3779 C CA . GLU A 1 465 ? 18.841 -2.902 -25.627 1.00 73.38 465 GLU A CA 1
ATOM 3780 C C . GLU A 1 465 ? 19.352 -3.173 -27.051 1.00 73.38 465 GLU A C 1
ATOM 3782 O O . GLU A 1 465 ? 18.550 -3.412 -27.956 1.00 73.38 465 GLU A O 1
ATOM 3787 N N . GLN A 1 466 ? 20.673 -3.240 -27.254 1.00 81.62 466 GLN A N 1
ATOM 3788 C CA . GLN A 1 466 ? 21.261 -3.582 -28.551 1.00 81.62 466 GLN A CA 1
ATOM 3789 C C . GLN A 1 466 ? 20.979 -5.038 -28.918 1.00 81.62 466 GLN A C 1
ATOM 3791 O O . GLN A 1 466 ? 20.547 -5.287 -30.044 1.00 81.62 466 GLN A O 1
ATOM 3796 N N . TRP A 1 467 ? 21.142 -5.980 -27.977 1.00 84.19 467 TRP A N 1
ATOM 3797 C CA . TRP A 1 467 ? 20.827 -7.399 -28.199 1.00 84.19 467 TRP A CA 1
ATOM 3798 C C . TRP A 1 467 ? 19.348 -7.597 -28.543 1.00 84.19 467 TRP A C 1
ATOM 3800 O O . TRP A 1 467 ? 19.017 -8.252 -29.529 1.00 84.19 467 TRP A O 1
ATOM 3810 N N . LYS A 1 468 ? 18.449 -6.958 -27.787 1.00 82.94 468 LYS A N 1
ATOM 3811 C CA . LYS A 1 468 ? 16.995 -6.972 -28.017 1.00 82.94 468 LYS A CA 1
ATOM 3812 C C . LYS A 1 468 ? 16.600 -6.348 -29.359 1.00 82.94 468 LYS A C 1
ATOM 3814 O O . LYS A 1 468 ? 15.588 -6.734 -29.948 1.00 82.94 468 LYS A O 1
ATOM 3819 N N . GLY A 1 469 ? 17.377 -5.381 -29.841 1.00 84.12 469 GLY A N 1
ATOM 3820 C CA . GLY A 1 469 ? 17.179 -4.735 -31.135 1.00 84.12 469 GLY A CA 1
ATOM 3821 C C . GLY A 1 469 ? 17.598 -5.580 -32.345 1.00 84.12 469 GLY A C 1
ATOM 3822 O O . GLY A 1 469 ? 17.322 -5.166 -33.472 1.00 84.12 469 GLY A O 1
ATOM 3823 N N . ILE A 1 470 ? 18.219 -6.752 -32.154 1.00 89.62 470 ILE A N 1
ATOM 3824 C CA . ILE A 1 470 ? 18.546 -7.703 -33.230 1.00 89.62 470 ILE A CA 1
ATOM 3825 C C . ILE A 1 470 ? 17.315 -8.557 -33.537 1.00 89.62 470 ILE A C 1
ATOM 3827 O O . ILE A 1 470 ? 17.142 -9.669 -33.046 1.00 89.62 470 ILE A O 1
ATOM 3831 N N . ARG A 1 471 ? 16.413 -7.992 -34.331 1.00 90.75 471 ARG A N 1
ATOM 3832 C CA . ARG A 1 471 ? 15.169 -8.619 -34.789 1.00 90.75 471 ARG A CA 1
ATOM 3833 C C . ARG A 1 471 ? 14.704 -7.933 -36.075 1.00 90.75 471 ARG A C 1
ATOM 3835 O O . ARG A 1 471 ? 15.196 -6.836 -36.358 1.00 90.75 471 ARG A O 1
ATOM 3842 N N . PRO A 1 472 ? 13.781 -8.519 -36.859 1.00 89.62 472 PRO A N 1
ATOM 3843 C CA . PRO A 1 472 ? 13.221 -7.849 -38.031 1.00 89.62 472 PRO A CA 1
ATOM 3844 C C . PRO A 1 472 ? 12.758 -6.428 -37.689 1.00 89.62 472 PRO A C 1
ATOM 3846 O O . PRO A 1 472 ? 12.059 -6.233 -36.698 1.00 89.62 472 PRO A O 1
ATOM 3849 N N . GLU A 1 473 ? 13.211 -5.445 -38.471 1.00 83.75 473 GLU A N 1
ATOM 3850 C CA . GLU A 1 473 ? 12.912 -4.009 -38.286 1.00 83.75 473 GLU A CA 1
ATOM 3851 C C . GLU A 1 473 ? 13.360 -3.412 -36.935 1.00 83.75 473 GLU A C 1
ATOM 3853 O O . GLU A 1 473 ? 13.003 -2.288 -36.586 1.00 83.75 473 GLU A O 1
ATOM 3858 N N . GLY A 1 474 ? 14.173 -4.139 -36.165 1.00 86.12 474 GLY A N 1
ATOM 3859 C CA . GLY A 1 474 ? 14.719 -3.668 -34.900 1.00 86.12 474 GLY A CA 1
ATOM 3860 C C . GLY A 1 474 ? 15.736 -2.540 -35.080 1.00 86.12 474 GLY A C 1
ATOM 3861 O O . GLY A 1 474 ? 16.429 -2.454 -36.095 1.00 86.12 474 GLY A O 1
ATOM 3862 N N . ALA A 1 475 ? 15.846 -1.680 -34.063 1.00 85.50 475 ALA A N 1
ATOM 3863 C CA . ALA A 1 475 ? 16.697 -0.490 -34.102 1.00 85.50 475 ALA A CA 1
ATOM 3864 C C . ALA A 1 475 ? 18.168 -0.821 -34.411 1.00 85.50 475 ALA A C 1
ATOM 3866 O O . ALA A 1 475 ? 18.779 -0.158 -35.247 1.00 85.50 475 ALA A O 1
ATOM 3867 N N . THR A 1 476 ? 18.708 -1.889 -33.811 1.00 86.88 476 THR A N 1
ATOM 3868 C CA . THR A 1 476 ? 20.088 -2.344 -34.049 1.00 86.88 476 THR A CA 1
ATOM 3869 C C . THR A 1 476 ? 20.302 -2.745 -35.506 1.00 86.88 476 THR A C 1
ATOM 3871 O O . THR A 1 476 ? 21.286 -2.336 -36.116 1.00 86.88 476 THR A O 1
ATOM 3874 N N . VAL A 1 477 ? 19.372 -3.507 -36.094 1.00 90.50 477 VAL A N 1
ATOM 3875 C CA . VAL A 1 477 ? 19.461 -3.940 -37.499 1.00 90.50 477 VAL A CA 1
ATOM 3876 C C . VAL A 1 477 ? 19.412 -2.741 -38.435 1.00 90.50 477 VAL A C 1
ATOM 3878 O O . VAL A 1 477 ? 20.269 -2.626 -39.307 1.00 90.50 477 VAL A O 1
ATOM 3881 N N . THR A 1 478 ? 18.434 -1.851 -38.250 1.00 88.44 478 THR A N 1
ATOM 3882 C CA . THR A 1 478 ? 18.257 -0.655 -39.086 1.00 88.44 478 THR A CA 1
ATOM 3883 C C . THR A 1 478 ? 19.513 0.205 -39.072 1.00 88.44 478 THR A C 1
ATOM 3885 O O . THR A 1 478 ? 20.057 0.518 -40.129 1.00 88.44 478 THR A O 1
ATOM 3888 N N . TYR A 1 479 ? 20.033 0.493 -37.880 1.00 84.69 479 TYR A N 1
ATOM 3889 C CA . TYR A 1 479 ? 21.232 1.304 -37.719 1.00 84.69 479 TYR A CA 1
ATOM 3890 C C . TYR A 1 479 ? 22.456 0.667 -38.386 1.00 84.69 479 TYR A C 1
ATOM 3892 O O . TYR A 1 479 ? 23.160 1.322 -39.156 1.00 84.69 479 TYR A O 1
ATOM 3900 N N . VAL A 1 480 ? 22.696 -0.628 -38.143 1.00 85.69 480 VAL A N 1
ATOM 3901 C CA . VAL A 1 480 ? 23.820 -1.355 -38.749 1.00 85.69 480 VAL A CA 1
ATOM 3902 C C . VAL A 1 480 ? 23.717 -1.372 -40.279 1.00 85.69 480 VAL A C 1
ATOM 3904 O O . VAL A 1 480 ? 24.725 -1.168 -40.960 1.00 85.69 480 VAL A O 1
ATOM 3907 N N . ALA A 1 481 ? 22.522 -1.581 -40.840 1.00 89.00 481 ALA A N 1
ATOM 3908 C CA . ALA A 1 481 ? 22.318 -1.572 -42.289 1.00 89.00 481 ALA A CA 1
ATOM 3909 C C . ALA A 1 481 ? 22.543 -0.177 -42.892 1.00 89.00 481 ALA A C 1
ATOM 3911 O O . ALA A 1 481 ? 23.272 -0.049 -43.878 1.00 89.00 481 ALA A O 1
ATOM 3912 N N . ASP A 1 482 ? 21.977 0.873 -42.296 1.00 85.06 482 ASP A N 1
ATOM 3913 C CA . ASP A 1 482 ? 22.166 2.251 -42.760 1.00 85.06 482 ASP A CA 1
ATOM 3914 C C . ASP A 1 482 ? 23.630 2.675 -42.698 1.00 85.06 482 ASP A C 1
ATOM 3916 O O . ASP A 1 482 ? 24.132 3.370 -43.589 1.00 85.06 482 ASP A O 1
ATOM 3920 N N . PHE A 1 483 ? 24.340 2.211 -41.675 1.00 78.69 483 PHE A N 1
ATOM 3921 C CA . PHE A 1 483 ? 25.765 2.427 -41.566 1.00 78.69 483 PHE A CA 1
ATOM 3922 C C . PHE A 1 483 ? 26.533 1.707 -42.689 1.00 78.69 483 PHE A C 1
ATOM 3924 O O . PHE A 1 483 ? 27.263 2.347 -43.451 1.00 78.69 483 PHE A O 1
ATOM 3931 N N . LEU A 1 484 ? 26.352 0.390 -42.847 1.00 83.50 484 LEU A N 1
ATOM 3932 C CA . LEU A 1 484 ? 27.044 -0.380 -43.889 1.00 83.50 484 LEU A CA 1
ATOM 3933 C C . LEU A 1 484 ? 26.725 0.146 -45.287 1.00 83.50 484 LEU A C 1
ATOM 3935 O O . LEU A 1 484 ? 27.593 0.155 -46.151 1.00 83.50 484 LEU A O 1
ATOM 3939 N N . LYS A 1 485 ? 25.521 0.669 -45.506 1.00 86.62 485 LYS A N 1
ATOM 3940 C CA . LYS A 1 485 ? 25.133 1.346 -46.743 1.00 86.62 485 LYS A CA 1
ATOM 3941 C C . LYS A 1 485 ? 25.998 2.562 -47.058 1.00 86.62 485 LYS A C 1
ATOM 3943 O O . LYS A 1 485 ? 26.383 2.733 -48.215 1.00 86.62 485 LYS A O 1
ATOM 3948 N N . LYS A 1 486 ? 26.324 3.392 -46.063 1.00 79.56 486 LYS A N 1
ATOM 3949 C CA . LYS A 1 486 ? 27.256 4.522 -46.234 1.00 79.56 486 LYS A CA 1
ATOM 3950 C C . LYS A 1 486 ? 28.656 4.020 -46.576 1.00 79.56 486 LYS A C 1
ATOM 3952 O O . LYS A 1 486 ? 29.262 4.522 -47.517 1.00 79.56 486 LYS A O 1
ATOM 3957 N N . LEU A 1 487 ? 29.130 2.995 -45.865 1.00 78.31 487 LEU A N 1
ATOM 3958 C CA . LEU A 1 487 ? 30.436 2.388 -46.118 1.00 78.31 487 LEU A CA 1
A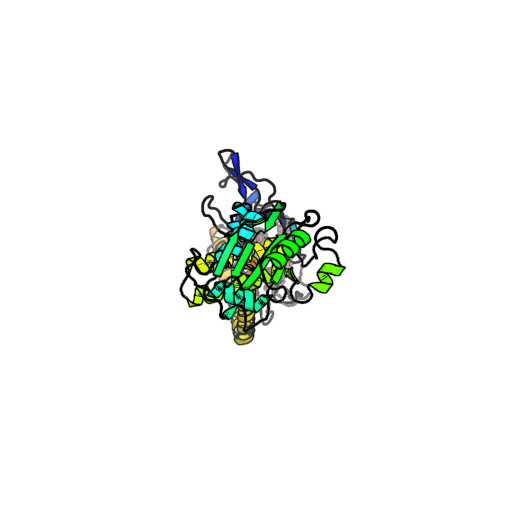TOM 3959 C C . LEU A 1 487 ? 30.537 1.819 -47.539 1.00 78.31 487 LEU A C 1
ATOM 3961 O O . LEU A 1 487 ? 31.462 2.162 -48.269 1.00 78.31 487 LEU A O 1
ATOM 3965 N N . ILE A 1 488 ? 29.570 0.997 -47.949 1.00 85.12 488 ILE A N 1
ATOM 3966 C CA . ILE A 1 488 ? 29.499 0.373 -49.277 1.00 85.12 488 ILE A CA 1
ATOM 3967 C C . ILE A 1 488 ? 29.571 1.446 -50.364 1.00 85.12 488 ILE A C 1
ATOM 3969 O O . ILE A 1 488 ? 30.437 1.383 -51.232 1.00 85.12 488 ILE A O 1
ATOM 3973 N N . ARG A 1 489 ? 28.718 2.474 -50.288 1.00 83.19 489 ARG A N 1
ATOM 3974 C CA . ARG A 1 489 ? 28.687 3.564 -51.279 1.00 83.19 489 ARG A CA 1
ATOM 3975 C C . ARG A 1 489 ? 30.001 4.337 -51.378 1.00 83.19 489 ARG A C 1
ATOM 3977 O O . ARG A 1 489 ? 30.328 4.834 -52.448 1.00 83.19 489 ARG A O 1
ATOM 3984 N N . ALA A 1 490 ? 30.740 4.430 -50.280 1.00 75.25 490 ALA A N 1
ATOM 3985 C CA . ALA A 1 490 ? 31.975 5.189 -50.226 1.00 75.25 490 ALA A CA 1
ATOM 3986 C C . ALA A 1 490 ? 33.205 4.437 -50.744 1.00 75.25 490 ALA A C 1
ATOM 3988 O O . ALA A 1 490 ? 34.159 5.094 -51.151 1.00 75.25 490 ALA A O 1
ATOM 3989 N N . CYS A 1 491 ? 33.215 3.100 -50.695 1.00 76.19 491 CYS A N 1
ATOM 3990 C CA . CYS A 1 491 ? 34.429 2.320 -50.964 1.00 76.19 491 CYS A CA 1
ATOM 3991 C C . CYS A 1 491 ? 34.306 1.266 -52.069 1.00 76.19 491 CYS A C 1
ATOM 3993 O O . CYS A 1 491 ? 35.339 0.819 -52.559 1.00 76.19 491 CYS A O 1
ATOM 3995 N N . VAL A 1 492 ? 33.098 0.851 -52.469 1.00 85.62 492 VAL A N 1
ATOM 3996 C CA . VAL A 1 492 ? 32.923 -0.287 -53.392 1.00 85.62 492 VAL A CA 1
ATOM 3997 C C . VAL A 1 492 ? 33.596 -0.069 -54.741 1.00 85.62 492 VAL A C 1
ATOM 3999 O O . VAL A 1 492 ? 34.298 -0.969 -55.189 1.00 85.62 492 VAL A O 1
ATOM 4002 N N . ASP A 1 493 ? 33.425 1.100 -55.360 1.00 83.75 493 ASP A N 1
ATOM 4003 C CA . ASP A 1 493 ? 33.991 1.368 -56.689 1.00 83.75 493 ASP A CA 1
ATOM 4004 C C . ASP A 1 493 ? 35.524 1.363 -56.658 1.00 83.75 493 ASP A C 1
ATOM 4006 O O . ASP A 1 493 ? 36.176 0.828 -57.556 1.00 83.75 493 ASP A O 1
ATOM 4010 N N . ASP A 1 494 ? 36.107 1.910 -55.589 1.00 77.44 494 ASP A N 1
ATOM 4011 C CA . ASP A 1 494 ? 37.553 1.906 -55.402 1.00 77.44 494 ASP A CA 1
ATOM 4012 C C . ASP A 1 494 ? 38.059 0.472 -55.137 1.00 77.44 494 ASP A C 1
ATOM 4014 O O . ASP A 1 494 ? 39.069 0.057 -55.710 1.00 77.44 494 ASP A O 1
ATOM 4018 N N . ILE A 1 495 ? 37.349 -0.319 -54.318 1.00 82.75 495 ILE A N 1
ATOM 4019 C CA . ILE A 1 495 ? 37.676 -1.735 -54.078 1.00 82.75 495 ILE A CA 1
ATOM 4020 C C . ILE A 1 495 ? 37.597 -2.541 -55.382 1.00 82.75 495 ILE A C 1
ATOM 4022 O O . ILE A 1 495 ? 38.489 -3.348 -55.640 1.00 82.75 495 ILE A O 1
ATOM 4026 N N . ASP A 1 496 ? 36.578 -2.321 -56.215 1.00 86.50 496 ASP A N 1
ATOM 4027 C CA . ASP A 1 496 ? 36.430 -3.002 -57.506 1.00 86.50 496 ASP A CA 1
ATOM 4028 C C . ASP A 1 496 ? 37.617 -2.703 -58.437 1.00 86.50 496 ASP A C 1
ATOM 4030 O O . ASP A 1 496 ? 38.203 -3.627 -59.007 1.00 86.50 496 ASP A O 1
ATOM 4034 N N . GLN A 1 497 ? 38.032 -1.435 -58.548 1.00 83.38 497 GLN A N 1
ATOM 4035 C CA . GLN A 1 497 ? 39.204 -1.045 -59.345 1.00 83.38 497 GLN A CA 1
ATOM 4036 C C . GLN A 1 497 ? 40.492 -1.708 -58.844 1.00 83.38 497 GLN A C 1
ATOM 4038 O O . GLN A 1 497 ? 41.337 -2.132 -59.637 1.00 83.38 497 GLN A O 1
ATOM 4043 N N . GLU A 1 498 ? 40.655 -1.808 -57.527 1.00 78.94 498 GLU A N 1
ATOM 4044 C CA . GLU A 1 498 ? 41.836 -2.417 -56.923 1.00 78.94 498 GLU A CA 1
ATOM 4045 C C . GLU A 1 498 ? 41.852 -3.940 -57.071 1.00 78.94 498 GLU A C 1
ATOM 4047 O O . GLU A 1 498 ? 42.911 -4.515 -57.326 1.00 78.94 498 GLU A O 1
ATOM 4052 N N . GLU A 1 499 ? 40.701 -4.604 -56.953 1.00 85.88 499 GLU A N 1
ATOM 4053 C CA . GLU A 1 499 ? 40.567 -6.034 -57.240 1.00 85.88 499 GLU A CA 1
ATOM 4054 C C . GLU A 1 499 ? 40.941 -6.338 -58.697 1.00 85.88 499 GLU A C 1
ATOM 4056 O O . GLU A 1 499 ? 41.691 -7.285 -58.937 1.00 85.88 499 GLU A O 1
ATOM 4061 N N . GLU A 1 500 ? 40.520 -5.516 -59.666 1.00 85.12 500 GLU A N 1
ATOM 4062 C CA . GLU A 1 500 ? 40.943 -5.656 -61.069 1.00 85.12 500 GLU A CA 1
ATOM 4063 C C . GLU A 1 500 ? 42.446 -5.407 -61.261 1.00 85.12 500 GLU A C 1
ATOM 4065 O O . GLU A 1 500 ? 43.137 -6.195 -61.914 1.00 85.12 500 GLU A O 1
ATOM 4070 N N . ARG A 1 501 ? 43.007 -4.372 -60.623 1.00 82.31 501 ARG A N 1
ATOM 4071 C CA . ARG A 1 501 ? 44.456 -4.113 -60.659 1.00 82.31 501 ARG A CA 1
ATOM 4072 C C . ARG A 1 501 ? 45.259 -5.287 -60.096 1.00 82.31 501 ARG A C 1
ATOM 4074 O O . ARG A 1 501 ? 46.312 -5.629 -60.631 1.00 82.31 501 ARG A O 1
ATOM 4081 N N . LEU A 1 502 ? 44.792 -5.889 -59.002 1.00 78.50 502 LEU A N 1
ATOM 4082 C CA . LEU A 1 502 ? 45.443 -7.034 -58.366 1.00 78.50 502 LEU A CA 1
ATOM 4083 C C . LEU A 1 502 ? 45.310 -8.317 -59.194 1.00 78.50 502 LEU A C 1
ATOM 4085 O O . LEU A 1 502 ? 46.231 -9.129 -59.153 1.00 78.50 502 LEU A O 1
ATOM 4089 N N . LYS A 1 503 ? 44.226 -8.487 -59.966 1.00 79.69 503 LYS A N 1
ATOM 4090 C CA . LYS A 1 503 ? 44.098 -9.579 -60.948 1.00 79.69 503 LYS A CA 1
ATOM 4091 C C . LYS A 1 503 ? 45.123 -9.466 -62.079 1.00 79.69 503 LYS A C 1
ATOM 4093 O O . LYS A 1 503 ? 45.624 -10.490 -62.512 1.00 79.69 503 LYS A O 1
ATOM 4098 N N . GLY A 1 504 ? 45.456 -8.253 -62.529 1.00 67.88 504 GLY A N 1
ATOM 4099 C CA . GLY A 1 504 ? 46.443 -8.024 -63.596 1.00 67.88 504 GLY A CA 1
ATOM 4100 C C . GLY A 1 504 ? 47.919 -8.124 -63.175 1.00 67.88 504 GLY A C 1
ATOM 4101 O O . GLY A 1 504 ? 48.797 -7.943 -64.014 1.00 67.88 504 GLY A O 1
ATOM 4102 N N . LEU A 1 505 ? 48.206 -8.354 -61.888 1.00 59.34 505 LEU A N 1
ATOM 4103 C CA . LEU A 1 505 ? 49.563 -8.426 -61.318 1.00 59.34 505 LEU A CA 1
ATOM 4104 C C . LEU A 1 505 ? 49.974 -9.823 -60.833 1.00 59.34 505 LEU A C 1
ATOM 4106 O O . LEU A 1 505 ? 51.110 -9.987 -60.382 1.00 59.34 505 LEU A O 1
ATOM 4110 N N . GLY A 1 506 ? 49.047 -10.779 -60.847 1.00 53.53 506 GLY A N 1
ATOM 4111 C CA . GLY A 1 506 ? 49.300 -12.194 -60.569 1.00 53.53 506 GLY A CA 1
ATOM 4112 C C . GLY A 1 506 ? 49.279 -12.987 -61.858 1.00 53.53 506 GLY A C 1
ATOM 4113 O O . GLY A 1 506 ? 49.990 -14.013 -61.887 1.00 53.53 506 GLY A O 1
#

pLDDT: mean 77.67, std 16.18, range [28.84, 97.81]

Secondary structure (DSSP, 8-state):
----SS----EES-EEEE-TTSPEEEE--EEE-TTS-EEE---EEEEETTTTEEEEEES---SS------TTGGGGGT-PPPEEEEEEEE-TTSPEEEEEEEEP----S-TT--HHHHTT--HHHHHHHHHHHH-TTSTT--TTHHHHHHHHHHT--SSSSTT-S-EEEEEEEE-TTS-EEEEEEEETTTEEEEEEEESS--PPTTHHHHHHHHHHHHS-GGGEEEEEEESSSPPPPTTTS-HHHHHHHGGGEEEEEHHHHHHHHHHHHHHHHHTT-HHHHHHHHHHHHHHHHHHH---HHHHHHHHHHHHHHHHHHHHHHHHHHHHHHHHHHHHHHHHHHIIIIIHHHHHHHHHHHTTSS-TTEEEE---EETTTTEE--EEEEETT-SSEEEEEEE--S--STT-B-EEEEEEESS----TTHHHHHHHHH---EE--TT--SSSEEEEE--S-GGGS-B-HHHHHT-STT-HHHHHHHHHHHHHHHHHHHHHHHHHHHHHTT-

Radius of gyration: 40.85 Å; chains: 1; bounding box: 85×45×112 Å

Sequence (506 aa):
MAGIVGIRRSRDSAVSWADSNGGLWLFGGNVFRSQGTTKLANDLWKYDIGTNEWTWVSGSDQAESENRAIGRLAASAGVPGARSHAVSWVNPDGGCWLFGGYLTKTRQITPDFNAFCVLYALELPLSRMIGELLKPNGSHAQGRLFLDLFLERFLREKNLARKGKNVIVELEYSIPNGGRIDILIDIDKKYCITIENKPYATDLEEQIHRYHGFMSRNYDEHNLFILYLSRDGSLPSEDSLPKEEREDLGDRFRVIKYSEIRDWCNSCALEASKAGAARLCTMIEEFSEFISREFCGVNTLKNKILGGAIEKNILEAFEMSQLWQKNKDQLETHWRETVNSLFNEELPRLVFERLKKDGVIANDWEWIKGRFDITTLHIEGVRFKKKAWRHFEIGLLSDRFKYEKGIRGFFPAIISKKKIRKEGYLANYYKQTGTVPLKNPFLQKPQTQWYADFPDECFMAWGYEQWKGIRPEGATVTYVADFLKKLIRACVDDIDQEEERLKGLG